Protein AF-A0A2U8QVJ0-F1 (afdb_monomer)

Solvent-accessible surface area (backbone atoms only — not comparable to full-atom values): 24359 Å² total; per-residue (Å²): 88,73,48,68,65,91,80,56,52,32,21,43,48,69,50,85,82,58,97,88,55,67,59,44,40,33,40,39,25,73,21,51,75,91,42,54,93,79,37,61,74,46,76,20,33,67,66,65,88,57,22,66,73,36,88,56,10,39,53,29,49,49,27,64,62,72,68,53,86,63,55,75,36,60,14,82,72,42,96,86,38,56,41,58,55,50,65,69,48,49,46,20,74,77,50,76,48,91,89,60,26,85,83,35,72,59,61,76,46,69,89,74,46,43,75,64,49,72,59,54,45,50,33,60,76,69,71,44,69,61,58,61,53,52,49,54,51,50,52,51,50,51,49,50,51,51,51,50,53,51,50,53,52,51,51,51,52,50,52,51,57,34,42,78,65,51,35,48,77,44,68,72,74,92,58,94,56,72,57,68,72,55,64,74,57,48,41,58,28,32,65,47,102,77,82,49,81,33,44,62,67,60,48,53,49,54,56,49,50,54,47,53,58,56,66,72,45,76,81,55,50,42,70,84,42,55,68,61,52,49,54,50,46,54,52,50,51,52,50,50,52,53,51,49,53,52,49,52,54,50,50,51,55,51,50,52,49,52,52,50,48,52,52,52,50,54,51,42,56,50,49,55,49,51,50,52,51,50,56,52,47,52,58,50,53,72,68,34,74,59,51,79,68,57,67,36,48,40,95,86,77,64,46,78,55,83,90,61,92,77,56,51,102,86,46,86,75,87,77,73,49,77,65,52,51,47,54,51,51,55,51,52,46,53,52,50,52,53,53,47,57,54,50,50,55,55,49,53,57,48,52,40,52,51,52,50,55,52,51,53,51,50,54,50,50,53,46,52,50,27,46,51,47,50,74,69,51,63,58,82,43,71,43,48,40,64,52,50,52,52,54,50,52,53,48,52,52,52,52,52,54,54,47,54,52,52,52,50,54,51,52,51,55,50,54,52,51,26,51,54,51,42,55,54,50,56,64,71,72,107

Structure (mmCIF, N/CA/C/O backbone):
data_AF-A0A2U8QVJ0-F1
#
_entry.id   AF-A0A2U8QVJ0-F1
#
loop_
_atom_site.group_PDB
_atom_site.id
_atom_site.type_symbol
_atom_site.label_atom_id
_atom_site.label_alt_id
_atom_site.label_comp_id
_atom_site.label_asym_id
_atom_site.label_entity_id
_atom_site.label_seq_id
_atom_site.pdbx_PDB_ins_code
_atom_site.Cartn_x
_atom_site.Cartn_y
_atom_site.Cartn_z
_atom_site.occupancy
_atom_site.B_iso_or_equiv
_atom_site.auth_seq_id
_atom_site.auth_comp_id
_atom_site.auth_asym_id
_atom_site.auth_atom_id
_atom_site.pdbx_PDB_model_num
ATOM 1 N N . MET A 1 1 ? 21.024 17.017 -47.656 1.00 86.56 1 MET A N 1
ATOM 2 C CA . MET A 1 1 ? 20.484 15.738 -48.167 1.00 86.56 1 MET A CA 1
ATOM 3 C C . MET A 1 1 ? 19.096 16.022 -48.693 1.00 86.56 1 MET A C 1
ATOM 5 O O . MET A 1 1 ? 18.336 16.645 -47.970 1.00 86.56 1 MET A O 1
ATOM 9 N N . GLU A 1 2 ? 18.782 15.629 -49.919 1.00 88.50 2 GLU A N 1
ATOM 10 C CA . GLU A 1 2 ? 17.429 15.769 -50.469 1.00 88.50 2 GLU A CA 1
ATOM 11 C C . GLU A 1 2 ? 16.647 14.470 -50.236 1.00 88.50 2 GLU A C 1
ATOM 13 O O . GLU A 1 2 ? 17.202 13.383 -50.402 1.00 88.50 2 GLU A O 1
ATOM 18 N N . VAL A 1 3 ? 15.392 14.583 -49.801 1.00 88.81 3 VAL A N 1
ATOM 19 C CA . VAL A 1 3 ? 14.478 13.457 -49.567 1.00 88.81 3 VAL A CA 1
ATOM 20 C C . VAL A 1 3 ? 13.140 13.731 -50.247 1.00 88.81 3 VAL A C 1
ATOM 22 O O . VAL A 1 3 ? 12.665 14.865 -50.250 1.00 88.81 3 VAL A O 1
ATOM 25 N N . SER A 1 4 ? 12.522 12.698 -50.818 1.00 88.50 4 SER A N 1
ATOM 26 C CA . SER A 1 4 ? 11.222 12.799 -51.488 1.00 88.50 4 SER A CA 1
ATOM 27 C C . SER A 1 4 ? 10.320 11.643 -51.071 1.00 88.50 4 SER A C 1
ATOM 29 O O . SER A 1 4 ? 10.767 10.498 -51.032 1.00 88.50 4 SER A O 1
ATOM 31 N N . ASN A 1 5 ? 9.055 11.938 -50.769 1.00 84.56 5 ASN A N 1
ATOM 32 C CA . ASN A 1 5 ? 8.023 10.953 -50.413 1.00 84.56 5 ASN A CA 1
ATOM 33 C C . ASN A 1 5 ? 7.027 10.714 -51.569 1.00 84.56 5 ASN A C 1
ATOM 35 O O . ASN A 1 5 ? 5.871 10.360 -51.350 1.00 84.56 5 ASN A O 1
ATOM 39 N N . SER A 1 6 ? 7.456 10.940 -52.816 1.00 82.38 6 SER A N 1
ATOM 40 C CA . SER A 1 6 ? 6.628 10.924 -54.039 1.00 82.38 6 SER A CA 1
ATOM 41 C C . SER A 1 6 ? 5.574 12.039 -54.156 1.00 82.38 6 SER A C 1
ATOM 43 O O . SER A 1 6 ? 5.038 12.227 -55.246 1.00 82.38 6 SER A O 1
ATOM 45 N N . ARG A 1 7 ? 5.271 12.790 -53.085 1.00 84.31 7 ARG A N 1
ATOM 46 C CA . ARG A 1 7 ? 4.346 13.943 -53.102 1.00 84.31 7 ARG A CA 1
ATOM 47 C C . ARG A 1 7 ? 5.088 15.271 -53.023 1.00 84.31 7 ARG A C 1
ATOM 49 O O . ARG A 1 7 ? 4.777 16.203 -53.755 1.00 84.31 7 ARG A O 1
ATOM 56 N N . GLU A 1 8 ? 6.074 15.345 -52.144 1.00 86.94 8 GLU A N 1
ATOM 57 C CA . GLU A 1 8 ? 6.874 16.532 -51.891 1.00 86.94 8 GLU A CA 1
ATOM 58 C C . GLU A 1 8 ? 8.350 16.169 -51.711 1.00 86.94 8 GLU A C 1
ATOM 60 O O . GLU A 1 8 ? 8.709 15.070 -51.279 1.00 86.94 8 GLU A O 1
ATOM 65 N N . THR A 1 9 ? 9.210 17.122 -52.059 1.00 87.25 9 THR A N 1
ATOM 66 C CA . THR A 1 9 ? 10.659 17.019 -51.908 1.00 87.25 9 THR A CA 1
ATOM 67 C C . THR A 1 9 ? 11.122 18.061 -50.901 1.00 87.25 9 THR A C 1
ATOM 69 O O . THR A 1 9 ? 10.728 19.228 -50.965 1.00 87.25 9 THR A O 1
ATOM 72 N N . LYS A 1 10 ? 11.940 17.624 -49.945 1.00 88.94 10 LYS A N 1
ATOM 73 C CA . LYS A 1 10 ? 12.479 18.451 -48.864 1.00 88.94 10 LYS A CA 1
ATOM 74 C C . LYS A 1 10 ? 13.987 18.292 -48.807 1.00 88.94 10 LYS A C 1
ATOM 76 O O . LYS A 1 10 ? 14.523 17.214 -49.069 1.00 88.94 10 LYS A O 1
ATOM 81 N N . THR A 1 11 ? 14.672 19.344 -48.382 1.00 89.25 11 THR A N 1
ATOM 82 C CA . THR A 1 11 ? 16.116 19.292 -48.142 1.00 89.25 11 THR A CA 1
ATOM 83 C C . THR A 1 11 ? 16.398 19.332 -46.649 1.00 89.25 11 THR A C 1
ATOM 85 O O . THR A 1 11 ? 15.902 20.192 -45.933 1.00 89.25 11 THR A O 1
ATOM 88 N N . ILE A 1 12 ? 17.206 18.392 -46.171 1.00 90.31 12 ILE A N 1
ATOM 89 C CA . ILE A 1 12 ? 17.603 18.236 -44.774 1.00 90.31 12 ILE A CA 1
ATOM 90 C C . ILE A 1 12 ? 19.078 18.616 -44.628 1.00 90.31 12 ILE A C 1
ATOM 92 O O . ILE A 1 12 ? 19.953 18.059 -45.306 1.00 90.31 12 ILE A O 1
ATOM 96 N N . GLU A 1 13 ? 19.366 19.528 -43.706 1.00 87.19 13 GLU A N 1
ATOM 97 C CA . GLU A 1 13 ? 20.714 19.937 -43.320 1.00 87.19 13 GLU A CA 1
ATOM 98 C C . GLU A 1 13 ? 20.939 19.688 -41.823 1.00 87.19 13 GLU A C 1
ATOM 100 O O . GLU A 1 13 ? 20.110 20.021 -40.970 1.00 87.19 13 GLU A O 1
ATOM 105 N N . ARG A 1 14 ? 22.086 19.090 -41.486 1.00 83.81 14 ARG A N 1
ATOM 106 C CA . ARG A 1 14 ? 22.501 18.870 -40.100 1.00 83.81 14 ARG A CA 1
ATOM 107 C C . ARG A 1 14 ? 24.011 19.005 -39.959 1.00 83.81 14 ARG A C 1
ATOM 109 O O . ARG A 1 14 ? 24.767 18.335 -40.660 1.00 83.81 14 ARG A O 1
ATOM 116 N N . TYR A 1 15 ? 24.441 19.795 -38.981 1.00 80.94 15 TYR A N 1
ATOM 117 C CA . TYR A 1 15 ? 25.850 19.953 -38.637 1.00 80.94 15 TYR A CA 1
ATOM 118 C C . TYR A 1 15 ? 26.296 18.843 -37.673 1.00 80.94 15 TYR A C 1
ATOM 120 O O . TYR A 1 15 ? 25.660 18.591 -36.649 1.00 80.94 15 TYR A O 1
ATOM 128 N N . ILE A 1 16 ? 27.373 18.130 -38.027 1.00 73.62 16 ILE A N 1
ATOM 129 C CA . ILE A 1 16 ? 27.946 17.046 -37.202 1.00 73.62 16 ILE A CA 1
ATOM 130 C C . ILE A 1 16 ? 29.035 17.595 -36.267 1.00 73.62 16 ILE A C 1
ATOM 132 O O . ILE A 1 16 ? 29.117 17.200 -35.104 1.00 73.62 16 ILE A O 1
ATOM 136 N N . LYS A 1 17 ? 29.868 18.509 -36.778 1.00 72.50 17 LYS A N 1
ATOM 137 C CA . LYS A 1 17 ? 30.865 19.280 -36.028 1.00 72.50 17 LYS A CA 1
ATOM 138 C C . LYS A 1 17 ? 30.847 20.712 -36.560 1.00 72.50 17 LYS A C 1
ATOM 140 O O . LYS A 1 17 ? 31.244 20.937 -37.698 1.00 72.50 17 LYS A O 1
ATOM 145 N N . SER A 1 18 ? 30.388 21.657 -35.748 1.00 67.88 18 SER A N 1
ATOM 146 C CA . SER A 1 18 ? 30.393 23.090 -36.052 1.00 67.88 18 SER A CA 1
ATOM 147 C C . SER A 1 18 ? 30.779 23.890 -34.807 1.00 67.88 18 SER A C 1
ATOM 149 O O . SER A 1 18 ? 30.481 23.473 -33.687 1.00 67.88 18 SER A O 1
ATOM 151 N N . SER A 1 19 ? 31.476 25.010 -35.006 1.00 58.38 19 SER A N 1
ATOM 152 C CA . SER A 1 19 ? 31.835 25.982 -33.966 1.00 58.38 19 SER A CA 1
ATOM 153 C C . SER A 1 19 ? 30.766 27.062 -33.756 1.00 58.38 19 SER A C 1
ATOM 155 O O . SER A 1 19 ? 30.791 27.733 -32.729 1.00 58.38 19 SER A O 1
ATOM 157 N N . SER A 1 20 ? 29.835 27.230 -34.701 1.00 60.69 20 SER A N 1
ATOM 158 C CA . SER A 1 20 ? 28.813 28.288 -34.703 1.00 60.69 20 SER A CA 1
ATOM 159 C C . SER A 1 20 ? 27.370 27.772 -34.658 1.00 60.69 20 SER A C 1
ATOM 161 O O . SER A 1 20 ? 26.477 28.520 -34.271 1.00 60.69 20 SER A O 1
ATOM 163 N N . GLU A 1 21 ? 27.128 26.510 -35.028 1.00 68.69 21 GLU A N 1
ATOM 164 C CA . GLU A 1 21 ? 25.788 25.911 -35.124 1.00 68.69 21 GLU A CA 1
ATOM 165 C C . GLU A 1 21 ? 25.611 24.733 -34.152 1.00 68.69 21 GLU A C 1
ATOM 167 O O . GLU A 1 21 ? 26.540 23.957 -33.918 1.00 68.69 21 GLU A O 1
ATOM 172 N N . ASP A 1 22 ? 24.405 24.579 -33.592 1.00 69.62 22 ASP A N 1
ATOM 173 C CA . ASP A 1 22 ? 24.104 23.518 -32.625 1.00 69.62 22 ASP A CA 1
ATOM 174 C C . ASP A 1 22 ? 23.886 22.161 -33.320 1.00 69.62 22 ASP A C 1
ATOM 176 O O . ASP A 1 22 ? 22.913 21.950 -34.045 1.00 69.62 22 ASP A O 1
ATOM 180 N N . ASN A 1 23 ? 24.760 21.195 -33.027 1.00 70.94 23 ASN A N 1
ATOM 181 C CA . ASN A 1 23 ? 24.725 19.835 -33.585 1.00 70.94 23 ASN A CA 1
ATOM 182 C C . ASN A 1 23 ? 23.508 18.996 -33.112 1.00 70.94 23 ASN A C 1
ATOM 184 O O . ASN A 1 23 ? 23.325 17.841 -33.533 1.00 70.94 23 ASN A O 1
ATOM 188 N N . LYS A 1 24 ? 22.697 19.530 -32.186 1.00 73.12 24 LYS A N 1
ATOM 189 C CA . LYS A 1 24 ? 21.439 18.923 -31.719 1.00 73.12 24 LYS A CA 1
ATOM 190 C C . LYS A 1 24 ? 20.249 19.238 -32.625 1.00 73.12 24 LYS A C 1
ATOM 192 O O . LYS A 1 24 ? 19.252 18.516 -32.552 1.00 73.12 24 LYS A O 1
ATOM 197 N N . LEU A 1 25 ? 20.359 20.268 -33.461 1.00 80.88 25 LEU A N 1
ATOM 198 C CA . LEU A 1 25 ? 19.303 20.728 -34.352 1.00 80.88 25 LEU A CA 1
ATOM 199 C C . LEU A 1 25 ? 19.513 20.222 -35.782 1.00 80.88 25 LEU A C 1
ATOM 201 O O . LEU A 1 25 ? 20.622 19.903 -36.212 1.00 80.88 25 LEU A O 1
ATOM 205 N N . CYS A 1 26 ? 18.414 20.147 -36.513 1.00 84.25 26 CYS A N 1
ATOM 206 C CA . CYS A 1 26 ? 18.348 19.822 -37.921 1.00 84.25 26 CYS A CA 1
ATOM 207 C C . CYS A 1 26 ? 17.447 20.848 -38.607 1.00 84.25 26 CYS A C 1
ATOM 209 O O . CYS A 1 26 ? 16.401 21.215 -38.073 1.00 84.25 26 CYS A O 1
ATOM 211 N N . LYS A 1 27 ? 17.881 21.344 -39.764 1.00 85.38 27 LYS A N 1
ATOM 212 C CA . LYS A 1 27 ? 17.119 22.285 -40.579 1.00 85.38 27 LYS A CA 1
ATOM 213 C C . LYS A 1 27 ? 16.466 21.519 -41.719 1.00 85.38 27 LYS A C 1
ATOM 215 O O . LYS A 1 27 ? 17.144 20.787 -42.439 1.00 85.38 27 LYS A O 1
ATOM 220 N N . VAL A 1 28 ? 15.165 21.704 -41.872 1.00 85.69 28 VAL A N 1
ATOM 221 C CA . VAL A 1 28 ? 14.375 21.166 -42.975 1.00 85.69 28 VAL A CA 1
ATOM 222 C C . VAL A 1 28 ? 13.909 22.334 -43.832 1.00 85.69 28 VAL A C 1
ATOM 224 O O . VAL A 1 28 ? 13.279 23.263 -43.330 1.00 85.69 28 VAL A O 1
ATOM 227 N N . PHE A 1 29 ? 14.236 22.285 -45.117 1.00 87.62 29 PHE A N 1
ATOM 228 C CA . PHE A 1 29 ? 13.872 23.282 -46.114 1.00 87.62 29 PHE A CA 1
ATOM 229 C C . PHE A 1 29 ? 12.746 22.743 -46.992 1.00 87.62 29 PHE A C 1
ATOM 231 O O . PHE A 1 29 ? 12.841 21.631 -47.524 1.00 87.62 29 PHE A O 1
ATOM 238 N N . ASN A 1 30 ? 11.706 23.555 -47.187 1.00 83.44 30 ASN A N 1
ATOM 239 C CA . ASN A 1 30 ? 10.581 23.259 -48.078 1.00 83.44 30 ASN A CA 1
ATOM 240 C C . ASN A 1 30 ? 10.940 23.465 -49.565 1.00 83.44 30 ASN A C 1
ATOM 242 O O . ASN A 1 30 ? 10.224 24.140 -50.299 1.00 83.44 30 ASN A O 1
ATOM 246 N N . SER A 1 31 ? 12.069 22.916 -50.012 1.00 85.00 31 SER A N 1
ATOM 247 C CA . SER A 1 31 ? 12.521 22.983 -51.402 1.00 85.00 31 SER A CA 1
ATOM 248 C C . SER A 1 31 ? 13.487 21.852 -51.745 1.00 85.00 31 SER A C 1
ATOM 250 O O . SER A 1 31 ? 14.058 21.197 -50.866 1.00 85.00 31 SER A O 1
ATOM 252 N N . ASN A 1 32 ? 13.753 21.715 -53.042 1.00 83.88 32 ASN A N 1
ATOM 253 C CA . ASN A 1 32 ? 14.890 20.959 -53.562 1.00 83.88 32 ASN A CA 1
ATOM 254 C C . ASN A 1 32 ? 16.218 21.628 -53.170 1.00 83.88 32 ASN A C 1
ATOM 256 O O . ASN A 1 32 ? 16.240 22.792 -52.744 1.00 83.88 32 ASN A O 1
ATOM 260 N N . ILE A 1 33 ? 17.322 20.905 -53.354 1.00 83.19 33 ILE A N 1
ATOM 261 C CA . ILE A 1 33 ? 18.663 21.309 -52.918 1.00 83.19 33 ILE A CA 1
ATOM 262 C C . ILE A 1 33 ? 19.142 22.622 -53.556 1.00 83.19 33 ILE A C 1
ATOM 264 O O . ILE A 1 33 ? 19.812 23.418 -52.901 1.00 83.19 33 ILE A O 1
ATOM 268 N N . ASP A 1 34 ? 18.722 22.900 -54.791 1.00 79.62 34 ASP A N 1
ATOM 269 C CA . ASP A 1 34 ? 19.077 24.126 -55.517 1.00 79.62 34 ASP A CA 1
ATOM 270 C C . ASP A 1 34 ? 18.296 25.361 -55.023 1.00 79.62 34 ASP A C 1
ATOM 272 O O . ASP A 1 34 ? 18.721 26.499 -55.217 1.00 79.62 34 ASP A O 1
ATOM 276 N N . GLY A 1 35 ? 17.153 25.151 -54.356 1.00 75.88 35 GLY A N 1
ATOM 277 C CA . GLY A 1 35 ? 16.245 26.205 -53.882 1.00 75.88 35 GLY A CA 1
ATOM 278 C C . GLY A 1 35 ? 16.441 26.623 -52.421 1.00 75.88 35 GLY A C 1
ATOM 279 O O . GLY A 1 35 ? 15.724 27.496 -51.933 1.00 75.88 35 GLY A O 1
ATOM 280 N N . VAL A 1 36 ? 17.411 26.026 -51.722 1.00 78.31 36 VAL A N 1
ATOM 281 C CA . VAL A 1 36 ? 17.594 26.143 -50.261 1.00 78.31 36 VAL A CA 1
ATOM 282 C C . VAL A 1 36 ? 17.760 27.593 -49.786 1.00 78.31 36 VAL A C 1
ATOM 284 O O . VAL A 1 36 ? 17.299 27.938 -48.703 1.00 78.31 36 VAL A O 1
ATOM 287 N N . ASN A 1 37 ? 18.350 28.469 -50.606 1.00 71.19 37 ASN A N 1
ATOM 288 C CA . ASN A 1 37 ? 18.612 29.870 -50.246 1.00 71.19 37 ASN A CA 1
ATOM 289 C C . ASN A 1 37 ? 17.353 30.751 -50.131 1.00 71.19 37 ASN A C 1
ATOM 291 O O . ASN A 1 37 ? 17.438 31.847 -49.581 1.00 71.19 37 ASN A O 1
ATOM 295 N N . ILE A 1 38 ? 16.212 30.312 -50.674 1.00 72.12 38 ILE A N 1
ATOM 296 C CA . ILE A 1 38 ? 14.965 31.101 -50.755 1.00 72.12 38 ILE A CA 1
ATOM 297 C C . ILE A 1 38 ? 13.820 30.399 -49.995 1.00 72.12 38 ILE A C 1
ATOM 299 O O . ILE A 1 38 ? 12.743 30.961 -49.813 1.00 72.12 38 ILE A O 1
ATOM 303 N N . ALA A 1 39 ? 14.044 29.168 -49.533 1.00 75.00 39 ALA A N 1
ATOM 304 C CA . ALA A 1 39 ? 13.018 28.326 -48.938 1.00 75.00 39 ALA A CA 1
ATOM 305 C C . ALA A 1 39 ? 12.755 28.642 -47.459 1.00 75.00 39 ALA A C 1
ATOM 307 O O . ALA A 1 39 ? 13.655 29.017 -46.704 1.00 75.00 39 ALA A O 1
ATOM 308 N N . GLU A 1 40 ? 11.516 28.409 -47.025 1.00 77.50 40 GLU A N 1
ATOM 309 C CA . GLU A 1 40 ? 11.165 28.428 -45.606 1.00 77.50 40 GLU A CA 1
ATOM 310 C C . GLU A 1 40 ? 11.899 27.316 -44.845 1.00 77.50 40 GLU A C 1
ATOM 312 O O . GLU A 1 40 ? 11.987 26.171 -45.306 1.00 77.50 40 GLU A O 1
ATOM 317 N N . ILE A 1 41 ? 12.420 27.672 -43.665 1.00 82.88 41 ILE A N 1
ATOM 318 C CA . ILE A 1 41 ? 13.270 26.812 -42.837 1.00 82.88 41 ILE A CA 1
ATOM 319 C C . ILE A 1 41 ? 12.519 26.414 -41.573 1.00 82.88 41 ILE A C 1
ATOM 321 O O . ILE A 1 41 ? 12.186 27.266 -40.748 1.00 82.88 41 ILE A O 1
ATOM 325 N N . THR A 1 42 ? 12.370 25.111 -41.358 1.00 82.12 42 THR A N 1
ATOM 326 C CA . THR A 1 42 ? 11.890 24.552 -40.090 1.00 82.12 42 THR A CA 1
ATOM 327 C C . THR A 1 42 ? 13.071 23.990 -39.307 1.00 82.12 42 THR A C 1
ATOM 329 O O . THR A 1 42 ? 13.863 23.205 -39.832 1.00 82.12 42 THR A O 1
ATOM 332 N N . LYS A 1 43 ? 13.228 24.406 -38.048 1.00 84.31 43 LYS A N 1
ATOM 333 C CA . LYS A 1 43 ? 14.299 23.924 -37.164 1.00 84.31 43 LYS A CA 1
ATOM 334 C C . LYS A 1 43 ? 13.735 22.877 -36.214 1.00 84.31 43 LYS A C 1
ATOM 336 O O . LYS A 1 43 ? 12.893 23.200 -35.386 1.00 84.31 43 LYS A O 1
ATOM 341 N N . LEU A 1 44 ? 14.242 21.655 -36.306 1.00 84.69 44 LEU A N 1
ATOM 342 C CA . LEU A 1 44 ? 13.788 20.508 -35.525 1.00 84.69 44 LEU A CA 1
ATOM 343 C C . LEU A 1 44 ? 14.921 19.967 -34.658 1.00 84.69 44 LEU A C 1
ATOM 345 O O . LEU A 1 44 ? 16.080 19.953 -35.075 1.00 84.69 44 LEU A O 1
ATOM 349 N N . PHE A 1 45 ? 14.615 19.484 -33.457 1.00 83.31 45 PHE A N 1
ATOM 350 C CA . PHE A 1 45 ? 15.628 18.869 -32.602 1.00 83.31 45 PHE A CA 1
ATOM 351 C C . PHE A 1 45 ? 15.725 17.361 -32.850 1.00 83.31 45 PHE A C 1
ATOM 353 O O . PHE A 1 45 ? 14.735 16.631 -32.862 1.00 83.31 45 PHE A O 1
ATOM 360 N N . VAL A 1 46 ? 16.954 16.875 -33.029 1.00 81.19 46 VAL A N 1
ATOM 361 C CA . VAL A 1 46 ? 17.239 15.450 -33.267 1.00 81.19 46 VAL A CA 1
ATOM 362 C C . VAL A 1 46 ? 17.517 14.722 -31.956 1.00 81.19 46 VAL A C 1
ATOM 364 O O . VAL A 1 46 ? 17.138 13.564 -31.782 1.00 81.19 46 VAL A O 1
ATOM 367 N N . ARG A 1 47 ? 18.202 15.391 -31.022 1.00 75.12 47 ARG A N 1
ATOM 368 C CA . ARG A 1 47 ? 18.552 14.852 -29.702 1.00 75.12 47 ARG A CA 1
ATOM 369 C C . ARG A 1 47 ? 17.817 15.639 -28.624 1.00 75.12 47 ARG A C 1
ATOM 371 O O . ARG A 1 47 ? 18.008 16.845 -28.518 1.00 75.12 47 ARG A O 1
ATOM 378 N N . GLY A 1 48 ? 17.021 14.945 -27.823 1.00 70.31 48 GLY A N 1
ATOM 379 C CA . GLY A 1 48 ? 16.208 15.521 -26.755 1.00 70.31 48 GLY A CA 1
ATOM 380 C C . GLY A 1 48 ? 15.093 14.557 -26.364 1.00 70.31 48 GLY A C 1
ATOM 381 O O . GLY A 1 48 ? 14.773 13.645 -27.129 1.00 70.31 48 GLY A O 1
ATOM 382 N N . ASN A 1 49 ? 14.522 14.743 -25.176 1.00 73.12 49 ASN A N 1
ATOM 383 C CA . ASN A 1 49 ? 13.364 13.959 -24.751 1.00 73.12 49 ASN A CA 1
ATOM 384 C C . ASN A 1 49 ? 12.181 14.236 -25.693 1.00 73.12 49 ASN A C 1
ATOM 386 O O . ASN A 1 49 ? 12.016 15.361 -26.160 1.00 73.12 49 ASN A O 1
ATOM 390 N N . ASN A 1 50 ? 11.366 13.213 -25.957 1.00 78.75 50 ASN A N 1
ATOM 391 C CA . ASN A 1 50 ? 10.137 13.306 -26.758 1.00 78.75 50 ASN A CA 1
ATOM 392 C C . ASN A 1 50 ? 10.345 13.770 -28.216 1.00 78.75 50 ASN A C 1
ATOM 394 O O . ASN A 1 50 ? 9.447 14.336 -28.826 1.00 78.75 50 ASN A O 1
ATOM 398 N N . ASN A 1 51 ? 11.503 13.502 -28.823 1.00 80.31 51 ASN A N 1
ATOM 399 C CA . ASN A 1 51 ? 11.782 13.844 -30.231 1.00 80.31 51 ASN A CA 1
ATOM 400 C C . ASN A 1 51 ? 10.948 13.068 -31.278 1.00 80.31 51 ASN A C 1
ATOM 402 O O . ASN A 1 51 ? 11.013 13.410 -32.458 1.00 80.31 51 ASN A O 1
ATOM 406 N N . ASN A 1 52 ? 10.220 12.029 -30.856 1.00 83.50 52 ASN A N 1
ATOM 407 C CA . ASN A 1 52 ? 9.262 11.258 -31.660 1.00 83.50 52 ASN A CA 1
ATOM 408 C C . ASN A 1 52 ? 7.795 11.633 -31.352 1.00 83.50 52 ASN A C 1
ATOM 410 O O . ASN A 1 52 ? 6.906 11.052 -31.946 1.00 83.50 52 ASN A O 1
ATOM 414 N N . GLU A 1 53 ? 7.542 12.544 -30.403 1.00 81.88 53 GLU A N 1
ATOM 415 C CA . GLU A 1 53 ? 6.181 12.936 -29.976 1.00 81.88 53 GLU A CA 1
ATOM 416 C C . GLU A 1 53 ? 5.944 14.447 -30.114 1.00 81.88 53 GLU A C 1
ATOM 418 O O . GLU A 1 53 ? 4.825 14.899 -30.309 1.00 81.88 53 GLU A O 1
ATOM 423 N N . ASN A 1 54 ? 6.990 15.258 -29.935 1.00 82.69 54 ASN A N 1
ATOM 424 C CA . ASN A 1 54 ? 6.887 16.710 -29.971 1.00 82.69 54 ASN A CA 1
ATOM 425 C C . ASN A 1 54 ? 6.824 17.207 -31.420 1.00 82.69 54 ASN A C 1
ATOM 427 O O . ASN A 1 54 ? 7.616 16.758 -32.247 1.00 82.69 54 ASN A O 1
ATOM 431 N N . GLU A 1 55 ? 5.988 18.212 -31.684 1.00 79.69 55 GLU A N 1
ATOM 432 C CA . GLU A 1 55 ? 5.860 18.871 -32.994 1.00 79.69 55 GLU A CA 1
ATOM 433 C C . GLU A 1 55 ? 7.204 19.396 -33.533 1.00 79.69 55 GLU A C 1
ATOM 435 O O . GLU A 1 55 ? 7.484 19.312 -34.724 1.00 79.69 55 GLU A O 1
ATOM 440 N N . ASN A 1 56 ? 8.093 19.872 -32.652 1.00 82.62 56 ASN A N 1
ATOM 441 C CA . ASN A 1 56 ? 9.429 20.352 -33.031 1.00 82.62 56 ASN A CA 1
ATOM 442 C C . ASN A 1 56 ? 10.491 19.233 -33.078 1.00 82.62 56 ASN A C 1
ATOM 444 O O . ASN A 1 56 ? 11.690 19.499 -33.224 1.00 82.62 56 ASN A O 1
ATOM 448 N N . GLY A 1 57 ? 10.082 17.978 -32.898 1.00 86.56 57 GLY A N 1
ATOM 449 C CA . GLY A 1 57 ? 10.940 16.802 -32.925 1.00 86.56 57 GLY A CA 1
ATOM 450 C C . GLY A 1 57 ? 11.199 16.326 -34.351 1.00 86.56 57 GLY A C 1
ATOM 451 O O . GLY A 1 57 ? 10.278 16.144 -35.143 1.00 86.56 57 GLY A O 1
ATOM 452 N N . PHE A 1 58 ? 12.465 16.064 -34.679 1.00 88.38 58 PHE A N 1
ATOM 453 C CA . PHE A 1 58 ? 12.834 15.606 -36.022 1.00 88.38 58 PHE A CA 1
ATOM 454 C C . PHE A 1 58 ? 12.182 14.269 -36.401 1.00 88.38 58 PHE A C 1
ATOM 456 O O . PHE A 1 58 ? 11.797 14.088 -37.550 1.00 88.38 58 PHE A O 1
ATOM 463 N N . TYR A 1 59 ? 12.066 13.332 -35.455 1.00 89.12 59 TYR A N 1
ATOM 464 C CA . TYR A 1 59 ? 11.512 12.012 -35.755 1.00 89.12 59 TYR A CA 1
ATOM 465 C C . TYR A 1 59 ? 9.989 12.040 -35.861 1.00 89.12 59 TYR A C 1
ATOM 467 O O . TYR A 1 59 ? 9.470 11.296 -36.677 1.00 89.12 59 TYR A O 1
ATOM 475 N N . ASN A 1 60 ? 9.302 12.931 -35.132 1.00 87.06 60 ASN A N 1
ATOM 476 C CA . ASN A 1 60 ? 7.866 13.159 -35.326 1.00 87.06 60 ASN A CA 1
ATOM 477 C C . ASN A 1 60 ? 7.572 13.708 -36.734 1.00 87.06 60 ASN A C 1
ATOM 479 O O . ASN A 1 60 ? 6.767 13.156 -37.479 1.00 87.06 60 ASN A O 1
ATOM 483 N N . TRP A 1 61 ? 8.311 14.745 -37.142 1.00 90.56 61 TRP A N 1
ATOM 484 C CA . TRP A 1 61 ? 8.219 15.280 -38.502 1.00 90.56 61 TRP A CA 1
ATOM 485 C C . TRP A 1 61 ? 8.534 14.216 -39.563 1.00 90.56 61 TRP A C 1
ATOM 487 O O . TRP A 1 61 ? 7.853 14.124 -40.580 1.00 90.56 61 TRP A O 1
ATOM 497 N N . LEU A 1 62 ? 9.562 13.392 -39.336 1.00 90.25 62 LEU A N 1
ATOM 498 C CA . LEU A 1 62 ? 9.948 12.360 -40.292 1.00 90.25 62 LEU A CA 1
ATOM 499 C C . LEU A 1 62 ? 8.875 11.265 -40.419 1.00 90.25 62 LEU A C 1
ATOM 501 O O . LEU A 1 62 ? 8.684 10.753 -41.519 1.00 90.25 62 LEU A O 1
ATOM 505 N N . SER A 1 63 ? 8.157 10.917 -39.342 1.00 90.00 63 SER A N 1
ATOM 506 C CA . SER A 1 63 ? 7.067 9.931 -39.403 1.00 90.00 63 SER A CA 1
ATOM 507 C C . SER A 1 63 ? 5.903 10.472 -40.214 1.00 90.00 63 SER A C 1
ATOM 509 O O . SER A 1 63 ? 5.400 9.769 -41.086 1.00 90.00 63 SER A O 1
ATOM 511 N N . GLU A 1 64 ? 5.549 11.742 -40.009 1.00 89.56 64 GLU A N 1
ATOM 512 C CA . GLU A 1 64 ? 4.522 12.430 -40.795 1.00 89.56 64 GLU A CA 1
ATOM 513 C C . GLU A 1 64 ? 4.929 12.544 -42.272 1.00 89.56 64 GLU A C 1
ATOM 515 O O . GLU A 1 64 ? 4.125 12.273 -43.162 1.00 89.56 64 GLU A O 1
ATOM 520 N N . PHE A 1 65 ? 6.197 12.871 -42.545 1.00 89.69 65 PHE A N 1
ATOM 521 C CA . PHE A 1 65 ? 6.724 12.982 -43.904 1.00 89.69 65 PHE A CA 1
ATOM 522 C C . PHE A 1 65 ? 6.712 11.642 -44.654 1.00 89.69 65 PHE A C 1
ATOM 524 O O . PHE A 1 65 ? 6.406 11.611 -45.845 1.00 89.69 65 PHE A O 1
ATOM 531 N N . ILE A 1 66 ? 7.046 10.531 -43.991 1.00 88.62 66 ILE A N 1
ATOM 532 C CA . ILE A 1 66 ? 7.021 9.193 -44.610 1.00 88.62 66 ILE A CA 1
ATOM 533 C C . ILE A 1 66 ? 5.588 8.623 -44.637 1.00 88.62 66 ILE A C 1
ATOM 535 O O . ILE A 1 66 ? 5.280 7.792 -45.488 1.00 88.62 66 ILE A O 1
ATOM 539 N N . GLY A 1 67 ? 4.699 9.098 -43.759 1.00 86.12 67 GLY A N 1
ATOM 540 C CA . GLY A 1 67 ? 3.335 8.587 -43.601 1.00 86.12 67 GLY A CA 1
ATOM 541 C C . GLY A 1 67 ? 3.267 7.311 -42.760 1.00 86.12 67 GLY A C 1
ATOM 542 O O . GLY A 1 67 ? 2.472 6.427 -43.061 1.00 86.12 67 GLY A O 1
ATOM 543 N N . VAL A 1 68 ? 4.132 7.189 -41.748 1.00 86.75 68 VAL A N 1
ATOM 544 C CA . VAL A 1 68 ? 4.185 6.036 -40.836 1.00 86.75 68 VAL A CA 1
ATOM 545 C C . VAL A 1 68 ? 3.623 6.440 -39.481 1.00 86.75 68 VAL A C 1
ATOM 547 O O . VAL A 1 68 ? 4.165 7.333 -38.833 1.00 86.75 68 VAL A O 1
ATOM 550 N N . GLU A 1 69 ? 2.585 5.747 -39.025 1.00 84.88 69 GLU A N 1
ATOM 551 C CA . GLU A 1 69 ? 2.053 5.908 -37.672 1.00 84.88 69 GLU A CA 1
ATOM 552 C C . GLU A 1 69 ? 2.865 5.053 -36.694 1.00 84.88 69 GLU A C 1
ATOM 554 O O . GLU A 1 69 ? 3.052 3.852 -36.893 1.00 84.88 69 GLU A O 1
ATOM 559 N N . LEU A 1 70 ? 3.410 5.683 -35.650 1.00 87.44 70 LEU A N 1
ATOM 560 C CA . LEU A 1 70 ? 4.211 4.988 -34.643 1.00 87.44 70 LEU A CA 1
ATOM 561 C C . LEU A 1 70 ? 3.282 4.427 -33.555 1.00 87.44 70 LEU A C 1
ATOM 563 O O . LEU A 1 70 ? 2.651 5.223 -32.853 1.00 87.44 70 LEU A O 1
ATOM 567 N N . PRO A 1 71 ? 3.218 3.098 -33.353 1.00 86.38 71 PRO A N 1
ATOM 568 C CA . PRO A 1 71 ? 2.352 2.516 -32.338 1.00 86.38 71 PRO A CA 1
ATOM 569 C C . PRO A 1 71 ? 2.850 2.887 -30.943 1.00 86.38 71 PRO A C 1
ATOM 571 O O . PRO A 1 71 ? 4.056 3.022 -30.703 1.00 86.38 71 PRO A O 1
ATOM 574 N N . LEU A 1 72 ? 1.928 3.019 -29.994 1.00 87.00 72 LEU A N 1
ATOM 575 C CA . LEU A 1 72 ? 2.283 3.174 -28.588 1.00 87.00 72 LEU A CA 1
ATOM 576 C C . LEU A 1 72 ? 2.790 1.839 -28.040 1.00 87.00 72 LEU A C 1
ATOM 578 O O . LEU A 1 72 ? 2.276 0.776 -28.345 1.00 87.00 72 LEU A O 1
ATOM 582 N N . VAL A 1 73 ? 3.832 1.872 -27.220 1.00 86.38 73 VAL A N 1
ATOM 583 C CA . VAL A 1 73 ? 4.396 0.690 -26.571 1.00 86.38 73 VAL A CA 1
ATOM 584 C C . VAL A 1 73 ? 4.733 0.997 -25.124 1.00 86.38 73 VAL A C 1
ATOM 586 O O . VAL A 1 73 ? 5.025 2.127 -24.736 1.00 86.38 73 VAL A O 1
ATOM 589 N N . ILE A 1 74 ? 4.727 -0.042 -24.301 1.00 82.56 74 ILE A N 1
ATOM 590 C CA . ILE A 1 74 ? 5.127 0.077 -22.899 1.00 82.56 74 ILE A CA 1
ATOM 591 C C . ILE A 1 74 ? 6.591 0.476 -22.790 1.00 82.56 74 ILE A C 1
ATOM 593 O O . ILE A 1 74 ? 7.446 -0.021 -23.524 1.00 82.56 74 ILE A O 1
ATOM 597 N N . ASN A 1 75 ? 6.871 1.345 -21.829 1.00 85.19 75 ASN A N 1
ATOM 598 C CA . ASN A 1 75 ? 8.197 1.841 -21.543 1.00 85.19 75 ASN A CA 1
ATOM 599 C C . ASN A 1 75 ? 8.423 1.950 -20.033 1.00 85.19 75 ASN A C 1
ATOM 601 O O . ASN A 1 75 ? 7.848 2.803 -19.361 1.00 85.19 75 ASN A O 1
ATOM 605 N N . ASN A 1 76 ? 9.336 1.128 -19.514 1.00 82.00 76 ASN A N 1
ATOM 606 C CA . ASN A 1 76 ? 9.654 1.080 -18.083 1.00 82.00 76 ASN A CA 1
ATOM 607 C C . ASN A 1 76 ? 10.483 2.284 -17.607 1.00 82.00 76 ASN A C 1
ATOM 609 O O . ASN A 1 76 ? 10.677 2.465 -16.409 1.00 82.00 76 ASN A O 1
ATOM 613 N N . SER A 1 77 ? 11.021 3.082 -18.533 1.00 79.81 77 SER A N 1
ATOM 614 C CA . SER A 1 77 ? 11.841 4.261 -18.228 1.00 79.81 77 SER A CA 1
ATOM 615 C C . SER A 1 77 ? 11.039 5.567 -18.208 1.00 79.81 77 SER A C 1
ATOM 617 O O . SER A 1 77 ? 11.559 6.581 -17.741 1.00 79.81 77 SER A O 1
ATOM 619 N N . LYS A 1 78 ? 9.786 5.570 -18.691 1.00 79.19 78 LYS A N 1
ATOM 620 C CA . LYS A 1 78 ? 8.902 6.748 -18.681 1.00 79.19 78 LYS A CA 1
ATOM 621 C C . LYS A 1 78 ? 7.960 6.714 -17.475 1.00 79.19 78 LYS A C 1
ATOM 623 O O . LYS A 1 78 ? 7.470 5.659 -17.090 1.00 79.19 78 LYS A O 1
ATOM 628 N N . LYS A 1 79 ? 7.658 7.891 -16.914 1.00 74.31 79 LYS A N 1
ATOM 629 C CA . LYS A 1 79 ? 6.756 8.039 -15.757 1.00 74.31 79 LYS A CA 1
ATOM 630 C C . LYS A 1 79 ? 5.333 7.554 -16.055 1.00 74.31 79 LYS A C 1
ATOM 632 O O . LYS A 1 79 ? 4.724 6.918 -15.205 1.00 74.31 79 LYS A O 1
ATOM 637 N N . ASP A 1 80 ? 4.854 7.812 -17.269 1.00 72.31 80 ASP A N 1
ATOM 638 C CA . ASP A 1 80 ? 3.512 7.418 -17.713 1.00 72.31 80 ASP A CA 1
ATOM 639 C C . ASP A 1 80 ? 3.461 5.950 -18.176 1.00 72.31 80 ASP A C 1
ATOM 641 O O . ASP A 1 80 ? 2.392 5.404 -18.429 1.00 72.31 80 ASP A O 1
ATOM 645 N N . GLY A 1 81 ? 4.617 5.279 -18.262 1.00 80.06 81 GLY A N 1
ATOM 646 C CA . GLY A 1 81 ? 4.723 3.864 -18.614 1.00 80.06 81 GLY A CA 1
ATOM 647 C C . GLY A 1 81 ? 4.544 3.539 -20.099 1.00 80.06 81 GLY A C 1
ATOM 648 O O . GLY A 1 81 ? 4.632 2.365 -20.451 1.00 80.06 81 GLY A O 1
ATOM 649 N N . TYR A 1 82 ? 4.323 4.538 -20.961 1.00 83.94 82 TYR A N 1
ATOM 650 C CA . TYR A 1 82 ? 4.139 4.376 -22.408 1.00 83.94 82 TYR A CA 1
ATOM 651 C C . TYR A 1 82 ? 5.014 5.350 -23.207 1.00 83.94 82 TYR A C 1
ATOM 653 O O . TYR A 1 82 ? 5.304 6.461 -22.759 1.00 83.94 82 TYR A O 1
ATOM 661 N N . SER A 1 83 ? 5.438 4.933 -24.395 1.00 86.75 83 SER A N 1
ATOM 662 C CA . SER A 1 83 ? 6.116 5.755 -25.405 1.00 86.75 83 SER A CA 1
ATOM 663 C C . SER A 1 83 ? 5.766 5.241 -26.802 1.00 86.75 83 SER A C 1
ATOM 665 O O . SER A 1 83 ? 5.500 4.050 -26.920 1.00 86.75 83 SER A O 1
ATOM 667 N N . PRO A 1 84 ? 5.838 6.044 -27.874 1.00 87.88 84 PRO A N 1
ATOM 668 C CA . PRO A 1 84 ? 5.784 5.505 -29.224 1.00 87.88 84 PRO A CA 1
ATOM 669 C C . PRO A 1 84 ? 6.943 4.529 -29.439 1.00 87.88 84 PRO A C 1
ATOM 671 O O . PRO A 1 84 ? 8.006 4.643 -28.809 1.00 87.88 84 PRO A O 1
ATOM 674 N N . LEU A 1 85 ? 6.751 3.576 -30.345 1.00 88.75 85 LEU A N 1
ATOM 675 C CA . LEU A 1 85 ? 7.830 2.745 -30.843 1.00 88.75 85 LEU A CA 1
ATOM 676 C C . LEU A 1 85 ? 8.801 3.649 -31.600 1.00 88.75 85 LEU A C 1
ATOM 678 O O . LEU A 1 85 ? 8.535 4.102 -32.708 1.00 88.75 85 LEU A O 1
ATOM 682 N N . TYR A 1 86 ? 9.919 3.960 -30.951 1.00 90.38 86 TYR A N 1
ATOM 683 C CA . TYR A 1 86 ? 10.864 4.947 -31.444 1.00 90.38 86 TYR A CA 1
ATOM 684 C C . TYR A 1 86 ? 11.336 4.611 -32.862 1.00 90.38 86 TYR A C 1
ATOM 686 O O . TYR A 1 86 ? 11.808 3.507 -33.145 1.00 90.38 86 TYR A O 1
ATOM 694 N N . MET A 1 87 ? 11.293 5.591 -33.761 1.00 88.62 87 MET A N 1
ATOM 695 C CA . MET A 1 87 ? 11.703 5.379 -35.148 1.00 88.62 87 MET A CA 1
ATOM 696 C C . MET A 1 87 ? 13.173 4.944 -35.247 1.00 88.62 87 MET A C 1
ATOM 698 O O . MET A 1 87 ? 13.549 4.136 -36.091 1.00 88.62 87 MET A O 1
ATOM 702 N N . GLN A 1 88 ? 14.004 5.389 -34.302 1.00 88.19 88 GLN A N 1
ATOM 703 C CA . GLN A 1 88 ? 15.393 4.951 -34.182 1.00 88.1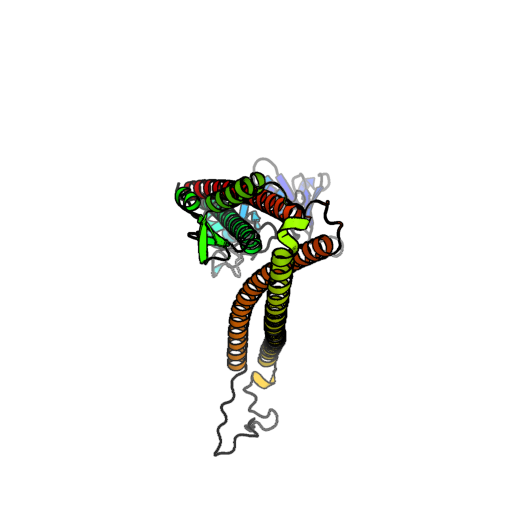9 88 GLN A CA 1
ATOM 704 C C . GLN A 1 88 ? 15.526 3.445 -33.901 1.00 88.19 88 GLN A C 1
ATOM 706 O O . GLN A 1 88 ? 16.514 2.844 -34.319 1.00 88.19 88 GLN A O 1
ATOM 711 N N . THR A 1 89 ? 14.563 2.825 -33.205 1.00 88.75 89 THR A N 1
ATOM 712 C CA . THR A 1 89 ? 14.544 1.365 -33.028 1.00 88.75 89 THR A CA 1
ATOM 713 C C . THR A 1 89 ? 14.079 0.658 -34.292 1.00 88.75 89 THR A C 1
ATOM 715 O O . THR A 1 89 ? 14.696 -0.329 -34.681 1.00 88.75 89 THR A O 1
ATOM 718 N N . ILE A 1 90 ? 13.094 1.207 -35.006 1.00 88.06 90 ILE A N 1
ATOM 719 C CA . ILE A 1 90 ? 12.633 0.655 -36.290 1.00 88.06 90 ILE A CA 1
ATOM 720 C C . ILE A 1 90 ? 13.781 0.655 -37.308 1.00 88.06 90 ILE A C 1
ATOM 722 O O . ILE A 1 90 ? 14.062 -0.368 -37.929 1.00 88.06 90 ILE A O 1
ATOM 726 N N . PHE A 1 91 ? 14.537 1.751 -37.408 1.00 87.38 91 PHE A N 1
ATOM 727 C CA . PHE A 1 91 ? 15.685 1.857 -38.314 1.00 87.38 91 PHE A CA 1
ATOM 728 C C . PHE A 1 91 ? 16.774 0.814 -38.074 1.00 87.38 91 PHE A C 1
ATOM 730 O O . PHE A 1 91 ? 17.437 0.418 -39.030 1.00 87.38 91 PHE A O 1
ATOM 737 N N . SER A 1 92 ? 16.931 0.323 -36.842 1.00 84.25 92 SER A N 1
ATOM 738 C CA . SER A 1 92 ? 17.883 -0.758 -36.567 1.00 84.25 92 SER A CA 1
ATOM 739 C C . SER A 1 92 ? 17.516 -2.078 -37.255 1.00 84.25 92 SER A C 1
ATOM 741 O O . SER A 1 92 ? 18.404 -2.881 -37.496 1.00 84.25 92 SER A O 1
ATOM 743 N N . SER A 1 93 ? 16.244 -2.280 -37.622 1.00 82.50 93 SER A N 1
ATOM 744 C CA . SER A 1 93 ? 15.802 -3.444 -38.406 1.00 82.50 93 SER A CA 1
ATOM 745 C C . SER A 1 93 ? 15.939 -3.257 -39.919 1.00 82.50 93 SER A C 1
ATOM 747 O O . SER A 1 93 ? 16.054 -4.236 -40.651 1.00 82.50 93 SER A O 1
ATOM 749 N N . LEU A 1 94 ? 15.940 -2.005 -40.392 1.00 83.38 94 LEU A N 1
ATOM 750 C CA . LEU A 1 94 ? 15.947 -1.674 -41.819 1.00 83.38 94 LEU A CA 1
ATOM 751 C C . LEU A 1 94 ? 17.363 -1.491 -42.378 1.00 83.38 94 LEU A C 1
ATOM 753 O O . LEU A 1 94 ? 17.596 -1.731 -43.562 1.00 83.38 94 LEU A O 1
ATOM 757 N N . PHE A 1 95 ? 18.314 -1.063 -41.542 1.00 81.81 95 PHE A N 1
ATOM 758 C CA . PHE A 1 95 ? 19.683 -0.768 -41.958 1.00 81.81 95 PHE A CA 1
ATOM 759 C C . PHE A 1 95 ? 20.696 -1.656 -41.237 1.00 81.81 95 PHE A C 1
ATOM 761 O O . PHE A 1 95 ? 20.790 -1.647 -40.012 1.00 81.81 95 PHE A O 1
ATOM 768 N N . ILE A 1 96 ? 21.534 -2.352 -42.009 1.00 78.38 96 ILE A N 1
ATOM 769 C CA . ILE A 1 96 ? 22.656 -3.132 -41.477 1.00 78.38 96 ILE A CA 1
ATOM 770 C C . ILE A 1 96 ? 23.924 -2.271 -41.516 1.00 78.38 96 ILE A C 1
ATOM 772 O O . ILE A 1 96 ? 24.391 -1.872 -42.583 1.00 78.38 96 ILE A O 1
ATOM 776 N N . GLU A 1 97 ? 24.506 -1.984 -40.349 1.00 79.38 97 GLU A N 1
ATOM 777 C CA . GLU A 1 97 ? 25.775 -1.251 -40.264 1.00 79.38 97 GLU A CA 1
ATOM 778 C C . GLU A 1 97 ? 26.947 -2.136 -40.720 1.00 79.38 97 GLU A C 1
ATOM 780 O O . GLU A 1 97 ? 27.157 -3.225 -40.191 1.00 79.38 97 GLU A O 1
ATOM 785 N N . GLN A 1 98 ? 27.784 -1.644 -41.638 1.00 78.31 98 GLN A N 1
ATOM 786 C CA . GLN A 1 98 ? 28.863 -2.439 -42.240 1.00 78.31 98 GLN A CA 1
ATOM 787 C C . GLN A 1 98 ? 29.902 -2.976 -41.236 1.00 78.31 98 GLN A C 1
ATOM 789 O O . GLN A 1 98 ? 30.507 -4.012 -41.494 1.00 78.31 98 GLN A O 1
ATOM 794 N N . THR A 1 99 ? 30.141 -2.295 -40.109 1.00 76.50 99 THR A N 1
ATOM 795 C CA . THR A 1 99 ? 31.211 -2.675 -39.164 1.00 76.50 99 THR A CA 1
ATOM 796 C C . THR A 1 99 ? 30.738 -3.544 -37.999 1.00 76.50 99 THR A C 1
ATOM 798 O O . THR A 1 99 ? 31.515 -4.340 -37.480 1.00 76.50 99 THR A O 1
ATOM 801 N N . LYS A 1 100 ? 29.473 -3.404 -37.586 1.00 72.12 100 LYS A N 1
ATOM 802 C CA . LYS A 1 100 ? 28.910 -4.052 -36.388 1.00 72.12 100 LYS A CA 1
ATOM 803 C C . LYS A 1 100 ? 27.624 -4.838 -36.650 1.00 72.12 100 LYS A C 1
ATOM 805 O O . LYS A 1 100 ? 27.227 -5.629 -35.806 1.00 72.12 100 LYS A O 1
ATOM 810 N N . GLY A 1 101 ? 26.983 -4.648 -37.802 1.00 69.56 101 GLY A N 1
ATOM 811 C CA . GLY A 1 101 ? 25.697 -5.258 -38.148 1.00 69.56 101 GLY A CA 1
ATOM 812 C C . GLY A 1 101 ? 25.776 -6.709 -38.632 1.00 69.56 101 GLY A C 1
ATOM 813 O O . GLY A 1 101 ? 24.747 -7.360 -38.735 1.00 69.56 101 GLY A O 1
ATOM 814 N N . TRP A 1 102 ? 26.971 -7.250 -38.902 1.00 74.88 102 TRP A N 1
ATOM 815 C CA . TRP A 1 102 ? 27.122 -8.637 -39.379 1.00 74.88 102 TRP A CA 1
ATOM 816 C C . TRP A 1 102 ? 26.926 -9.702 -38.293 1.00 74.88 102 TRP A C 1
ATOM 818 O O . TRP A 1 102 ? 26.756 -10.873 -38.620 1.00 74.88 102 TRP A O 1
ATOM 828 N N . SER A 1 103 ? 26.979 -9.327 -37.012 1.00 77.12 103 SER A N 1
ATOM 829 C CA . SER A 1 103 ? 26.845 -10.272 -35.898 1.00 77.12 103 SER A CA 1
ATOM 830 C C . SER A 1 103 ? 25.398 -10.524 -35.462 1.00 77.12 103 SER A C 1
ATOM 832 O O . SER A 1 103 ? 25.115 -11.588 -34.926 1.00 77.12 103 SER A O 1
ATOM 834 N N . ASP A 1 104 ? 24.500 -9.549 -35.638 1.00 75.69 104 ASP A N 1
ATOM 835 C CA . ASP A 1 104 ? 23.082 -9.634 -35.252 1.00 75.69 104 ASP A CA 1
ATOM 836 C C . ASP A 1 104 ? 22.275 -8.578 -36.036 1.00 75.69 104 ASP A C 1
ATOM 838 O O . ASP A 1 104 ? 22.753 -7.457 -36.220 1.00 75.69 104 ASP A O 1
ATOM 842 N N . PHE A 1 105 ? 21.043 -8.906 -36.445 1.00 74.62 105 PHE A N 1
ATOM 843 C CA . PHE A 1 105 ? 20.127 -7.988 -37.144 1.00 74.62 105 PHE A CA 1
ATOM 844 C C . PHE A 1 105 ? 19.846 -6.723 -36.326 1.00 74.62 105 PHE A C 1
ATOM 846 O O . PHE A 1 105 ? 19.722 -5.642 -36.883 1.00 74.62 105 PHE A O 1
ATOM 853 N N . PHE A 1 106 ? 19.803 -6.845 -34.998 1.00 82.44 106 PHE A N 1
ATOM 854 C CA . PHE A 1 106 ? 19.537 -5.733 -34.079 1.00 82.44 106 PHE A CA 1
ATOM 855 C C . PHE A 1 106 ? 20.794 -5.268 -33.325 1.00 82.44 106 PHE A C 1
ATOM 857 O O . PHE A 1 106 ? 20.683 -4.693 -32.240 1.00 82.44 106 PHE A O 1
ATOM 864 N N . ALA A 1 107 ? 21.998 -5.529 -33.854 1.00 76.12 107 ALA A N 1
ATOM 865 C CA . ALA A 1 107 ? 23.266 -5.254 -33.164 1.00 76.12 107 ALA A CA 1
ATOM 866 C C . ALA A 1 107 ? 23.445 -3.780 -32.752 1.00 76.12 107 ALA A C 1
ATOM 868 O O . ALA A 1 107 ? 24.126 -3.480 -31.771 1.00 76.12 107 ALA A O 1
ATOM 869 N N . THR A 1 108 ? 22.835 -2.856 -33.496 1.00 81.06 108 THR A N 1
ATOM 870 C CA . THR A 1 108 ? 22.945 -1.403 -33.301 1.00 81.06 108 THR A CA 1
ATOM 871 C C . THR A 1 108 ? 21.703 -0.791 -32.650 1.00 81.06 108 THR A C 1
ATOM 873 O O . THR A 1 108 ? 21.595 0.434 -32.564 1.00 81.06 108 THR A O 1
ATOM 876 N N . MET A 1 109 ? 20.764 -1.622 -32.177 1.00 85.25 109 MET A N 1
ATOM 877 C CA . MET A 1 109 ? 19.498 -1.157 -31.616 1.00 85.25 109 MET A CA 1
ATOM 878 C C . MET A 1 109 ? 19.730 -0.320 -30.343 1.00 85.25 109 MET A C 1
ATOM 880 O O . MET A 1 109 ? 20.297 -0.821 -29.366 1.00 85.25 109 MET A O 1
ATOM 884 N N . PRO A 1 110 ? 19.276 0.946 -30.309 1.00 84.44 110 PRO A N 1
ATOM 885 C CA . PRO A 1 110 ? 19.382 1.778 -29.118 1.00 84.44 110 PRO A CA 1
ATOM 886 C C . PRO A 1 110 ? 18.443 1.286 -28.008 1.00 84.44 110 PRO A C 1
ATOM 888 O O . PRO A 1 110 ? 17.310 0.877 -28.258 1.00 84.44 110 PRO A O 1
ATOM 891 N N . TYR A 1 111 ? 18.901 1.367 -26.757 1.00 85.81 111 TYR A N 1
ATOM 892 C CA . TYR A 1 111 ? 18.085 1.023 -25.595 1.00 85.81 111 TYR A CA 1
ATOM 893 C C . TYR A 1 111 ? 17.285 2.236 -25.108 1.00 85.81 111 TYR A C 1
ATOM 895 O O . TYR A 1 111 ? 17.859 3.199 -24.601 1.00 85.81 111 TYR A O 1
ATOM 903 N N . PHE A 1 112 ? 15.956 2.162 -25.217 1.00 84.62 112 PHE A N 1
ATOM 904 C CA . PHE A 1 112 ? 15.033 3.199 -24.730 1.00 84.62 112 PHE A CA 1
ATOM 905 C C . PHE A 1 112 ? 14.082 2.721 -23.625 1.00 84.62 112 PHE A C 1
ATOM 907 O O . PHE A 1 112 ? 13.056 3.351 -23.387 1.00 84.62 112 PHE A O 1
ATOM 914 N N . GLY A 1 113 ? 14.387 1.604 -22.957 1.00 83.19 113 GLY A N 1
ATOM 915 C CA . GLY A 1 113 ? 13.549 1.101 -21.860 1.00 83.19 113 GLY A CA 1
ATOM 916 C C . GLY A 1 113 ? 12.254 0.405 -22.285 1.00 83.19 113 GLY A C 1
ATOM 917 O O . GLY A 1 113 ? 11.409 0.131 -21.432 1.00 83.19 113 GLY A O 1
ATOM 918 N N . ILE A 1 114 ? 12.105 0.103 -23.578 1.00 86.50 114 ILE A N 1
ATOM 919 C CA . ILE A 1 114 ? 11.000 -0.695 -24.116 1.00 86.50 114 ILE A CA 1
ATOM 920 C C . ILE A 1 114 ? 11.312 -2.181 -23.851 1.00 86.50 114 ILE A C 1
ATOM 922 O O . ILE A 1 114 ? 12.319 -2.690 -24.360 1.00 86.50 114 ILE A O 1
ATOM 926 N N . PRO A 1 115 ? 10.498 -2.899 -23.054 1.00 83.25 115 PRO A N 1
ATOM 927 C CA . PRO A 1 115 ? 10.694 -4.322 -22.824 1.00 83.25 115 PRO A CA 1
ATOM 928 C C . PRO A 1 115 ? 10.475 -5.089 -24.130 1.00 83.25 115 PRO A C 1
ATOM 930 O O . PRO A 1 115 ? 9.559 -4.776 -24.890 1.00 83.25 115 PRO A O 1
ATOM 933 N N . LYS A 1 116 ? 11.327 -6.092 -24.386 1.00 84.81 116 LYS A N 1
ATOM 934 C CA . LYS A 1 116 ? 11.256 -6.953 -25.582 1.00 84.81 116 LYS A CA 1
ATOM 935 C C . LYS A 1 116 ? 11.205 -6.169 -26.906 1.00 84.81 116 LYS A C 1
ATOM 937 O O . LYS A 1 116 ? 10.545 -6.573 -27.852 1.00 84.81 116 LYS A O 1
ATOM 942 N N . ALA A 1 117 ? 11.952 -5.064 -26.999 1.00 86.31 117 ALA A N 1
ATOM 943 C CA . ALA A 1 117 ? 11.942 -4.174 -28.166 1.00 86.31 117 ALA A CA 1
ATOM 944 C C . ALA A 1 117 ? 12.167 -4.890 -29.515 1.00 86.31 117 ALA A C 1
ATOM 946 O O . ALA A 1 117 ? 11.533 -4.525 -30.495 1.00 86.31 117 ALA A O 1
ATOM 947 N N . LYS A 1 118 ? 13.012 -5.933 -29.561 1.00 88.38 118 LYS A N 1
ATOM 948 C CA . LYS A 1 118 ? 13.239 -6.729 -30.782 1.00 88.38 118 LYS A CA 1
ATOM 949 C C . LYS A 1 118 ? 11.956 -7.405 -31.290 1.00 88.38 118 LYS A C 1
ATOM 951 O O . LYS A 1 118 ? 11.691 -7.349 -32.483 1.00 88.38 118 LYS A O 1
ATOM 956 N N . GLU A 1 119 ? 11.169 -8.007 -30.394 1.00 87.81 119 GLU A N 1
ATOM 957 C CA . GLU A 1 119 ? 9.890 -8.660 -30.729 1.00 87.81 119 GLU A CA 1
ATOM 958 C C . GLU A 1 119 ? 8.903 -7.620 -31.278 1.00 87.81 119 GLU A C 1
ATOM 960 O O . GLU A 1 119 ? 8.404 -7.770 -32.388 1.00 87.81 119 GLU A O 1
ATOM 965 N N . LYS A 1 120 ? 8.762 -6.486 -30.581 1.00 86.62 120 LYS A N 1
ATOM 966 C CA . LYS A 1 120 ? 7.855 -5.394 -30.968 1.00 86.62 120 LYS A CA 1
ATOM 967 C C . LYS A 1 120 ? 8.174 -4.765 -32.325 1.00 86.62 120 LYS A C 1
ATOM 969 O O . LYS A 1 120 ? 7.272 -4.365 -33.049 1.00 86.62 120 LYS A O 1
ATOM 974 N N . ILE A 1 121 ? 9.457 -4.656 -32.680 1.00 88.56 121 ILE A N 1
ATOM 975 C CA . ILE A 1 121 ? 9.863 -4.148 -34.000 1.00 88.56 121 ILE A CA 1
ATOM 976 C C . ILE A 1 121 ? 9.468 -5.138 -35.097 1.00 88.56 121 ILE A C 1
ATOM 978 O O . ILE A 1 121 ? 9.020 -4.712 -36.158 1.00 88.56 121 ILE A O 1
ATOM 982 N N . ILE A 1 122 ? 9.632 -6.442 -34.855 1.00 87.50 122 ILE A N 1
ATOM 983 C CA . ILE A 1 122 ? 9.227 -7.481 -35.810 1.00 87.50 122 ILE A CA 1
ATOM 984 C C . ILE A 1 122 ? 7.707 -7.467 -35.976 1.00 87.50 122 ILE A C 1
ATOM 986 O O . ILE A 1 122 ? 7.237 -7.457 -37.108 1.00 87.50 122 ILE A O 1
ATOM 990 N N . GLU A 1 123 ? 6.959 -7.400 -34.874 1.00 87.75 123 GLU A N 1
ATOM 991 C CA . GLU A 1 123 ? 5.495 -7.285 -34.884 1.00 87.75 123 GLU A CA 1
ATOM 992 C C . GLU A 1 123 ? 5.030 -6.062 -35.675 1.00 87.75 123 GLU A C 1
ATOM 994 O O . GLU A 1 123 ? 4.186 -6.197 -36.553 1.00 87.75 123 GLU A O 1
ATOM 999 N N . PHE A 1 124 ? 5.647 -4.899 -35.447 1.00 88.25 124 PHE A N 1
ATOM 1000 C CA . PHE A 1 124 ? 5.351 -3.682 -36.201 1.00 88.25 124 PHE A CA 1
ATOM 1001 C C . PHE A 1 124 ? 5.686 -3.815 -37.693 1.00 88.25 124 PHE A C 1
ATOM 1003 O O . PHE A 1 124 ? 4.905 -3.425 -38.551 1.00 88.25 124 PHE A O 1
ATOM 1010 N N . THR A 1 125 ? 6.850 -4.381 -38.022 1.00 85.94 125 THR A N 1
ATOM 1011 C CA . THR A 1 125 ? 7.303 -4.510 -39.418 1.00 85.94 125 THR A CA 1
ATOM 1012 C C . THR A 1 125 ? 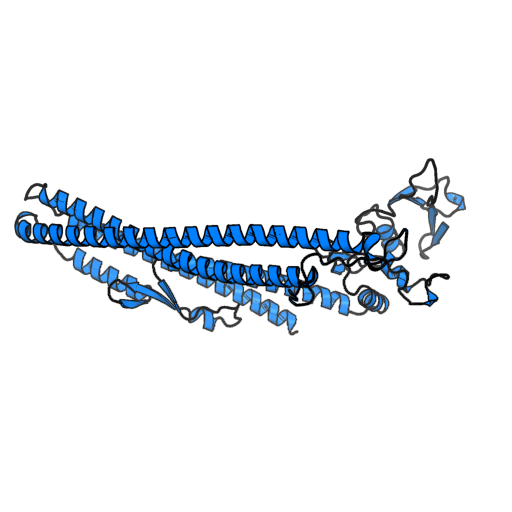6.443 -5.498 -40.210 1.00 85.94 125 THR A C 1
ATOM 1014 O O . THR A 1 125 ? 6.296 -5.354 -41.422 1.00 85.94 125 THR A O 1
ATOM 1017 N N . LEU A 1 126 ? 5.896 -6.510 -39.534 1.00 86.94 126 LEU A N 1
ATOM 1018 C CA . LEU A 1 126 ? 5.013 -7.522 -40.112 1.00 86.94 126 LEU A CA 1
ATOM 1019 C C . LEU A 1 126 ? 3.522 -7.166 -40.002 1.00 86.94 126 LEU A C 1
ATOM 1021 O O . LEU A 1 126 ? 2.704 -7.980 -40.424 1.00 86.94 126 LEU A O 1
ATOM 1025 N N . ASP A 1 127 ? 3.188 -5.988 -39.464 1.00 85.00 127 ASP A N 1
ATOM 1026 C CA . ASP A 1 127 ? 1.814 -5.514 -39.254 1.00 85.00 127 ASP A CA 1
ATOM 1027 C C . ASP A 1 127 ? 0.959 -6.509 -38.440 1.00 85.00 127 ASP A C 1
ATOM 1029 O O . ASP A 1 127 ? -0.126 -6.934 -38.839 1.00 85.00 127 ASP A O 1
ATOM 1033 N N . LEU A 1 128 ? 1.505 -6.971 -37.307 1.00 85.44 128 LEU A N 1
ATOM 1034 C CA . LEU A 1 128 ? 0.830 -7.904 -36.404 1.00 85.44 128 LEU A CA 1
ATOM 1035 C C . LEU A 1 128 ? 0.008 -7.161 -35.342 1.00 85.44 128 LEU A C 1
ATOM 1037 O O . LEU A 1 128 ? 0.531 -6.314 -34.620 1.00 85.44 128 LEU A O 1
ATOM 1041 N N . ASN A 1 129 ? -1.231 -7.610 -35.129 1.00 79.88 129 ASN A N 1
ATOM 1042 C CA . ASN A 1 129 ? -2.147 -7.094 -34.095 1.00 79.88 129 ASN A CA 1
ATOM 1043 C C . ASN A 1 129 ? -1.702 -7.380 -32.640 1.00 79.88 129 ASN A C 1
ATOM 1045 O O . ASN A 1 129 ? -2.397 -7.022 -31.686 1.00 79.88 129 ASN A O 1
ATOM 1049 N N . GLU A 1 130 ? -0.571 -8.062 -32.437 1.00 80.06 130 GLU A N 1
ATOM 1050 C CA . GLU A 1 130 ? -0.067 -8.433 -31.107 1.00 80.06 130 GLU A CA 1
ATOM 1051 C C . GLU A 1 130 ? 0.316 -7.193 -30.280 1.00 80.06 130 GLU A C 1
ATOM 1053 O O . GLU A 1 130 ? 0.159 -7.198 -29.059 1.00 80.06 130 GLU A O 1
ATOM 1058 N N . LEU A 1 131 ? 0.753 -6.105 -30.930 1.00 78.44 131 LEU A N 1
ATOM 1059 C CA . LEU A 1 131 ? 1.114 -4.858 -30.246 1.00 78.44 131 LEU A CA 1
ATOM 1060 C C . LEU A 1 131 ? -0.086 -4.233 -29.532 1.00 78.44 131 LEU A C 1
ATOM 1062 O O . LEU A 1 131 ? 0.006 -3.944 -28.338 1.00 78.44 131 LEU A O 1
ATOM 1066 N N . ASP A 1 132 ? -1.208 -4.086 -30.235 1.00 78.75 132 ASP A N 1
ATOM 1067 C CA . ASP A 1 132 ? -2.444 -3.530 -29.676 1.00 78.75 132 ASP A CA 1
ATOM 1068 C C . ASP A 1 132 ? -3.022 -4.458 -28.603 1.00 78.75 132 ASP A C 1
ATOM 1070 O O . ASP A 1 132 ? -3.330 -4.023 -27.493 1.00 78.75 132 ASP A O 1
ATOM 1074 N N . THR A 1 133 ? -3.038 -5.766 -28.875 1.00 79.62 133 THR A N 1
ATOM 1075 C CA . THR A 1 133 ? -3.491 -6.787 -27.915 1.00 79.62 133 THR A CA 1
ATOM 1076 C C . THR A 1 133 ? -2.655 -6.766 -26.628 1.00 79.62 133 THR A C 1
ATOM 1078 O O . THR A 1 133 ? -3.184 -6.878 -25.518 1.00 79.62 133 THR A O 1
ATOM 1081 N N . SER A 1 134 ? -1.334 -6.592 -26.743 1.00 76.69 134 SER A N 1
ATOM 1082 C CA . SER A 1 134 ? -0.437 -6.473 -25.591 1.00 76.69 134 SER A CA 1
ATOM 1083 C C . SER A 1 134 ? -0.703 -5.199 -24.791 1.00 76.69 134 SER A C 1
ATOM 1085 O O . SER A 1 134 ? -0.623 -5.248 -23.564 1.00 76.69 134 SER A O 1
ATOM 1087 N N . LEU A 1 135 ? -1.002 -4.072 -25.444 1.00 79.94 135 LEU A N 1
ATOM 1088 C CA . LEU A 1 135 ? -1.343 -2.824 -24.755 1.00 79.94 135 LEU A CA 1
ATOM 1089 C C . LEU A 1 135 ? -2.647 -2.957 -23.973 1.00 79.94 135 LEU A C 1
ATOM 1091 O O . LEU A 1 135 ? -2.663 -2.638 -22.784 1.00 79.94 135 LEU A O 1
ATOM 1095 N N . GLU A 1 136 ? -3.701 -3.470 -24.612 1.00 80.06 136 GLU A N 1
ATOM 1096 C CA . GLU A 1 136 ? -5.007 -3.684 -23.979 1.00 80.06 136 GLU A CA 1
ATOM 1097 C C . GLU A 1 136 ? -4.878 -4.605 -22.764 1.00 80.06 136 GLU A C 1
ATOM 1099 O O . GLU A 1 136 ? -5.361 -4.300 -21.672 1.00 80.06 136 GLU A O 1
ATOM 1104 N N . LYS A 1 137 ? -4.139 -5.709 -22.913 1.00 80.50 137 LYS A N 1
ATOM 1105 C CA . LYS A 1 137 ? -3.869 -6.637 -21.814 1.00 80.50 137 LYS A CA 1
ATOM 1106 C C . LYS A 1 137 ? -3.188 -5.949 -20.633 1.00 80.50 137 LYS A C 1
ATOM 1108 O O . LYS A 1 137 ? -3.558 -6.196 -19.484 1.00 80.50 137 LYS A O 1
ATOM 1113 N N . ASP A 1 138 ? -2.204 -5.097 -20.892 1.00 75.12 138 ASP A N 1
ATOM 1114 C CA . ASP A 1 138 ? -1.470 -4.403 -19.838 1.00 75.12 138 ASP A CA 1
ATOM 1115 C C . ASP A 1 138 ? -2.285 -3.286 -19.173 1.00 75.12 138 ASP A C 1
ATOM 1117 O O . ASP A 1 138 ? -2.170 -3.086 -17.960 1.00 75.12 138 ASP A O 1
ATOM 1121 N N . GLU A 1 139 ? -3.154 -2.596 -19.913 1.00 80.38 139 GLU A N 1
ATOM 1122 C CA . GLU A 1 139 ? -4.138 -1.674 -19.333 1.00 80.38 139 GLU A CA 1
ATOM 1123 C C . GLU A 1 139 ? -5.091 -2.403 -18.386 1.00 80.38 139 GLU A C 1
ATOM 1125 O O . GLU A 1 139 ? -5.257 -1.986 -17.235 1.00 80.38 139 GLU A O 1
ATOM 1130 N N . ILE A 1 140 ? -5.625 -3.551 -18.812 1.00 79.75 140 ILE A N 1
ATOM 1131 C CA . ILE A 1 140 ? -6.515 -4.349 -17.969 1.00 79.75 140 ILE A CA 1
ATOM 1132 C C . ILE A 1 140 ? -5.766 -4.895 -16.742 1.00 79.75 140 ILE A C 1
ATOM 1134 O O . ILE A 1 140 ? -6.316 -4.917 -15.640 1.00 79.75 140 ILE A O 1
ATOM 1138 N N . LEU A 1 141 ? -4.494 -5.293 -16.874 1.00 78.12 141 LEU A N 1
ATOM 1139 C CA . LEU A 1 141 ? -3.672 -5.723 -15.735 1.00 78.12 141 LEU A CA 1
ATOM 1140 C C . LEU A 1 141 ? -3.406 -4.588 -14.736 1.00 78.12 141 LEU A C 1
ATOM 1142 O O . LEU A 1 141 ? -3.441 -4.817 -13.523 1.00 78.12 141 LEU A O 1
ATOM 1146 N N . LYS A 1 142 ? -3.162 -3.361 -15.209 1.00 79.38 142 LYS A N 1
ATOM 1147 C CA . LYS A 1 142 ? -3.034 -2.182 -14.335 1.00 79.38 142 LYS A CA 1
ATOM 1148 C C . LYS A 1 142 ? -4.338 -1.901 -13.600 1.00 79.38 142 LYS A C 1
ATOM 1150 O O . LYS A 1 142 ? -4.314 -1.692 -12.387 1.00 79.38 142 LYS A O 1
ATOM 1155 N N . GLU A 1 143 ? -5.461 -1.946 -14.309 1.00 80.31 143 GLU A N 1
ATOM 1156 C CA . GLU A 1 143 ? -6.781 -1.747 -13.716 1.00 80.31 143 GLU A CA 1
ATOM 1157 C C . GLU A 1 143 ? -7.098 -2.837 -12.682 1.00 80.31 143 GLU A C 1
ATOM 1159 O O . GLU A 1 143 ? -7.561 -2.542 -11.583 1.00 80.31 143 GLU A O 1
ATOM 1164 N N . LYS A 1 144 ? -6.743 -4.093 -12.972 1.00 79.88 144 LYS A N 1
ATOM 1165 C CA . LYS A 1 144 ? -6.852 -5.220 -12.040 1.00 79.88 144 LYS A CA 1
ATOM 1166 C C . LYS A 1 144 ? -6.090 -4.967 -10.736 1.00 79.88 144 LYS A C 1
ATOM 1168 O O . LYS A 1 144 ? -6.635 -5.183 -9.654 1.00 79.88 144 LYS A O 1
ATOM 1173 N N . ASN A 1 145 ? -4.839 -4.514 -10.832 1.00 78.25 145 ASN A N 1
ATOM 1174 C CA . ASN A 1 145 ? -4.019 -4.211 -9.657 1.00 78.25 145 ASN A CA 1
ATOM 1175 C C . ASN A 1 145 ? -4.601 -3.042 -8.856 1.00 78.25 145 ASN A C 1
ATOM 1177 O O . ASN A 1 145 ? -4.691 -3.125 -7.634 1.00 78.25 145 ASN A O 1
ATOM 1181 N N . TYR A 1 146 ? -5.068 -1.995 -9.539 1.00 81.00 146 TYR A N 1
ATOM 1182 C CA . TYR A 1 146 ? -5.737 -0.865 -8.901 1.00 81.00 146 TYR A CA 1
ATOM 1183 C C . TYR A 1 146 ? -7.005 -1.290 -8.143 1.00 81.00 146 TYR A C 1
ATOM 1185 O O . TYR A 1 146 ? -7.193 -0.904 -6.989 1.00 81.00 146 TYR A O 1
ATOM 1193 N N . LEU A 1 147 ? -7.847 -2.133 -8.751 1.00 79.88 147 LEU A N 1
ATOM 1194 C CA . LEU A 1 147 ? -9.047 -2.674 -8.106 1.00 79.88 147 LEU A CA 1
ATOM 1195 C C . LEU A 1 147 ? -8.701 -3.539 -6.886 1.00 79.88 147 LEU A C 1
ATOM 1197 O O . LEU A 1 147 ? -9.364 -3.427 -5.857 1.00 79.88 147 LEU A O 1
ATOM 1201 N N . SER A 1 148 ? -7.642 -4.351 -6.972 1.00 78.56 148 SER A N 1
ATOM 1202 C CA . SER A 1 148 ? -7.119 -5.136 -5.842 1.00 78.56 148 SER A CA 1
ATOM 1203 C C . SER A 1 148 ? -6.666 -4.248 -4.679 1.00 78.56 148 SER A C 1
ATOM 1205 O O . SER A 1 148 ? -7.002 -4.500 -3.519 1.00 78.56 148 SER A O 1
ATOM 1207 N N . ASP A 1 149 ? -5.951 -3.163 -4.973 1.00 77.69 149 ASP A N 1
ATOM 1208 C CA . ASP A 1 149 ? -5.502 -2.211 -3.958 1.00 77.69 149 ASP A CA 1
ATOM 1209 C C . ASP A 1 149 ? -6.673 -1.468 -3.303 1.00 77.69 149 ASP A C 1
ATOM 1211 O O . ASP A 1 149 ? -6.698 -1.314 -2.079 1.00 77.69 149 ASP A O 1
ATOM 1215 N N . GLU A 1 150 ? -7.662 -1.029 -4.086 1.00 77.56 150 GLU A N 1
ATOM 1216 C CA . GLU A 1 150 ? -8.874 -0.395 -3.556 1.00 77.56 150 GLU A CA 1
ATOM 1217 C C . GLU A 1 150 ? -9.687 -1.357 -2.683 1.00 77.56 150 GLU A C 1
ATOM 1219 O O . GLU A 1 150 ? -10.062 -0.994 -1.567 1.00 77.56 150 GLU A O 1
ATOM 1224 N N . TRP A 1 151 ? -9.876 -2.605 -3.116 1.00 77.88 151 TRP A N 1
ATOM 1225 C CA . TRP A 1 151 ? -10.526 -3.647 -2.316 1.00 77.88 151 TRP A CA 1
ATOM 1226 C C . TRP A 1 151 ? -9.846 -3.829 -0.955 1.00 77.88 151 TRP A C 1
ATOM 1228 O O . TRP A 1 151 ? -10.494 -3.759 0.090 1.00 77.88 151 TRP A O 1
ATOM 1238 N N . ASN A 1 152 ? -8.516 -3.946 -0.945 1.00 76.00 152 ASN A N 1
ATOM 1239 C CA . ASN A 1 152 ? -7.738 -4.077 0.287 1.00 76.00 152 ASN A CA 1
ATOM 1240 C C . ASN A 1 152 ? -7.873 -2.858 1.217 1.00 76.00 152 ASN A C 1
ATOM 1242 O O . ASN A 1 152 ? -7.909 -3.012 2.440 1.00 76.00 152 ASN A O 1
ATOM 1246 N N . LYS A 1 153 ? -7.959 -1.634 0.678 1.00 77.00 153 LYS A N 1
ATOM 1247 C CA . LYS A 1 153 ? -8.198 -0.423 1.490 1.00 77.00 153 LYS A CA 1
ATOM 1248 C C . LYS A 1 153 ? -9.594 -0.415 2.111 1.00 77.00 153 LYS A C 1
ATOM 1250 O O . LYS A 1 153 ? -9.744 0.006 3.261 1.00 77.00 153 LYS A O 1
ATOM 1255 N N . ARG A 1 154 ? -10.607 -0.867 1.369 1.00 75.75 154 ARG A N 1
ATOM 1256 C CA . ARG A 1 154 ? -11.994 -0.951 1.851 1.00 75.75 154 ARG A CA 1
ATOM 1257 C C . ARG A 1 154 ? -12.151 -2.019 2.923 1.00 75.75 154 ARG A C 1
ATOM 1259 O O . ARG A 1 154 ? -12.725 -1.718 3.964 1.00 75.75 154 ARG A O 1
ATOM 1266 N N . ILE A 1 155 ? -11.528 -3.183 2.744 1.00 75.25 155 ILE A N 1
ATOM 1267 C CA . ILE A 1 155 ? -11.440 -4.213 3.786 1.00 75.25 155 ILE A CA 1
ATOM 1268 C C . ILE A 1 155 ? -10.792 -3.662 5.058 1.00 75.25 155 ILE A C 1
ATOM 1270 O O . ILE A 1 155 ? -11.368 -3.790 6.131 1.00 75.25 155 ILE A O 1
ATOM 1274 N N . LYS A 1 156 ? -9.648 -2.975 4.958 1.00 73.31 156 LYS A N 1
ATOM 1275 C CA . LYS A 1 156 ? -8.996 -2.383 6.141 1.00 73.31 156 LYS A CA 1
ATOM 1276 C C . LYS A 1 156 ? -9.865 -1.344 6.842 1.00 73.31 156 LYS A C 1
ATOM 1278 O O . LYS A 1 156 ? -9.829 -1.220 8.060 1.00 73.31 156 LYS A O 1
ATOM 1283 N N . SER A 1 157 ? -10.635 -0.581 6.072 1.00 72.25 157 SER A N 1
ATOM 1284 C CA . SER A 1 157 ? -11.566 0.410 6.614 1.00 72.25 157 SER A CA 1
ATOM 1285 C C . SER A 1 157 ? -12.729 -0.269 7.347 1.00 72.25 157 SER A C 1
ATOM 1287 O O . SER A 1 157 ? -13.119 0.185 8.420 1.00 72.25 157 SER A O 1
ATOM 1289 N N . LEU A 1 158 ? -13.233 -1.384 6.810 1.00 71.88 158 LEU A N 1
ATOM 1290 C CA . LEU A 1 158 ? -14.233 -2.235 7.452 1.00 71.88 158 LEU A CA 1
ATOM 1291 C C . LEU A 1 158 ? -13.687 -2.855 8.752 1.00 71.88 158 LEU A C 1
ATOM 1293 O O . LEU A 1 158 ? -14.326 -2.736 9.793 1.00 71.88 158 LEU A O 1
ATOM 1297 N N . GLU A 1 159 ? -12.490 -3.448 8.715 1.00 70.00 159 GLU A N 1
ATOM 1298 C CA . GLU A 1 159 ? -11.801 -3.997 9.893 1.00 70.00 159 GLU A CA 1
ATOM 1299 C C . GLU A 1 159 ? -11.606 -2.931 10.976 1.00 70.00 159 GLU A C 1
ATOM 1301 O O . GLU A 1 159 ? -11.866 -3.194 12.147 1.00 70.00 159 GLU A O 1
ATOM 1306 N N . LEU A 1 160 ? -11.216 -1.708 10.600 1.00 68.75 160 LEU A N 1
ATOM 1307 C CA . LEU A 1 160 ? -11.019 -0.613 11.546 1.00 68.75 160 LEU A CA 1
ATOM 1308 C C . LEU A 1 160 ? -12.333 -0.214 12.223 1.00 68.75 160 LEU A C 1
ATOM 1310 O O . LEU A 1 160 ? -12.378 -0.159 13.450 1.00 68.75 160 LEU A O 1
ATOM 1314 N N . ILE A 1 161 ? -13.406 -0.014 11.451 1.00 67.12 161 ILE A N 1
ATOM 1315 C CA . ILE A 1 161 ? -14.733 0.305 11.999 1.00 67.12 161 ILE A CA 1
ATOM 1316 C C . ILE A 1 161 ? -15.209 -0.818 12.920 1.00 67.12 161 ILE A C 1
ATOM 1318 O O . ILE A 1 161 ? -15.685 -0.554 14.013 1.00 67.12 161 ILE A O 1
ATOM 1322 N N . ILE A 1 162 ? -15.054 -2.077 12.521 1.00 66.62 162 ILE A N 1
ATOM 1323 C CA . ILE A 1 162 ? -15.535 -3.216 13.307 1.00 66.62 162 ILE A CA 1
ATOM 1324 C C . ILE A 1 162 ? -14.704 -3.409 14.581 1.00 66.62 162 ILE A C 1
ATOM 1326 O O . ILE A 1 162 ? -15.261 -3.693 15.644 1.00 66.62 162 ILE A O 1
ATOM 1330 N N . SER A 1 163 ? -13.394 -3.167 14.508 1.00 62.91 163 SER A N 1
ATOM 1331 C CA . SER A 1 163 ? -12.509 -3.204 15.669 1.00 62.91 163 SER A CA 1
ATOM 1332 C C . SER A 1 163 ? -12.892 -2.153 16.715 1.00 62.91 163 SER A C 1
ATOM 1334 O O . SER A 1 163 ? -12.925 -2.466 17.900 1.00 62.91 163 SER A O 1
ATOM 1336 N N . GLU A 1 164 ? -13.292 -0.939 16.311 1.00 64.69 164 GLU A N 1
ATOM 1337 C CA . GLU A 1 164 ? -13.734 0.108 17.248 1.00 64.69 164 GLU A CA 1
ATOM 1338 C C . GLU A 1 164 ? -14.928 -0.318 18.116 1.00 64.69 164 GLU A C 1
ATOM 1340 O O . GLU A 1 164 ? -15.106 0.212 19.215 1.00 64.69 164 GLU A O 1
ATOM 1345 N N . PHE A 1 165 ? -15.701 -1.301 17.655 1.00 60.84 165 PHE A N 1
ATOM 1346 C CA . PHE A 1 165 ? -16.899 -1.803 18.320 1.00 60.84 165 PHE A CA 1
ATOM 1347 C C . PHE A 1 165 ? -16.795 -3.274 18.735 1.00 60.84 165 PHE A C 1
ATOM 1349 O O . PHE A 1 165 ? -17.809 -3.884 19.063 1.00 60.84 165 PHE A O 1
ATOM 1356 N N . ASN A 1 166 ? -15.579 -3.833 18.795 1.00 58.75 166 ASN A N 1
ATOM 1357 C CA . ASN A 1 166 ? -15.334 -5.186 19.306 1.00 58.75 166 ASN A CA 1
ATOM 1358 C C . ASN A 1 166 ? -16.045 -6.293 18.497 1.00 58.75 166 ASN A C 1
ATOM 1360 O O . ASN A 1 166 ? -16.442 -7.331 19.041 1.00 58.75 166 ASN A O 1
ATOM 1364 N N . GLY A 1 167 ? -16.234 -6.057 17.198 1.00 58.91 167 GLY A N 1
ATOM 1365 C CA . GLY A 1 167 ? -16.772 -7.060 16.296 1.00 58.91 167 GLY A CA 1
ATOM 1366 C C . GLY A 1 167 ? -15.690 -7.942 15.670 1.00 58.91 167 GLY A C 1
ATOM 1367 O O . GLY A 1 167 ? -14.536 -7.546 15.525 1.00 58.91 167 GLY A O 1
ATOM 1368 N N . GLU A 1 168 ? -16.075 -9.150 15.280 1.00 56.19 168 GLU A N 1
ATOM 1369 C CA . GLU A 1 168 ? -15.307 -10.049 14.426 1.00 56.19 168 GLU A CA 1
ATOM 1370 C C . GLU A 1 168 ? -16.065 -10.226 13.108 1.00 56.19 168 GLU A C 1
ATOM 1372 O O . GLU A 1 168 ? -17.272 -10.480 13.091 1.00 56.19 168 GLU A O 1
ATOM 1377 N N . ILE A 1 169 ? -15.354 -10.084 11.989 1.00 58.38 169 ILE A N 1
ATOM 1378 C CA . ILE A 1 169 ? -15.891 -10.426 10.671 1.00 58.38 169 ILE A CA 1
ATOM 1379 C C . ILE A 1 169 ? -15.666 -11.922 10.464 1.00 58.38 169 ILE A C 1
ATOM 1381 O O . ILE A 1 169 ? -14.521 -12.377 10.443 1.00 58.38 169 ILE A O 1
ATOM 1385 N N . GLN A 1 170 ? -16.738 -12.688 10.285 1.00 55.31 170 GLN A N 1
ATOM 1386 C CA . GLN A 1 170 ? -16.648 -14.044 9.751 1.00 55.31 170 GLN A CA 1
ATOM 1387 C C . GLN A 1 170 ? -16.844 -14.026 8.233 1.00 55.31 170 GLN A C 1
ATOM 1389 O O . GLN A 1 170 ? -17.606 -13.217 7.707 1.00 55.31 170 GLN A O 1
ATOM 1394 N N . GLU A 1 171 ? -16.138 -14.936 7.552 1.00 54.09 171 GLU A N 1
ATOM 1395 C CA . GLU A 1 171 ? -16.249 -15.175 6.102 1.00 54.09 171 GLU A CA 1
ATOM 1396 C C . GLU A 1 171 ? -15.775 -14.003 5.220 1.00 54.09 171 GLU A C 1
ATOM 1398 O O . GLU A 1 171 ? -16.297 -13.780 4.136 1.00 54.09 171 GLU A O 1
ATOM 1403 N N . LEU A 1 172 ? -14.742 -13.261 5.646 1.00 57.06 172 LEU A N 1
ATOM 1404 C CA . LEU A 1 172 ? -14.119 -12.229 4.809 1.00 57.06 172 LEU A CA 1
ATOM 1405 C C . LEU A 1 172 ? -13.263 -12.862 3.685 1.00 57.06 172 LEU A C 1
ATOM 1407 O O . LEU A 1 172 ? -12.273 -13.543 3.992 1.00 57.06 172 LEU A O 1
ATOM 1411 N N . PRO A 1 173 ? -13.557 -12.598 2.397 1.00 56.12 173 PRO A N 1
ATOM 1412 C CA . PRO A 1 173 ? -12.689 -13.005 1.299 1.00 56.12 173 PRO A CA 1
ATOM 1413 C C . PRO A 1 173 ? -11.353 -12.260 1.392 1.00 56.12 173 PRO A C 1
ATOM 1415 O O . PRO A 1 173 ? -11.299 -11.030 1.367 1.00 56.12 173 PRO A O 1
ATOM 1418 N N . LYS A 1 174 ? -10.248 -13.007 1.509 1.00 54.91 174 LYS A N 1
ATOM 1419 C CA . LYS A 1 174 ? -8.885 -12.439 1.554 1.00 54.91 174 LYS A CA 1
ATOM 1420 C C . LYS A 1 174 ? -8.404 -11.930 0.194 1.00 54.91 174 LYS A C 1
ATOM 1422 O O . LYS A 1 174 ? -7.422 -11.196 0.136 1.00 54.91 174 LYS A O 1
ATOM 1427 N N . GLU A 1 175 ? -9.080 -12.327 -0.877 1.00 55.44 175 GLU A N 1
ATOM 1428 C CA . GLU A 1 175 ? -8.800 -11.929 -2.252 1.00 55.44 175 GLU A CA 1
ATOM 1429 C C . GLU A 1 175 ? -10.082 -11.417 -2.909 1.00 55.44 175 GLU A C 1
ATOM 1431 O O . GLU A 1 175 ? -11.187 -11.721 -2.464 1.00 55.44 175 GLU A O 1
ATOM 1436 N N . LEU A 1 176 ? -9.924 -10.595 -3.944 1.00 57.12 176 LEU A N 1
ATOM 1437 C CA . LEU A 1 176 ? -11.025 -9.950 -4.647 1.00 57.12 176 LEU A CA 1
ATOM 1438 C C . LEU A 1 176 ? -11.825 -11.014 -5.412 1.00 57.12 176 LEU A C 1
ATOM 1440 O O . LEU A 1 176 ? -11.347 -11.555 -6.413 1.00 57.12 176 LEU A O 1
ATOM 1444 N N . THR A 1 177 ? -13.016 -11.345 -4.915 1.00 54.72 177 THR A N 1
ATOM 1445 C CA . THR A 1 177 ? -13.843 -12.412 -5.478 1.00 54.72 177 THR A CA 1
ATOM 1446 C C . THR A 1 177 ? -14.889 -11.897 -6.457 1.00 54.72 177 THR A C 1
ATOM 1448 O O . THR A 1 177 ? -15.404 -10.783 -6.370 1.00 54.72 177 THR A O 1
ATOM 1451 N N . VAL A 1 178 ? -15.136 -12.718 -7.478 1.00 54.75 178 VAL A N 1
ATOM 1452 C CA . VAL A 1 178 ? -15.989 -12.401 -8.634 1.00 54.75 178 VAL A CA 1
ATOM 1453 C C . VAL A 1 178 ? -17.472 -12.603 -8.296 1.00 54.75 178 VAL A C 1
ATOM 1455 O O . VAL A 1 178 ? -18.348 -12.012 -8.929 1.00 54.75 178 VAL A O 1
ATOM 1458 N N . GLU A 1 179 ? -17.767 -13.426 -7.287 1.00 56.28 179 GLU A N 1
ATOM 1459 C CA . GLU A 1 179 ? -19.123 -13.836 -6.937 1.00 56.28 179 GLU A CA 1
ATOM 1460 C C . GLU A 1 179 ? -19.728 -12.958 -5.835 1.00 56.28 179 GLU A C 1
ATOM 1462 O O . GLU A 1 179 ? -19.294 -12.950 -4.685 1.00 56.28 179 GLU A O 1
ATOM 1467 N N . LYS A 1 180 ? -20.816 -12.257 -6.179 1.00 55.62 180 LYS A N 1
ATOM 1468 C CA . LYS A 1 180 ? -21.602 -11.424 -5.246 1.00 55.62 180 LYS A CA 1
ATOM 1469 C C . LYS A 1 180 ? -22.131 -12.216 -4.042 1.00 55.62 180 LYS A C 1
ATOM 1471 O O . LYS A 1 180 ? -22.319 -11.644 -2.973 1.00 55.62 180 LYS A O 1
ATOM 1476 N N . SER A 1 181 ? -22.331 -13.524 -4.214 1.00 52.88 181 SER A N 1
ATOM 1477 C CA . SER A 1 181 ? -22.841 -14.442 -3.194 1.00 52.88 181 SER A CA 1
ATOM 1478 C C . SER A 1 181 ? -21.890 -14.656 -2.016 1.00 52.88 181 SER A C 1
ATOM 1480 O O . SER A 1 181 ? -22.363 -15.015 -0.943 1.00 52.88 181 SER A O 1
ATOM 1482 N N . GLU A 1 182 ? -20.586 -14.421 -2.181 1.00 53.56 182 GLU A N 1
ATOM 1483 C CA . GLU A 1 182 ? -19.621 -14.471 -1.074 1.00 53.56 182 GLU A CA 1
ATOM 1484 C C . GLU A 1 182 ? -19.628 -13.177 -0.250 1.00 53.56 182 GLU A C 1
ATOM 1486 O O . GLU A 1 182 ? -19.422 -13.205 0.958 1.00 53.56 182 GLU A O 1
ATOM 1491 N N . ILE A 1 183 ? -19.942 -12.037 -0.876 1.00 54.34 183 ILE A N 1
ATOM 1492 C CA . ILE A 1 183 ? -20.065 -10.742 -0.188 1.00 54.34 183 ILE A CA 1
ATOM 1493 C C . ILE A 1 183 ? -21.317 -10.727 0.701 1.00 54.34 183 ILE A C 1
ATOM 1495 O O . ILE A 1 183 ? -21.289 -10.186 1.803 1.00 54.34 183 ILE A O 1
ATOM 1499 N N . ASP A 1 184 ? -22.401 -11.366 0.250 1.00 53.44 184 ASP A N 1
ATOM 1500 C CA . ASP A 1 184 ? -23.646 -11.506 1.018 1.00 53.44 184 ASP A CA 1
ATOM 1501 C C . ASP A 1 184 ? -23.535 -12.498 2.195 1.00 53.44 184 ASP A C 1
ATOM 1503 O O . ASP A 1 184 ? -24.396 -12.504 3.077 1.00 53.44 184 ASP A O 1
ATOM 1507 N N . GLN A 1 185 ? -22.485 -13.326 2.233 1.00 53.72 185 GLN A N 1
ATOM 1508 C CA . GLN A 1 185 ? -22.210 -14.252 3.338 1.00 53.72 185 GLN A CA 1
ATOM 1509 C C . GLN A 1 185 ? -21.470 -13.586 4.505 1.00 53.72 185 GLN A C 1
ATOM 1511 O O . GLN A 1 185 ? -21.515 -14.100 5.620 1.00 53.72 185 GLN A O 1
ATOM 1516 N N . ILE A 1 186 ? -20.860 -12.414 4.291 1.00 55.53 186 ILE A N 1
ATOM 1517 C CA . ILE A 1 186 ? -20.069 -11.724 5.313 1.00 55.53 186 ILE A CA 1
ATOM 1518 C C . ILE A 1 186 ? -20.952 -11.397 6.525 1.00 55.53 186 ILE A C 1
ATOM 1520 O O . ILE A 1 186 ? -21.851 -10.553 6.475 1.00 55.53 186 ILE A O 1
ATOM 1524 N N . LYS A 1 187 ? -20.656 -12.044 7.655 1.00 55.09 187 LYS A N 1
ATOM 1525 C CA . LYS A 1 187 ? -21.339 -11.812 8.932 1.00 55.09 187 LYS A CA 1
ATOM 1526 C C . LYS A 1 187 ? -20.443 -11.000 9.848 1.00 55.09 187 LYS A C 1
ATOM 1528 O O . LYS A 1 187 ? -19.361 -11.439 10.231 1.00 55.09 187 LYS A O 1
ATOM 1533 N N . VAL A 1 188 ? -20.928 -9.826 10.241 1.00 52.66 188 VAL A N 1
ATOM 1534 C CA . VAL A 1 188 ? -20.317 -9.027 11.306 1.00 52.66 188 VAL A CA 1
ATOM 1535 C C . VAL A 1 188 ? -20.934 -9.451 12.631 1.00 52.66 188 VAL A C 1
ATOM 1537 O O . VAL A 1 188 ? -22.143 -9.317 12.847 1.00 52.66 188 VAL A O 1
ATOM 1540 N N . LEU A 1 189 ? -20.098 -9.995 13.504 1.00 54.03 189 LEU A N 1
ATOM 1541 C CA . LEU A 1 189 ? -20.494 -10.514 14.802 1.00 54.03 189 LEU A CA 1
ATOM 1542 C C . LEU A 1 189 ? -19.941 -9.600 15.881 1.00 54.03 189 LEU A C 1
ATOM 1544 O O . LEU A 1 189 ? -18.767 -9.267 15.840 1.00 54.03 189 LEU A O 1
ATOM 1548 N N . PHE A 1 190 ? -20.753 -9.212 16.856 1.00 53.84 190 PHE A N 1
ATOM 1549 C CA . PHE A 1 190 ? -20.308 -8.384 17.977 1.00 53.84 190 PHE A CA 1
ATOM 1550 C C . PHE A 1 190 ? -20.205 -9.243 19.235 1.00 53.84 190 PHE A C 1
ATOM 1552 O O . PHE A 1 190 ? -21.137 -9.989 19.552 1.00 53.84 190 PHE A O 1
ATOM 1559 N N . LYS A 1 191 ? -19.075 -9.155 19.950 1.00 49.31 191 LYS A N 1
ATOM 1560 C CA . LYS A 1 191 ? -18.922 -9.801 21.261 1.00 49.31 191 LYS A CA 1
ATOM 1561 C C . LYS A 1 191 ? -19.532 -8.907 22.334 1.00 49.31 191 LYS A C 1
ATOM 1563 O O . LYS A 1 191 ? -19.073 -7.788 22.546 1.00 49.31 191 LYS A O 1
ATOM 1568 N N . THR A 1 192 ? -20.559 -9.417 23.005 1.00 44.88 192 THR A N 1
ATOM 1569 C CA . THR A 1 192 ? -21.181 -8.765 24.171 1.00 44.88 192 THR A CA 1
ATOM 1570 C C . THR A 1 192 ? -20.562 -9.325 25.462 1.00 44.88 192 THR A C 1
ATOM 1572 O O . THR A 1 192 ? -19.986 -10.410 25.433 1.00 44.88 192 THR A O 1
ATOM 1575 N N . ASP A 1 193 ? -20.708 -8.637 26.603 1.00 45.91 193 ASP A N 1
ATOM 1576 C CA . ASP A 1 193 ? -20.135 -9.003 27.921 1.00 45.91 193 ASP A CA 1
ATOM 1577 C C . ASP A 1 193 ? -20.523 -10.408 28.465 1.00 45.91 193 ASP A C 1
ATOM 1579 O O . ASP A 1 193 ? -20.035 -10.813 29.518 1.00 45.91 193 ASP A O 1
ATOM 1583 N N . VAL A 1 194 ? -21.373 -11.166 27.760 1.00 44.50 194 VAL A N 1
ATOM 1584 C CA . VAL A 1 194 ? -21.891 -12.494 28.156 1.00 44.50 194 VAL A CA 1
ATOM 1585 C C . VAL A 1 194 ? -21.382 -13.630 27.245 1.00 44.50 194 VAL A C 1
ATOM 1587 O O . VAL A 1 194 ? -21.930 -14.722 27.255 1.00 44.50 194 VAL A O 1
ATOM 1590 N N . ASP A 1 195 ? -20.328 -13.418 26.448 1.00 39.41 195 ASP A N 1
ATOM 1591 C CA . ASP A 1 195 ? -19.781 -14.454 25.539 1.00 39.41 195 ASP A CA 1
ATOM 1592 C C . ASP A 1 195 ? -20.777 -14.927 24.446 1.00 39.41 195 ASP A C 1
ATOM 1594 O O . ASP A 1 195 ? -20.556 -15.924 23.758 1.00 39.41 195 ASP A O 1
ATOM 1598 N N . GLU A 1 196 ? -21.869 -14.183 24.222 1.00 39.28 196 GLU A N 1
ATOM 1599 C CA . GLU A 1 196 ? -22.801 -14.420 23.118 1.00 39.28 196 GLU A CA 1
ATOM 1600 C C . GLU A 1 196 ? -22.380 -13.638 21.870 1.00 39.28 196 GLU A C 1
ATOM 1602 O O . GLU A 1 196 ? -22.302 -12.404 21.860 1.00 39.28 196 GLU A O 1
ATOM 1607 N N . ILE A 1 197 ? -22.148 -14.385 20.793 1.00 42.81 197 ILE A N 1
ATOM 1608 C CA . ILE A 1 197 ? -21.906 -13.872 19.450 1.00 42.81 197 ILE A CA 1
ATOM 1609 C C . ILE A 1 197 ? -23.265 -13.474 18.849 1.00 42.81 197 ILE A C 1
ATOM 1611 O O . ILE A 1 197 ? -24.041 -14.339 18.442 1.00 42.81 197 ILE A O 1
ATOM 1615 N N . LYS A 1 198 ? -23.568 -12.171 18.785 1.00 49.22 198 LYS A N 1
ATOM 1616 C CA . LYS A 1 198 ? -24.813 -11.655 18.183 1.00 49.22 198 LYS A CA 1
ATOM 1617 C C . LYS A 1 198 ? -24.536 -10.950 16.857 1.00 49.22 198 LYS A C 1
ATOM 1619 O O . LYS A 1 198 ? -23.550 -10.229 16.708 1.00 49.22 198 LYS A O 1
ATOM 1624 N N . THR A 1 199 ? -25.426 -11.153 15.885 1.00 54.44 199 THR A N 1
ATOM 1625 C CA . THR A 1 199 ? -25.450 -10.346 14.651 1.00 54.44 199 THR A CA 1
ATOM 1626 C C . THR A 1 199 ? -25.840 -8.906 14.985 1.00 54.44 199 THR A C 1
ATOM 1628 O O . THR A 1 199 ? -26.617 -8.691 15.921 1.00 54.44 199 THR A O 1
ATOM 1631 N N . LEU A 1 200 ? -25.344 -7.927 14.219 1.00 55.22 200 LEU A N 1
ATOM 1632 C CA . LEU A 1 200 ? -25.625 -6.496 14.434 1.00 55.22 200 LEU A CA 1
ATOM 1633 C C . LEU A 1 200 ? -27.121 -6.207 14.651 1.00 55.22 200 LEU A C 1
ATOM 1635 O O . LEU A 1 200 ? -27.487 -5.511 15.593 1.00 55.22 200 LEU A O 1
ATOM 1639 N N . ASN A 1 201 ? -27.988 -6.824 13.844 1.00 55.19 201 ASN A N 1
ATOM 1640 C CA . ASN A 1 201 ? -29.440 -6.661 13.948 1.00 55.19 201 ASN A CA 1
ATOM 1641 C C . ASN A 1 201 ? -30.002 -7.227 15.262 1.00 55.19 201 ASN A C 1
ATOM 1643 O O . ASN A 1 201 ? -30.749 -6.536 15.946 1.00 55.19 201 ASN A O 1
ATOM 1647 N N . SER A 1 202 ? -29.584 -8.431 15.667 1.00 56.06 202 SER A N 1
ATOM 1648 C CA . SER A 1 202 ? -30.013 -9.026 16.945 1.00 56.06 202 SER A CA 1
ATOM 1649 C C . SER A 1 202 ? -29.494 -8.262 18.170 1.00 56.06 202 SER A C 1
ATOM 1651 O O . SER A 1 202 ? -30.153 -8.225 19.207 1.00 56.06 202 SER A O 1
ATOM 1653 N N . LEU A 1 203 ? -28.328 -7.613 18.056 1.00 57.75 203 LEU A N 1
ATOM 1654 C CA . LEU A 1 203 ? -27.786 -6.755 19.109 1.00 57.75 203 LEU A CA 1
ATOM 1655 C C . LEU A 1 203 ? -28.622 -5.474 19.243 1.00 57.75 203 LEU A C 1
ATOM 1657 O O . LEU A 1 203 ? -29.006 -5.108 20.354 1.00 57.75 203 LEU A O 1
ATOM 1661 N N . ILE A 1 204 ? -28.958 -4.838 18.115 1.00 59.72 204 ILE A N 1
ATOM 1662 C CA . ILE A 1 204 ? -29.824 -3.652 18.071 1.00 59.72 204 ILE A CA 1
ATOM 1663 C C . ILE A 1 204 ? -31.214 -3.969 18.637 1.00 59.72 204 ILE A C 1
ATOM 1665 O O . ILE A 1 204 ? -31.745 -3.164 19.397 1.00 59.72 204 ILE A O 1
ATOM 1669 N N . GLU A 1 205 ? -31.796 -5.123 18.302 1.00 61.97 205 GLU A N 1
ATOM 1670 C CA . GLU A 1 205 ? -33.093 -5.554 18.842 1.00 61.97 205 GLU A CA 1
ATOM 1671 C C . GLU A 1 205 ? -33.027 -5.797 20.350 1.00 61.97 205 GLU A C 1
ATOM 1673 O O . GLU A 1 205 ? -33.800 -5.189 21.081 1.00 61.97 205 GLU A O 1
ATOM 1678 N N . SER A 1 206 ? -32.034 -6.546 20.846 1.00 60.19 206 SER A N 1
ATOM 1679 C CA . SER A 1 206 ? -31.895 -6.775 22.294 1.00 60.19 206 SER A CA 1
ATOM 1680 C C . SER A 1 206 ? -31.729 -5.477 23.097 1.00 60.19 206 SER A C 1
ATOM 1682 O O . SER A 1 206 ? -32.341 -5.305 24.146 1.00 60.19 206 SER A O 1
ATOM 1684 N N . LYS A 1 207 ? -30.970 -4.508 22.568 1.00 60.72 207 LYS A N 1
ATOM 1685 C CA . LYS A 1 207 ? -30.774 -3.198 23.204 1.00 60.72 207 LYS A CA 1
ATOM 1686 C C . LYS A 1 207 ? -32.023 -2.315 23.133 1.00 60.72 207 LYS A C 1
ATOM 1688 O O . LYS A 1 207 ? -32.254 -1.520 24.044 1.00 60.72 207 LYS A O 1
ATOM 1693 N N . LYS A 1 208 ? -32.834 -2.439 22.076 1.00 62.03 208 LYS A N 1
ATOM 1694 C CA . LYS A 1 208 ? -34.145 -1.776 21.977 1.00 62.03 208 LYS A CA 1
ATOM 1695 C C . LYS A 1 208 ? -35.158 -2.383 22.944 1.00 62.03 208 LYS A C 1
ATOM 1697 O O . LYS A 1 208 ? -35.901 -1.626 23.562 1.00 62.03 208 LYS A O 1
ATOM 1702 N N . ASP A 1 209 ? -35.145 -3.700 23.117 1.00 63.03 209 ASP A N 1
ATOM 1703 C CA . ASP A 1 209 ? -35.998 -4.392 24.083 1.00 63.03 209 ASP A CA 1
ATOM 1704 C C . ASP A 1 209 ? -35.627 -3.992 25.519 1.00 63.03 209 ASP A C 1
ATOM 1706 O O . ASP A 1 209 ? -36.503 -3.632 26.307 1.00 63.03 209 ASP A O 1
ATOM 1710 N N . ASP A 1 210 ? -34.331 -3.922 25.839 1.00 60.41 210 ASP A N 1
ATOM 1711 C CA . ASP A 1 210 ? -33.843 -3.405 27.125 1.00 60.41 210 ASP A CA 1
ATOM 1712 C C . ASP A 1 210 ? -34.276 -1.946 27.361 1.00 60.41 210 ASP A C 1
ATOM 1714 O O . ASP A 1 210 ? -34.680 -1.573 28.469 1.00 60.41 210 ASP A O 1
ATOM 1718 N N . TYR A 1 211 ? -34.240 -1.112 26.313 1.00 58.91 211 TYR A N 1
ATOM 1719 C CA . TYR A 1 211 ? -34.723 0.268 26.365 1.00 58.91 211 TYR A CA 1
ATOM 1720 C C . TYR A 1 211 ? -36.238 0.344 26.611 1.00 58.91 211 TYR A C 1
ATOM 1722 O O . TYR A 1 211 ? -36.676 1.119 27.461 1.00 58.91 211 TYR A O 1
ATOM 1730 N N . GLU A 1 212 ? -37.046 -0.467 25.926 1.00 60.16 212 GLU A N 1
ATOM 1731 C CA . GLU A 1 212 ? -38.501 -0.548 26.122 1.00 60.16 212 GLU A CA 1
ATOM 1732 C C . GLU A 1 212 ? -38.855 -1.026 27.544 1.00 60.16 212 GLU A C 1
ATOM 1734 O O . GLU A 1 212 ? -39.723 -0.444 28.205 1.00 60.16 212 GLU A O 1
ATOM 1739 N N . ILE A 1 213 ? -38.126 -2.010 28.081 1.00 61.66 213 ILE A N 1
ATOM 1740 C CA . ILE A 1 213 ? -38.285 -2.494 29.462 1.00 61.66 213 ILE A CA 1
ATOM 1741 C C . ILE A 1 213 ? -37.960 -1.384 30.477 1.00 61.66 213 ILE A C 1
ATOM 1743 O O . ILE A 1 213 ? -38.684 -1.203 31.461 1.00 61.66 213 ILE A O 1
ATOM 1747 N N . LEU A 1 214 ? -36.899 -0.605 30.247 1.00 56.81 214 LEU A N 1
ATOM 1748 C CA . LEU A 1 214 ? -36.503 0.508 31.119 1.00 56.81 214 LEU A CA 1
ATOM 1749 C C . LEU A 1 214 ? -37.406 1.739 30.975 1.00 56.81 214 LEU A C 1
ATOM 1751 O O . LEU A 1 214 ? -37.612 2.471 31.946 1.00 56.81 214 LEU A O 1
ATOM 1755 N N . LYS A 1 215 ? -37.971 1.977 29.791 1.00 55.44 215 LYS A N 1
ATOM 1756 C CA . LYS A 1 215 ? -38.950 3.041 29.536 1.00 55.44 215 LYS A CA 1
ATOM 1757 C C . LYS A 1 215 ? -40.263 2.781 30.273 1.00 55.44 215 LYS A C 1
ATOM 1759 O O . LYS A 1 215 ? -40.836 3.724 30.814 1.00 55.44 215 LYS A O 1
ATOM 1764 N N . ASN A 1 216 ? -40.680 1.517 30.355 1.00 54.28 216 ASN A N 1
ATOM 1765 C CA . ASN A 1 216 ? -41.896 1.092 31.052 1.00 54.28 216 ASN A CA 1
ATOM 1766 C C . ASN A 1 216 ? -41.744 1.004 32.583 1.00 54.28 216 ASN A C 1
ATOM 1768 O O . ASN A 1 216 ? -42.750 0.905 33.286 1.00 54.28 216 ASN A O 1
ATOM 1772 N N . LYS A 1 217 ? -40.520 1.090 33.128 1.00 51.78 217 LYS A N 1
ATOM 1773 C CA . LYS A 1 217 ? -40.313 1.277 34.571 1.00 51.78 217 LYS A CA 1
ATOM 1774 C C . LYS A 1 217 ? -40.515 2.754 34.951 1.00 51.78 217 LYS A C 1
ATOM 1776 O O . LYS A 1 217 ? -39.808 3.614 34.408 1.00 51.78 217 LYS A O 1
ATOM 1781 N N . PRO A 1 218 ? -41.446 3.076 35.874 1.00 50.66 218 PRO A N 1
ATOM 1782 C CA . PRO A 1 218 ? -41.565 4.427 36.405 1.00 50.66 218 PRO A CA 1
ATOM 1783 C C . PRO A 1 218 ? -40.256 4.803 37.103 1.00 50.66 218 PRO A C 1
ATOM 1785 O O . PRO A 1 218 ? -39.644 3.970 37.766 1.00 50.66 218 PRO A O 1
ATOM 1788 N N . ILE A 1 219 ? -39.814 6.046 36.917 1.00 53.19 219 ILE A N 1
ATOM 1789 C CA . ILE A 1 219 ? -38.613 6.563 37.578 1.00 53.19 219 ILE A CA 1
ATOM 1790 C C . ILE A 1 219 ? -38.904 6.572 39.081 1.00 53.19 219 ILE A C 1
ATOM 1792 O O . ILE A 1 219 ? -39.813 7.278 39.527 1.00 53.19 219 ILE A O 1
ATOM 1796 N N . SER A 1 220 ? -38.193 5.743 39.843 1.00 53.97 220 SER A N 1
ATOM 1797 C CA . SER A 1 220 ? -38.405 5.628 41.285 1.00 53.97 220 SER A CA 1
ATOM 1798 C C . SER A 1 220 ? -38.002 6.923 41.992 1.00 53.97 220 SER A C 1
ATOM 1800 O O . SER A 1 220 ? -37.023 7.571 41.617 1.00 53.97 220 SER A O 1
ATOM 1802 N N . LYS A 1 221 ? -38.751 7.294 43.037 1.00 51.06 221 LYS A N 1
ATOM 1803 C CA . LYS A 1 221 ? -38.325 8.337 43.981 1.00 51.06 221 LYS A CA 1
ATOM 1804 C C . LYS A 1 221 ? -37.226 7.773 44.881 1.00 51.06 221 LYS A C 1
ATOM 1806 O O . LYS A 1 221 ? -37.298 6.616 45.292 1.00 51.06 221 LYS A O 1
ATOM 1811 N N . ILE A 1 222 ? -36.234 8.599 45.203 1.00 52.56 222 ILE A N 1
ATOM 1812 C CA . ILE A 1 222 ? -35.024 8.218 45.956 1.00 52.56 222 ILE A CA 1
ATOM 1813 C C . ILE A 1 222 ? -35.362 7.615 47.339 1.00 52.56 222 ILE A C 1
ATOM 1815 O O . ILE A 1 222 ? -34.647 6.743 47.838 1.00 52.56 222 ILE A O 1
ATOM 1819 N N . GLN A 1 223 ? -36.495 8.022 47.923 1.00 47.16 223 GLN A N 1
ATOM 1820 C CA . GLN A 1 223 ? -36.944 7.629 49.261 1.00 47.16 223 GLN A CA 1
ATOM 1821 C C . GLN A 1 223 ? -37.155 6.115 49.468 1.00 47.16 223 GLN A C 1
ATOM 1823 O O . GLN A 1 223 ? -36.889 5.626 50.564 1.00 47.16 223 GLN A O 1
ATOM 1828 N N . ASP A 1 224 ? -37.562 5.364 48.437 1.00 52.94 224 ASP A N 1
ATOM 1829 C CA . ASP A 1 224 ? -37.880 3.931 48.573 1.00 52.94 224 ASP A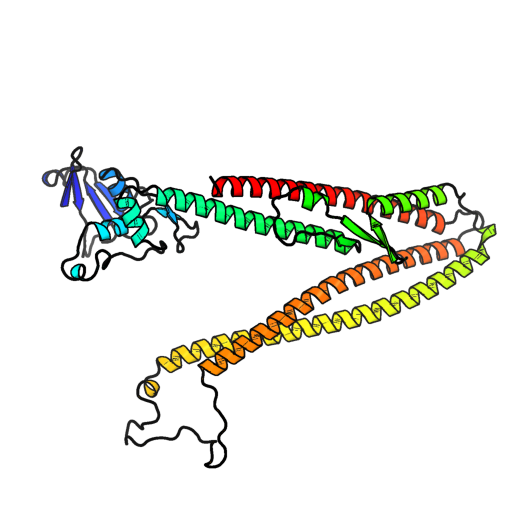 CA 1
ATOM 1830 C C . ASP A 1 224 ? -36.656 3.009 48.400 1.00 52.94 224 ASP A C 1
ATOM 1832 O O . ASP A 1 224 ? -36.727 1.835 48.753 1.00 52.94 224 ASP A O 1
ATOM 1836 N N . ASN A 1 225 ? -35.521 3.516 47.887 1.00 57.34 225 ASN A N 1
ATOM 1837 C CA . ASN A 1 225 ? -34.421 2.662 47.411 1.00 57.34 225 ASN A CA 1
ATOM 1838 C C . ASN A 1 225 ? -33.004 3.061 47.873 1.00 57.34 225 ASN A C 1
ATOM 1840 O O . ASN A 1 225 ? -32.018 2.550 47.342 1.00 57.34 225 ASN A O 1
ATOM 1844 N N . LYS A 1 226 ? -32.863 3.931 48.885 1.00 60.22 226 LYS A N 1
ATOM 1845 C CA . LYS A 1 226 ? -31.554 4.414 49.390 1.00 60.22 226 LYS A CA 1
ATOM 1846 C C . LYS A 1 226 ? -30.562 3.305 49.770 1.00 60.22 226 LYS A C 1
ATOM 1848 O O . LYS A 1 226 ? -29.373 3.442 49.496 1.00 60.22 226 LYS A O 1
ATOM 1853 N N . LEU A 1 227 ? -31.035 2.214 50.379 1.00 63.44 227 LEU A N 1
ATOM 1854 C CA . LEU A 1 227 ? -30.185 1.072 50.747 1.00 63.44 227 LEU A CA 1
ATOM 1855 C C . LEU A 1 227 ? -29.689 0.306 49.511 1.00 63.44 227 LEU A C 1
ATOM 1857 O O . LEU A 1 227 ? -28.496 0.037 49.409 1.00 63.44 227 LEU A O 1
ATOM 1861 N N . GLU A 1 228 ? -30.561 0.047 48.530 1.00 65.94 228 GLU A N 1
ATOM 1862 C CA . GLU A 1 228 ? -30.149 -0.576 47.265 1.00 65.94 228 GLU A CA 1
ATOM 1863 C C . GLU A 1 228 ? -29.198 0.315 46.457 1.00 65.94 228 GLU A C 1
ATOM 1865 O O . GLU A 1 228 ? -28.294 -0.187 45.792 1.00 65.94 228 GLU A O 1
ATOM 1870 N N . VAL A 1 229 ? -29.401 1.635 46.474 1.00 65.19 229 VAL A N 1
ATOM 1871 C CA . VAL A 1 229 ? -28.538 2.597 45.770 1.00 65.19 229 VAL A CA 1
ATOM 1872 C C . VAL A 1 229 ? -27.151 2.654 46.417 1.00 65.19 229 VAL A C 1
ATOM 1874 O O . VAL A 1 229 ? -26.156 2.705 45.696 1.00 65.19 229 VAL A O 1
ATOM 1877 N N . LEU A 1 230 ? -27.062 2.565 47.750 1.00 70.44 230 LEU A N 1
ATOM 1878 C CA . LEU A 1 230 ? -25.791 2.449 48.476 1.00 70.44 230 LEU A CA 1
ATOM 1879 C C . LEU A 1 230 ? -25.050 1.147 48.141 1.00 70.44 230 LEU A C 1
ATOM 1881 O O . LEU A 1 230 ? -23.869 1.199 47.801 1.00 70.44 230 LEU A O 1
ATOM 1885 N N . GLU A 1 231 ? -25.730 -0.003 48.161 1.00 73.88 231 GLU A N 1
ATOM 1886 C CA . GLU A 1 231 ? -25.118 -1.289 47.786 1.00 73.88 231 GLU A CA 1
ATOM 1887 C C . GLU A 1 231 ? -24.666 -1.308 46.314 1.00 73.88 231 GLU A C 1
ATOM 1889 O O . GLU A 1 231 ? -23.564 -1.769 45.991 1.00 73.88 231 GLU A O 1
ATOM 1894 N N . LYS A 1 232 ? -25.475 -0.749 45.404 1.00 72.62 232 LYS A N 1
ATOM 1895 C CA . LYS A 1 232 ? -25.117 -0.587 43.984 1.00 72.62 232 LYS A CA 1
ATOM 1896 C C . LYS A 1 232 ? -23.927 0.357 43.801 1.00 72.62 232 LYS A C 1
ATOM 1898 O O . LYS A 1 232 ? -23.060 0.091 42.978 1.00 72.62 232 LYS A O 1
ATOM 1903 N N . PHE A 1 233 ? -23.840 1.430 44.583 1.00 75.56 233 PHE A N 1
ATOM 1904 C CA . PHE A 1 233 ? -22.706 2.351 44.537 1.00 75.56 233 PHE A CA 1
ATOM 1905 C C . PHE A 1 233 ? -21.409 1.704 45.041 1.00 75.56 233 PHE A C 1
ATOM 1907 O O . PHE A 1 233 ? -20.363 1.852 44.408 1.00 75.56 233 PHE A O 1
ATOM 1914 N N . GLU A 1 234 ? -21.451 0.976 46.160 1.00 76.94 234 GLU A N 1
ATOM 1915 C CA . GLU A 1 234 ? -20.265 0.306 46.703 1.00 76.94 234 GLU A CA 1
ATOM 1916 C C . GLU A 1 234 ? -19.764 -0.822 45.794 1.00 76.94 234 GLU A C 1
ATOM 1918 O O . GLU A 1 234 ? -18.554 -0.918 45.556 1.00 76.94 234 GLU A O 1
ATOM 1923 N N . SER A 1 235 ? -20.676 -1.623 45.235 1.00 79.12 235 SER A N 1
ATOM 1924 C CA . SER A 1 235 ? -20.334 -2.679 44.272 1.00 79.12 235 SER A CA 1
ATOM 1925 C C . SER A 1 235 ? -19.732 -2.107 42.984 1.00 79.12 235 SER A C 1
ATOM 1927 O O . SER A 1 235 ? -18.634 -2.510 42.597 1.00 79.12 235 SER A O 1
ATOM 1929 N N . GLU A 1 236 ? -20.351 -1.090 42.380 1.00 77.69 236 GLU A N 1
ATOM 1930 C CA . GLU A 1 236 ? -19.822 -0.427 41.179 1.00 77.69 236 GLU A CA 1
ATOM 1931 C C . GLU A 1 236 ? -18.474 0.260 41.431 1.00 77.69 236 GLU A C 1
ATOM 1933 O O . GLU A 1 236 ? -17.571 0.216 40.592 1.00 77.69 236 GLU A O 1
ATOM 1938 N N . LYS A 1 237 ? -18.271 0.847 42.615 1.00 79.00 237 LYS A N 1
ATOM 1939 C CA . LYS A 1 237 ? -16.982 1.438 43.003 1.00 79.00 237 LYS A CA 1
ATOM 1940 C C . LYS A 1 237 ? -15.889 0.379 43.169 1.00 79.00 237 LYS A C 1
ATOM 1942 O O . LYS A 1 237 ? -14.732 0.630 42.808 1.00 79.00 237 LYS A O 1
ATOM 1947 N N . ALA A 1 238 ? -16.229 -0.794 43.705 1.00 81.44 238 ALA A N 1
ATOM 1948 C CA . ALA A 1 238 ? -15.309 -1.923 43.803 1.00 81.44 238 ALA A CA 1
ATOM 1949 C C . ALA A 1 238 ? -14.938 -2.461 42.411 1.00 81.44 238 ALA A C 1
ATOM 1951 O O . ALA A 1 238 ? -13.751 -2.633 42.115 1.00 81.44 238 ALA A O 1
ATOM 1952 N N . GLU A 1 239 ? -15.924 -2.637 41.528 1.00 81.75 239 GLU A N 1
ATOM 1953 C CA . GLU A 1 239 ? -15.706 -3.047 40.138 1.00 81.75 239 GLU A CA 1
ATOM 1954 C C . GLU A 1 239 ? -14.877 -2.032 39.351 1.00 81.75 239 GLU A C 1
ATOM 1956 O O . GLU A 1 239 ? -13.937 -2.417 38.656 1.00 81.75 239 GLU A O 1
ATOM 1961 N N . TYR A 1 240 ? -15.155 -0.735 39.504 1.00 84.06 240 TYR A N 1
ATOM 1962 C CA . TYR A 1 240 ? -14.367 0.337 38.899 1.00 84.06 240 TYR A CA 1
ATOM 1963 C C . TYR A 1 240 ? -12.896 0.256 39.318 1.00 84.06 240 TYR A C 1
ATOM 1965 O O . TYR A 1 240 ? -11.999 0.347 38.477 1.00 84.06 240 TYR A O 1
ATOM 1973 N N . LYS A 1 241 ? -12.621 0.027 40.609 1.00 84.50 241 LYS A N 1
ATOM 1974 C CA . LYS A 1 241 ? -11.247 -0.111 41.111 1.00 84.50 241 LYS A CA 1
ATOM 1975 C C . LYS A 1 241 ? -10.543 -1.327 40.503 1.00 84.50 241 LYS A C 1
ATOM 1977 O O . LYS A 1 241 ? -9.388 -1.208 40.093 1.00 84.50 241 LYS A O 1
ATOM 1982 N N . LEU A 1 242 ? -11.228 -2.468 40.416 1.00 85.81 242 LEU A N 1
ATOM 1983 C CA . LEU A 1 242 ? -10.691 -3.683 39.795 1.00 85.81 242 LEU A CA 1
ATOM 1984 C C . LEU A 1 242 ? -10.436 -3.487 38.296 1.00 85.81 242 LEU A C 1
ATOM 1986 O O . LEU A 1 242 ? -9.375 -3.861 37.796 1.00 85.81 242 LEU A O 1
ATOM 1990 N N . LEU A 1 243 ? -11.378 -2.871 37.581 1.00 83.50 243 LEU A N 1
ATOM 1991 C CA . LEU A 1 243 ? -11.251 -2.584 36.155 1.00 83.50 243 LEU A CA 1
ATOM 1992 C C . LEU A 1 243 ? -10.096 -1.615 35.886 1.00 83.50 243 LEU A C 1
ATOM 1994 O O . LEU A 1 243 ? -9.301 -1.849 34.980 1.00 83.50 243 LEU A O 1
ATOM 1998 N N . ARG A 1 244 ? -9.941 -0.578 36.714 1.00 86.25 244 ARG A N 1
ATOM 1999 C CA . ARG A 1 244 ? -8.824 0.366 36.615 1.00 86.25 244 ARG A CA 1
ATOM 2000 C C . ARG A 1 244 ? -7.473 -0.327 36.796 1.00 86.25 244 ARG A C 1
ATOM 2002 O O . ARG A 1 244 ? -6.585 -0.137 35.975 1.00 86.25 244 ARG A O 1
ATOM 2009 N N . GLN A 1 245 ? -7.341 -1.198 37.798 1.00 87.00 245 GLN A N 1
ATOM 2010 C CA . GLN A 1 245 ? -6.119 -1.991 37.997 1.00 87.00 245 GLN A CA 1
ATOM 2011 C C . GLN A 1 245 ? -5.819 -2.914 36.804 1.00 87.00 245 GLN A C 1
ATOM 2013 O O . GLN A 1 245 ? -4.666 -3.038 36.379 1.00 87.00 245 GLN A O 1
ATOM 2018 N N . LYS A 1 246 ? -6.849 -3.542 36.223 1.00 85.25 246 LYS A N 1
ATOM 2019 C CA . LYS A 1 246 ? -6.709 -4.343 34.996 1.00 85.25 246 LYS A CA 1
ATOM 2020 C C . LYS A 1 246 ? -6.256 -3.490 33.808 1.00 85.25 246 LYS A C 1
ATOM 2022 O O . LYS A 1 246 ? -5.380 -3.912 33.062 1.00 85.25 246 LYS A O 1
ATOM 2027 N N . ILE A 1 247 ? -6.792 -2.282 33.650 1.00 86.81 247 ILE A N 1
ATOM 2028 C CA . ILE A 1 247 ? -6.387 -1.355 32.584 1.00 86.81 247 ILE A CA 1
ATOM 2029 C C . ILE A 1 247 ? -4.943 -0.900 32.769 1.00 86.81 247 ILE A C 1
ATOM 2031 O O . ILE A 1 247 ? -4.194 -0.894 31.798 1.00 86.81 247 ILE A O 1
ATOM 2035 N N . ASP A 1 248 ? -4.531 -0.565 33.991 1.00 87.38 248 ASP A N 1
ATOM 2036 C CA . ASP A 1 248 ? -3.164 -0.120 34.270 1.00 87.38 248 ASP A CA 1
ATOM 2037 C C . ASP A 1 248 ? -2.153 -1.238 33.968 1.00 87.38 248 ASP A C 1
ATOM 2039 O O . ASP A 1 248 ? -1.163 -1.023 33.266 1.00 87.38 248 ASP A O 1
ATOM 2043 N N . THR A 1 249 ? -2.431 -2.466 34.418 1.00 87.44 249 THR A N 1
ATOM 2044 C CA . THR A 1 249 ? -1.587 -3.637 34.112 1.00 87.44 249 THR A CA 1
ATOM 2045 C C . THR A 1 249 ? -1.553 -3.951 32.615 1.00 87.44 249 THR A C 1
ATOM 2047 O O . THR A 1 249 ? -0.478 -4.182 32.058 1.00 87.44 249 THR A O 1
ATOM 2050 N N . PHE A 1 250 ? -2.698 -3.897 31.933 1.00 85.81 250 PHE A N 1
ATOM 2051 C CA . PHE A 1 250 ? -2.783 -4.102 30.488 1.00 85.81 250 PHE A CA 1
ATOM 2052 C C . PHE A 1 250 ? -2.036 -3.015 29.702 1.00 85.81 250 PHE A C 1
ATOM 2054 O O . PHE A 1 250 ? -1.277 -3.326 28.784 1.00 85.81 250 PHE A O 1
ATOM 2061 N N . SER A 1 251 ? -2.189 -1.748 30.093 1.00 87.06 251 SER A N 1
ATOM 2062 C CA . SER A 1 251 ? -1.512 -0.599 29.485 1.00 87.06 251 SER A CA 1
ATOM 2063 C C . SER A 1 251 ? 0.003 -0.685 29.661 1.00 87.06 251 SER A C 1
ATOM 2065 O O . SER A 1 251 ? 0.744 -0.434 28.712 1.00 87.06 251 SER A O 1
ATOM 2067 N N . ASN A 1 252 ? 0.476 -1.097 30.840 1.00 89.25 252 ASN A N 1
ATOM 2068 C CA . ASN A 1 252 ? 1.901 -1.323 31.082 1.00 89.25 252 ASN A CA 1
ATOM 2069 C C . ASN A 1 252 ? 2.447 -2.437 30.179 1.00 89.25 252 ASN A C 1
ATOM 2071 O O . ASN A 1 252 ? 3.470 -2.251 29.520 1.00 89.25 252 ASN A O 1
ATOM 2075 N N . ASN A 1 253 ? 1.733 -3.561 30.069 1.00 87.44 253 ASN A N 1
ATOM 2076 C CA . ASN A 1 253 ? 2.113 -4.655 29.172 1.00 87.44 253 ASN A CA 1
ATOM 2077 C C . ASN A 1 253 ? 2.149 -4.216 27.700 1.00 87.44 253 ASN A C 1
ATOM 2079 O O . ASN A 1 253 ? 3.057 -4.600 26.963 1.00 87.44 253 ASN A O 1
ATOM 2083 N N . LEU A 1 254 ? 1.193 -3.392 27.266 1.00 89.00 254 LEU A N 1
ATOM 2084 C CA . LEU A 1 254 ? 1.176 -2.831 25.916 1.00 89.00 254 LEU A CA 1
ATOM 2085 C C . LEU A 1 254 ? 2.348 -1.869 25.681 1.00 89.00 254 LEU A C 1
ATOM 2087 O O . LEU A 1 254 ? 2.982 -1.920 24.630 1.00 89.00 254 LEU A O 1
ATOM 2091 N N . SER A 1 255 ? 2.681 -1.034 26.668 1.00 89.31 255 SER A N 1
ATOM 2092 C CA . SER A 1 255 ? 3.838 -0.137 26.600 1.00 89.31 255 SER A CA 1
ATOM 2093 C C . SER A 1 255 ? 5.153 -0.910 26.467 1.00 89.31 255 SER A C 1
ATOM 2095 O O . SER A 1 255 ? 6.014 -0.510 25.686 1.00 89.31 255 SER A O 1
ATOM 2097 N N . LEU A 1 256 ? 5.304 -2.036 27.175 1.00 90.69 256 LEU A N 1
ATOM 2098 C CA . LEU A 1 256 ? 6.474 -2.912 27.039 1.00 90.69 256 LEU A CA 1
ATOM 2099 C C . LEU A 1 256 ? 6.584 -3.502 25.627 1.00 90.69 256 LEU A C 1
ATOM 2101 O O . LEU A 1 256 ? 7.676 -3.549 25.064 1.00 90.69 256 LEU A O 1
ATOM 2105 N N . GLN A 1 257 ? 5.461 -3.905 25.027 1.00 88.25 257 GLN A N 1
ATOM 2106 C CA . GLN A 1 257 ? 5.442 -4.417 23.652 1.00 88.25 257 GLN A CA 1
ATOM 2107 C C . GLN A 1 257 ? 5.763 -3.335 22.617 1.00 88.25 257 GLN A C 1
ATOM 2109 O O . GLN A 1 257 ? 6.513 -3.599 21.678 1.00 88.25 257 GLN A O 1
ATOM 2114 N N . LYS A 1 258 ? 5.266 -2.107 22.808 1.00 90.94 258 LYS A N 1
ATOM 2115 C CA . LYS A 1 258 ? 5.625 -0.954 21.966 1.00 90.94 258 LYS A CA 1
ATOM 2116 C C . LYS A 1 258 ? 7.121 -0.640 22.056 1.00 90.94 258 LYS A C 1
ATOM 2118 O O . LYS A 1 258 ? 7.768 -0.471 21.029 1.00 90.94 258 LYS A O 1
ATOM 2123 N N . LEU A 1 259 ? 7.700 -0.684 23.256 1.00 92.62 259 LEU A N 1
ATOM 2124 C CA . LEU A 1 259 ? 9.142 -0.504 23.448 1.00 92.62 259 LEU A CA 1
ATOM 2125 C C . LEU A 1 259 ? 9.965 -1.631 22.797 1.00 92.62 259 LEU A C 1
ATOM 2127 O O . LEU A 1 259 ? 11.005 -1.382 22.189 1.00 92.62 259 LEU A O 1
ATOM 2131 N N . GLN A 1 260 ? 9.496 -2.881 22.867 1.00 91.75 260 GLN A N 1
ATOM 2132 C CA . GLN A 1 260 ? 10.119 -3.998 22.148 1.00 91.75 260 GLN A CA 1
ATOM 2133 C C . GLN A 1 260 ? 10.081 -3.787 20.626 1.00 91.75 260 GLN A C 1
ATOM 2135 O O . GLN A 1 260 ? 11.075 -4.053 19.947 1.00 91.75 260 GLN A O 1
ATOM 2140 N N . PHE A 1 261 ? 8.961 -3.292 20.096 1.00 92.81 261 PHE A N 1
ATOM 2141 C CA . PHE A 1 261 ? 8.820 -2.954 18.683 1.00 92.81 261 PHE A CA 1
ATOM 2142 C C . PHE A 1 261 ? 9.813 -1.862 18.259 1.00 92.81 261 PHE A C 1
ATOM 2144 O O . PHE A 1 261 ? 10.530 -2.045 17.276 1.00 92.81 261 PHE A O 1
ATOM 2151 N N . GLU A 1 262 ? 9.925 -0.772 19.023 1.00 92.88 262 GLU A N 1
ATOM 2152 C CA . GLU A 1 262 ? 10.890 0.304 18.755 1.00 92.88 262 GLU A CA 1
ATOM 2153 C C . GLU A 1 262 ? 12.339 -0.200 18.774 1.00 92.88 262 GLU A C 1
ATOM 2155 O O . GLU A 1 262 ? 13.119 0.111 17.871 1.00 92.88 262 GLU A O 1
ATOM 2160 N N . ASN A 1 263 ? 12.689 -1.046 19.747 1.00 93.38 263 ASN A N 1
ATOM 2161 C CA . ASN A 1 263 ? 14.018 -1.653 19.834 1.00 93.38 263 ASN A CA 1
ATOM 2162 C C . ASN A 1 263 ? 14.343 -2.517 18.609 1.00 93.38 263 ASN A C 1
ATOM 2164 O O . ASN A 1 263 ? 15.425 -2.389 18.034 1.00 93.38 263 ASN A O 1
ATOM 2168 N N . LEU A 1 264 ? 13.412 -3.376 18.182 1.00 91.75 264 LEU A N 1
ATOM 2169 C CA . LEU A 1 264 ? 13.583 -4.197 16.981 1.00 91.75 264 LEU A CA 1
ATOM 2170 C C . LEU A 1 264 ? 13.674 -3.341 15.715 1.00 91.75 264 LEU A C 1
ATOM 2172 O O . LEU A 1 264 ? 14.456 -3.651 14.817 1.00 91.75 264 LEU A O 1
ATOM 2176 N N . ASN A 1 265 ? 12.920 -2.246 15.647 1.00 92.62 265 ASN A N 1
ATOM 2177 C CA . ASN A 1 265 ? 12.979 -1.336 14.513 1.00 92.62 265 ASN A CA 1
ATOM 2178 C C . ASN A 1 265 ? 14.330 -0.601 14.454 1.00 92.62 265 ASN A C 1
ATOM 2180 O O . ASN A 1 265 ? 14.948 -0.534 13.394 1.00 92.62 265 ASN A O 1
ATOM 2184 N N . SER A 1 266 ? 14.861 -0.158 15.599 1.00 92.25 266 SER A N 1
ATOM 2185 C CA . SER A 1 266 ? 16.213 0.409 15.683 1.00 92.25 266 SER A CA 1
ATOM 2186 C C . SER A 1 266 ? 17.296 -0.604 15.288 1.00 92.25 266 SER A C 1
ATOM 2188 O O . SER A 1 266 ? 18.244 -0.258 14.582 1.00 92.25 266 SER A O 1
ATOM 2190 N N . GLN A 1 267 ? 17.159 -1.873 15.693 1.00 92.38 267 GLN A N 1
ATOM 2191 C CA . GLN A 1 267 ? 18.069 -2.941 15.260 1.00 92.38 267 GLN A CA 1
ATOM 2192 C C . GLN A 1 267 ? 18.008 -3.159 13.748 1.00 92.38 267 GLN A C 1
ATOM 2194 O O . GLN A 1 267 ? 19.053 -3.266 13.108 1.00 92.38 267 GLN A O 1
ATOM 2199 N N . LYS A 1 268 ? 16.804 -3.161 13.166 1.00 92.88 268 LYS A N 1
ATOM 2200 C CA . LYS A 1 268 ? 16.621 -3.248 11.717 1.00 92.88 268 LYS A CA 1
ATOM 2201 C C . LYS A 1 268 ? 17.348 -2.111 11.002 1.00 92.88 268 LYS A C 1
ATOM 2203 O O . LYS A 1 268 ? 18.110 -2.379 10.087 1.00 92.88 268 LYS A O 1
ATOM 2208 N N . GLU A 1 269 ? 17.177 -0.864 11.442 1.00 91.44 269 GLU A N 1
ATOM 2209 C CA . GLU A 1 269 ? 17.857 0.285 10.830 1.00 91.44 269 GLU A CA 1
ATOM 2210 C C . GLU A 1 269 ? 19.385 0.173 10.878 1.00 91.44 269 GLU A C 1
ATOM 2212 O O . GLU A 1 269 ? 20.059 0.541 9.913 1.00 91.44 269 GLU A O 1
ATOM 2217 N N . LYS A 1 270 ? 19.940 -0.337 11.985 1.00 92.69 270 LYS A N 1
ATOM 2218 C CA . LYS A 1 270 ? 21.381 -0.603 12.106 1.00 92.69 270 LYS A CA 1
ATOM 2219 C C . LYS A 1 270 ? 21.831 -1.659 11.098 1.00 92.69 270 LYS A C 1
ATOM 2221 O O . LYS A 1 270 ? 22.764 -1.399 10.347 1.00 92.69 270 LYS A O 1
ATOM 2226 N N . ILE A 1 271 ? 21.117 -2.780 11.002 1.00 90.62 271 ILE A N 1
ATOM 2227 C CA . ILE A 1 271 ? 21.428 -3.857 10.050 1.00 90.62 271 ILE A CA 1
ATOM 2228 C C . ILE A 1 271 ? 21.305 -3.367 8.603 1.00 90.62 271 ILE A C 1
ATOM 2230 O O . ILE A 1 271 ? 22.180 -3.633 7.787 1.00 90.62 271 ILE A O 1
ATOM 2234 N N . THR A 1 272 ? 20.273 -2.591 8.266 1.00 88.44 272 THR A N 1
ATOM 2235 C CA . THR A 1 272 ? 20.119 -2.038 6.913 1.00 88.44 272 THR A CA 1
ATOM 2236 C C . THR A 1 272 ? 21.274 -1.088 6.558 1.00 88.44 272 THR A C 1
ATOM 2238 O O . THR A 1 272 ? 21.751 -1.099 5.419 1.00 88.44 272 THR A O 1
ATOM 2241 N N . LYS A 1 273 ? 21.769 -0.290 7.519 1.00 88.81 273 LYS A N 1
ATOM 2242 C CA . LYS A 1 273 ? 22.988 0.521 7.334 1.00 88.81 273 LYS A CA 1
ATOM 2243 C C . LYS A 1 273 ? 24.215 -0.366 7.123 1.00 88.81 273 LYS A C 1
ATOM 2245 O O . LYS A 1 273 ? 24.916 -0.175 6.135 1.00 88.81 273 LYS A O 1
ATOM 2250 N N . GLU A 1 274 ? 24.408 -1.387 7.954 1.00 87.19 274 GLU A N 1
ATOM 2251 C CA . GLU A 1 274 ? 25.520 -2.338 7.819 1.00 87.19 274 GLU A CA 1
ATOM 2252 C C . GLU A 1 274 ? 25.509 -3.077 6.473 1.00 87.19 274 GLU A C 1
ATOM 2254 O O . GLU A 1 274 ? 26.563 -3.246 5.863 1.00 87.19 274 GLU A O 1
ATOM 2259 N N . ILE A 1 275 ? 24.335 -3.462 5.958 1.00 85.62 275 ILE A N 1
ATOM 2260 C CA . ILE A 1 275 ? 24.180 -4.061 4.622 1.00 85.62 275 ILE A CA 1
ATOM 2261 C C . ILE A 1 275 ? 24.618 -3.073 3.534 1.00 85.62 275 ILE A C 1
ATOM 2263 O O . ILE A 1 275 ? 25.271 -3.458 2.560 1.00 85.62 275 ILE A O 1
ATOM 2267 N N . LYS A 1 276 ? 24.257 -1.791 3.659 1.00 84.12 276 LYS A N 1
ATOM 2268 C CA . LYS A 1 276 ? 24.648 -0.748 2.699 1.00 84.12 276 LYS A CA 1
ATOM 2269 C C . LYS A 1 276 ? 26.159 -0.506 2.715 1.00 84.12 276 LYS A C 1
ATOM 2271 O O . LYS A 1 276 ? 26.764 -0.382 1.645 1.00 84.12 276 LYS A O 1
ATOM 2276 N N . ASP A 1 277 ? 26.755 -0.486 3.899 1.00 83.31 277 ASP A N 1
ATOM 2277 C CA . ASP A 1 277 ? 28.195 -0.325 4.074 1.00 83.31 277 ASP A CA 1
ATOM 2278 C C . ASP A 1 277 ? 28.941 -1.542 3.511 1.00 83.31 277 ASP A C 1
ATOM 2280 O O . ASP A 1 277 ? 29.844 -1.369 2.694 1.00 83.31 277 ASP A O 1
ATOM 2284 N N . HIS A 1 278 ? 28.484 -2.767 3.796 1.00 80.31 278 HIS A N 1
ATOM 2285 C CA . HIS A 1 278 ? 29.029 -3.994 3.196 1.00 80.31 278 HIS A CA 1
ATOM 2286 C C . HIS A 1 278 ? 28.923 -3.999 1.667 1.00 80.31 278 HIS A C 1
ATOM 2288 O O . HIS A 1 278 ? 29.881 -4.350 0.986 1.00 80.31 278 HIS A O 1
ATOM 2294 N N . ASN A 1 279 ? 27.798 -3.558 1.094 1.00 78.75 279 ASN A N 1
ATOM 2295 C CA . ASN A 1 279 ? 27.665 -3.437 -0.363 1.00 78.75 279 ASN A CA 1
ATOM 2296 C C . ASN A 1 279 ? 28.649 -2.423 -0.964 1.00 78.75 279 ASN A C 1
ATOM 2298 O O . ASN A 1 279 ? 29.094 -2.597 -2.097 1.00 78.75 279 ASN A O 1
ATOM 2302 N N . SER A 1 280 ? 28.962 -1.353 -0.236 1.00 77.62 280 SER A N 1
ATOM 2303 C CA . SER A 1 280 ? 29.948 -0.357 -0.666 1.00 77.62 280 SER A CA 1
ATOM 2304 C C . SER A 1 280 ? 31.367 -0.918 -0.560 1.00 77.62 280 SER A C 1
ATOM 2306 O O . SER A 1 280 ? 32.167 -0.726 -1.472 1.00 77.62 280 SER A O 1
ATOM 2308 N N . LEU A 1 281 ? 31.650 -1.677 0.504 1.00 77.56 281 LEU A N 1
ATOM 2309 C CA . LEU A 1 281 ? 32.915 -2.381 0.688 1.00 77.56 281 LEU A CA 1
ATOM 2310 C C . LEU A 1 281 ? 33.164 -3.410 -0.413 1.00 77.56 281 LEU A C 1
ATOM 2312 O O . LEU A 1 281 ? 34.257 -3.398 -0.956 1.00 77.56 281 LEU A O 1
ATOM 2316 N N . ILE A 1 282 ? 32.177 -4.228 -0.796 1.00 72.88 282 ILE A N 1
ATOM 2317 C CA . ILE A 1 282 ? 32.317 -5.199 -1.899 1.00 72.88 282 ILE A CA 1
ATOM 2318 C C . ILE A 1 282 ? 32.736 -4.487 -3.196 1.00 72.88 282 ILE A C 1
ATOM 2320 O O . ILE A 1 282 ? 33.732 -4.858 -3.808 1.00 72.88 28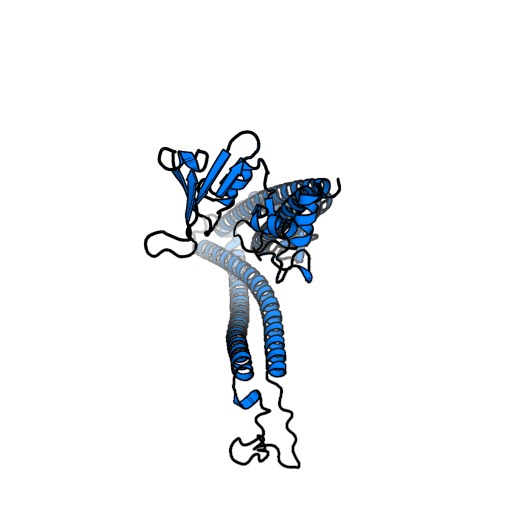2 ILE A O 1
ATOM 2324 N N . LYS A 1 283 ? 32.064 -3.383 -3.558 1.00 73.19 283 LYS A N 1
ATOM 2325 C CA . LYS A 1 283 ? 32.403 -2.601 -4.765 1.00 73.19 283 LYS A CA 1
ATOM 2326 C C . LYS A 1 283 ? 33.844 -2.080 -4.753 1.00 73.19 283 LYS A C 1
ATOM 2328 O O . LYS A 1 283 ? 34.530 -2.154 -5.763 1.00 73.19 283 LYS A O 1
ATOM 2333 N N . VAL A 1 284 ? 34.307 -1.562 -3.613 1.00 74.19 284 VAL A N 1
ATOM 2334 C CA . VAL A 1 284 ? 35.682 -1.050 -3.463 1.00 74.19 284 VAL A CA 1
ATOM 2335 C C . VAL A 1 284 ? 36.701 -2.191 -3.382 1.00 74.19 284 VAL A C 1
ATOM 2337 O O . VAL A 1 284 ? 37.821 -2.065 -3.877 1.00 74.19 284 VAL A O 1
ATOM 2340 N N . PHE A 1 285 ? 36.332 -3.311 -2.761 1.00 65.44 285 PHE A N 1
ATOM 2341 C CA . PHE A 1 285 ? 37.173 -4.495 -2.620 1.00 65.44 285 PHE A CA 1
ATOM 2342 C C . PHE A 1 285 ? 37.471 -5.136 -3.983 1.00 65.44 285 PHE A C 1
ATOM 2344 O O . PHE A 1 285 ? 38.620 -5.514 -4.218 1.00 65.44 285 PHE A O 1
ATOM 2351 N N . ASP A 1 286 ? 36.491 -5.163 -4.890 1.00 62.97 286 ASP A N 1
ATOM 2352 C CA . ASP A 1 286 ? 36.637 -5.650 -6.270 1.00 62.97 286 ASP A CA 1
ATOM 2353 C C . ASP A 1 286 ? 37.461 -4.699 -7.164 1.00 62.97 286 ASP A C 1
ATOM 2355 O O . ASP A 1 286 ? 38.175 -5.129 -8.077 1.00 62.97 286 ASP A O 1
ATOM 2359 N N . GLU A 1 287 ? 37.394 -3.389 -6.908 1.00 62.12 287 GLU A N 1
ATOM 2360 C CA . GLU A 1 287 ? 38.126 -2.370 -7.674 1.00 62.12 287 GLU A CA 1
ATOM 2361 C C . GLU A 1 287 ? 39.576 -2.164 -7.200 1.00 62.12 287 GLU A C 1
ATOM 2363 O O . GLU A 1 287 ? 40.412 -1.665 -7.961 1.00 62.12 287 GLU A O 1
ATOM 2368 N N . ASN A 1 288 ? 39.910 -2.577 -5.974 1.00 63.25 288 ASN A N 1
ATOM 2369 C CA . ASN A 1 288 ? 41.233 -2.365 -5.396 1.00 63.25 288 ASN A CA 1
ATOM 2370 C C . ASN A 1 288 ? 42.326 -3.203 -6.085 1.00 63.25 288 ASN A C 1
ATOM 2372 O O . ASN A 1 288 ? 42.285 -4.433 -6.150 1.00 63.25 288 ASN A O 1
ATOM 2376 N N . PHE A 1 289 ? 43.380 -2.515 -6.534 1.00 53.28 289 PHE A N 1
ATOM 2377 C CA . PHE A 1 289 ? 44.514 -3.075 -7.282 1.00 53.28 289 PHE A CA 1
ATOM 2378 C C . PHE A 1 289 ? 45.221 -4.248 -6.575 1.00 53.28 289 PHE A C 1
ATOM 2380 O O . PHE A 1 289 ? 45.676 -5.182 -7.233 1.00 53.28 289 PHE A O 1
ATOM 2387 N N . LEU A 1 290 ? 45.274 -4.232 -5.239 1.00 55.88 290 LEU A N 1
ATOM 2388 C CA . LEU A 1 290 ? 45.898 -5.282 -4.422 1.00 55.88 290 LEU A CA 1
ATOM 2389 C C . LEU A 1 290 ? 45.163 -6.632 -4.509 1.00 55.88 290 LEU A C 1
ATOM 2391 O O . LEU A 1 290 ? 45.793 -7.677 -4.362 1.00 55.88 290 LEU A O 1
ATOM 2395 N N . ASN A 1 291 ? 43.859 -6.626 -4.800 1.00 56.06 291 ASN A N 1
ATOM 2396 C CA . ASN A 1 291 ? 43.045 -7.841 -4.872 1.00 56.06 291 ASN A CA 1
ATOM 2397 C C . ASN A 1 291 ? 43.016 -8.470 -6.270 1.00 56.06 291 ASN A C 1
ATOM 2399 O O . ASN A 1 291 ? 42.899 -9.689 -6.374 1.00 56.06 291 ASN A O 1
ATOM 2403 N N . ARG A 1 292 ? 43.217 -7.686 -7.343 1.00 53.38 292 ARG A N 1
ATOM 2404 C CA . ARG A 1 292 ? 43.297 -8.211 -8.725 1.00 53.38 292 ARG A CA 1
ATOM 2405 C C . ARG A 1 292 ? 44.441 -9.209 -8.938 1.00 53.38 292 ARG A C 1
ATOM 2407 O O . ARG A 1 292 ? 44.363 -10.032 -9.843 1.00 53.38 292 ARG A O 1
ATOM 2414 N N . ASN A 1 293 ? 45.472 -9.158 -8.093 1.00 51.09 293 ASN A N 1
ATOM 2415 C CA . ASN A 1 293 ? 46.663 -10.003 -8.186 1.00 51.09 293 ASN A CA 1
ATOM 2416 C C . ASN A 1 293 ? 46.737 -11.091 -7.100 1.00 51.09 293 ASN A C 1
ATOM 2418 O O . ASN A 1 293 ? 47.839 -11.554 -6.816 1.00 51.09 293 ASN A O 1
ATOM 2422 N N . ASN A 1 294 ? 45.609 -11.495 -6.488 1.00 54.88 294 ASN A N 1
ATOM 2423 C CA . ASN A 1 294 ? 45.578 -12.353 -5.293 1.00 54.88 294 ASN A CA 1
ATOM 2424 C C . ASN A 1 294 ? 46.550 -11.815 -4.233 1.00 54.88 294 ASN A C 1
ATOM 2426 O O . ASN A 1 294 ? 47.671 -12.318 -4.149 1.00 54.88 294 ASN A O 1
ATOM 2430 N N . GLY A 1 295 ? 46.114 -10.821 -3.441 1.00 54.97 295 GLY A N 1
ATOM 2431 C CA . GLY A 1 295 ? 46.868 -9.987 -2.474 1.00 54.97 295 GLY A CA 1
ATOM 2432 C C . GLY A 1 295 ? 47.797 -10.669 -1.453 1.00 54.97 295 GLY A C 1
ATOM 2433 O O . GLY A 1 295 ? 48.312 -10.031 -0.544 1.00 54.97 295 GLY A O 1
ATOM 2434 N N . ASN A 1 296 ? 48.059 -11.953 -1.627 1.00 57.94 296 ASN A N 1
ATOM 2435 C CA . ASN A 1 296 ? 49.069 -12.752 -0.976 1.00 57.94 296 ASN A CA 1
ATOM 2436 C C . ASN A 1 296 ? 50.475 -12.547 -1.547 1.00 57.94 296 ASN A C 1
ATOM 2438 O O . ASN A 1 296 ? 51.364 -13.193 -1.028 1.00 57.94 296 ASN A O 1
ATOM 2442 N N . ILE A 1 297 ? 50.735 -11.750 -2.589 1.00 60.41 297 ILE A N 1
ATOM 2443 C CA . ILE A 1 297 ? 52.085 -11.653 -3.184 1.00 60.41 297 ILE A CA 1
ATOM 2444 C C . ILE A 1 297 ? 52.658 -10.250 -2.982 1.00 60.41 297 ILE A C 1
ATOM 2446 O O . ILE A 1 297 ? 52.137 -9.272 -3.515 1.00 60.41 297 ILE A O 1
ATOM 2450 N N . CYS A 1 298 ? 53.756 -10.150 -2.226 1.00 61.69 298 CYS A N 1
ATOM 2451 C CA . CYS A 1 298 ? 54.464 -8.887 -2.025 1.00 61.69 298 CYS A CA 1
ATOM 2452 C C . CYS A 1 298 ? 54.979 -8.342 -3.374 1.00 61.69 298 CYS A C 1
ATOM 2454 O O . CYS A 1 298 ? 55.763 -9.028 -4.034 1.00 61.69 298 CYS A O 1
ATOM 2456 N N . PRO A 1 299 ? 54.622 -7.112 -3.784 1.00 59.66 299 PRO A N 1
ATOM 2457 C CA . PRO A 1 299 ? 55.022 -6.560 -5.080 1.00 59.66 299 PRO A CA 1
ATOM 2458 C C . PRO A 1 299 ? 56.530 -6.277 -5.192 1.00 59.66 299 PRO A C 1
ATOM 2460 O O . PRO A 1 299 ? 57.030 -6.068 -6.292 1.00 59.66 299 PRO A O 1
ATOM 2463 N N . THR A 1 300 ? 57.264 -6.293 -4.075 1.00 66.75 300 THR A N 1
ATOM 2464 C CA . THR A 1 300 ? 58.701 -5.980 -4.028 1.00 66.75 300 THR A CA 1
ATOM 2465 C C . THR A 1 300 ? 59.585 -7.226 -4.027 1.00 66.75 300 THR A C 1
ATOM 2467 O O . THR A 1 300 ? 60.658 -7.218 -4.620 1.00 66.75 300 THR A O 1
ATOM 2470 N N . CYS A 1 301 ? 59.163 -8.300 -3.352 1.00 72.25 301 CYS A N 1
ATOM 2471 C CA . CYS A 1 301 ? 59.966 -9.521 -3.196 1.00 72.25 301 CYS A CA 1
ATOM 2472 C C . CYS A 1 301 ? 59.244 -10.804 -3.632 1.00 72.25 301 CYS A C 1
ATOM 2474 O O . CYS A 1 301 ? 59.802 -11.891 -3.502 1.00 72.25 301 CYS A O 1
ATOM 2476 N N . THR A 1 302 ? 58.011 -10.707 -4.143 1.00 63.69 302 THR A N 1
ATOM 2477 C CA . THR A 1 302 ? 57.154 -11.822 -4.605 1.00 63.69 302 THR A CA 1
ATOM 2478 C C . THR A 1 302 ? 56.862 -12.916 -3.569 1.00 63.69 302 THR A C 1
ATOM 2480 O O . THR A 1 302 ? 56.297 -13.957 -3.899 1.00 63.69 302 THR A O 1
ATOM 2483 N N . GLN A 1 303 ? 57.203 -12.693 -2.298 1.00 71.19 303 GLN A N 1
ATOM 2484 C CA . GLN A 1 303 ? 56.915 -13.641 -1.225 1.00 71.19 303 GLN A CA 1
ATOM 2485 C C . GLN A 1 303 ? 55.418 -13.708 -0.925 1.00 71.19 303 GLN A C 1
ATOM 2487 O O . GLN A 1 303 ? 54.720 -12.688 -0.970 1.00 71.19 303 GLN A O 1
ATOM 2492 N N . LYS A 1 304 ? 54.954 -14.919 -0.581 1.00 63.72 304 LYS A N 1
ATOM 2493 C CA . LYS A 1 304 ? 53.587 -15.138 -0.121 1.00 63.72 304 LYS A CA 1
ATOM 2494 C C . LYS A 1 304 ? 53.412 -14.597 1.297 1.00 63.72 304 LYS A C 1
ATOM 2496 O O . LYS A 1 304 ? 54.020 -15.128 2.221 1.00 63.72 304 LYS A O 1
ATOM 2501 N N . VAL A 1 305 ? 52.595 -13.566 1.470 1.00 62.94 305 VAL A N 1
ATOM 2502 C CA . VAL A 1 305 ? 52.279 -12.983 2.778 1.00 62.94 305 VAL A CA 1
ATOM 2503 C C . VAL A 1 305 ? 51.013 -13.653 3.307 1.00 62.94 305 VAL A C 1
ATOM 2505 O O . VAL A 1 305 ? 49.974 -13.621 2.651 1.00 62.94 305 VAL A O 1
ATOM 2508 N N . SER A 1 306 ? 51.091 -14.291 4.477 1.00 57.53 306 SER A N 1
ATOM 2509 C CA . SER A 1 306 ? 49.907 -14.817 5.161 1.00 57.53 306 SER A CA 1
ATOM 2510 C C . SER A 1 306 ? 49.140 -13.664 5.809 1.00 57.53 306 SER A C 1
ATOM 2512 O O . SER A 1 306 ? 49.678 -12.958 6.658 1.00 57.53 306 SER A O 1
ATOM 2514 N N . TYR A 1 307 ? 47.876 -13.491 5.435 1.00 58.03 307 TYR A N 1
ATOM 2515 C CA . TYR A 1 307 ? 46.976 -12.459 5.967 1.00 58.03 307 TYR A CA 1
ATOM 2516 C C . TYR A 1 307 ? 46.361 -12.823 7.331 1.00 58.03 307 TYR A C 1
ATOM 2518 O O . TYR A 1 307 ? 45.556 -12.065 7.873 1.00 58.03 307 TYR A O 1
ATOM 2526 N N . ASP A 1 308 ? 46.690 -13.995 7.878 1.00 59.06 308 ASP A N 1
ATOM 2527 C CA . ASP A 1 308 ? 46.056 -14.531 9.075 1.00 59.06 308 ASP A CA 1
ATOM 2528 C C . ASP A 1 308 ? 46.982 -14.457 10.292 1.00 59.06 308 ASP A C 1
ATOM 2530 O O . ASP A 1 308 ? 47.829 -15.316 10.513 1.00 59.06 308 ASP A O 1
ATOM 2534 N N . LEU A 1 309 ? 46.830 -13.387 11.075 1.00 61.75 309 LEU A N 1
ATOM 2535 C CA . LEU A 1 309 ? 47.571 -13.176 12.324 1.00 61.75 309 LEU A CA 1
ATOM 2536 C C . LEU A 1 309 ? 47.002 -13.989 13.503 1.00 61.75 309 LEU A C 1
ATOM 2538 O O . LEU A 1 309 ? 47.604 -13.993 14.573 1.00 61.75 309 LEU A O 1
ATOM 2542 N N . ILE A 1 310 ? 45.831 -14.620 13.338 1.00 59.03 310 ILE A N 1
ATOM 2543 C CA . ILE A 1 310 ? 45.038 -15.194 14.440 1.00 59.03 310 ILE A CA 1
ATOM 2544 C C . ILE A 1 310 ? 44.963 -16.724 14.352 1.00 59.03 310 ILE A C 1
ATOM 2546 O O . ILE A 1 310 ? 44.932 -17.389 15.385 1.00 59.03 310 ILE A O 1
ATOM 2550 N N . SER A 1 311 ? 44.966 -17.304 13.149 1.00 54.66 311 SER A N 1
ATOM 2551 C CA . SER A 1 311 ? 45.024 -18.759 12.992 1.00 54.66 311 SER A CA 1
ATOM 2552 C C . SER A 1 311 ? 46.430 -19.279 13.315 1.00 54.66 311 SER A C 1
ATOM 2554 O O . SER A 1 311 ? 47.339 -19.211 12.485 1.00 54.66 311 SER A O 1
ATOM 2556 N N . SER A 1 312 ? 46.630 -19.804 14.522 1.00 57.19 312 SER A N 1
ATOM 2557 C CA . SER A 1 312 ? 47.761 -20.692 14.802 1.00 57.19 312 SER A CA 1
ATOM 2558 C C . SER A 1 312 ? 47.527 -22.049 14.126 1.00 57.19 312 SER A C 1
ATOM 2560 O O . SER A 1 312 ? 46.399 -22.380 13.760 1.00 57.19 312 SER A O 1
ATOM 2562 N N . ALA A 1 313 ? 48.577 -22.861 13.975 1.00 57.03 313 ALA A N 1
ATOM 2563 C CA . ALA A 1 313 ? 48.513 -24.177 13.323 1.00 57.03 313 ALA A CA 1
ATOM 2564 C C . ALA A 1 313 ? 47.478 -25.159 13.929 1.00 57.03 313 ALA A C 1
ATOM 2566 O O . ALA A 1 313 ? 47.209 -26.196 13.330 1.00 57.03 313 ALA A O 1
ATOM 2567 N N . GLU A 1 314 ? 46.885 -24.834 15.083 1.00 56.19 314 GLU A N 1
ATOM 2568 C CA . GLU A 1 314 ? 45.935 -25.680 15.815 1.00 56.19 314 GLU A CA 1
ATOM 2569 C C . GLU A 1 314 ? 44.502 -25.113 15.881 1.00 56.19 314 GLU A C 1
ATOM 2571 O O . GLU A 1 314 ? 43.587 -25.846 16.251 1.00 56.19 314 GLU A O 1
ATOM 2576 N N . ILE A 1 315 ? 44.258 -23.846 15.507 1.00 56.75 315 ILE A N 1
ATOM 2577 C CA . ILE A 1 315 ? 42.925 -23.223 15.612 1.00 56.75 315 ILE A CA 1
ATOM 2578 C C . ILE A 1 315 ? 42.527 -22.588 14.280 1.00 56.75 315 ILE A C 1
ATOM 2580 O O . ILE A 1 315 ? 42.984 -21.505 13.914 1.00 56.75 315 ILE A O 1
ATOM 2584 N N . HIS A 1 316 ? 41.608 -23.246 13.573 1.00 53.81 316 HIS A N 1
ATOM 2585 C CA . HIS A 1 316 ? 41.012 -22.728 12.345 1.00 53.81 316 HIS A CA 1
ATOM 2586 C C . HIS A 1 316 ? 39.667 -22.057 12.658 1.00 53.81 316 HIS A C 1
ATOM 2588 O O . HIS A 1 316 ? 38.639 -22.725 12.766 1.00 53.81 316 HIS A O 1
ATOM 2594 N N . ILE A 1 317 ? 39.660 -20.730 12.812 1.00 61.19 317 ILE A N 1
ATOM 2595 C CA . ILE A 1 317 ? 38.414 -19.957 12.919 1.00 61.19 317 ILE A CA 1
ATOM 2596 C C . ILE A 1 317 ? 37.881 -19.750 11.494 1.00 61.19 317 ILE A C 1
ATOM 2598 O O . ILE A 1 317 ? 38.554 -19.086 10.702 1.00 61.19 317 ILE A O 1
ATOM 2602 N N . PRO A 1 318 ? 36.712 -20.304 11.124 1.00 58.75 318 PRO A N 1
ATOM 2603 C CA . PRO A 1 318 ? 36.149 -20.087 9.799 1.00 58.75 318 PRO A CA 1
ATOM 2604 C C . PRO A 1 318 ? 35.817 -18.602 9.626 1.00 58.75 318 PRO A C 1
ATOM 2606 O O . PRO A 1 318 ? 34.986 -18.045 10.343 1.00 58.75 318 PRO A O 1
ATOM 2609 N N . LYS A 1 319 ? 36.494 -17.951 8.680 1.00 60.41 319 LYS A N 1
ATOM 2610 C CA . LYS A 1 319 ? 36.202 -16.575 8.279 1.00 60.41 319 LYS A CA 1
ATOM 2611 C C . LYS A 1 319 ? 35.117 -16.606 7.213 1.00 60.41 319 LYS A C 1
ATOM 2613 O O . LYS A 1 319 ? 35.302 -17.228 6.170 1.00 60.41 319 LYS A O 1
ATOM 2618 N N . LEU A 1 320 ? 34.000 -15.943 7.486 1.00 64.69 320 LEU A N 1
ATOM 2619 C CA . LEU A 1 320 ? 32.955 -15.710 6.494 1.00 64.69 320 LEU A CA 1
ATOM 2620 C C . LEU A 1 320 ? 33.498 -14.774 5.410 1.00 64.69 320 LEU A C 1
ATOM 2622 O O . LEU A 1 320 ? 34.168 -13.783 5.721 1.00 64.69 320 LEU A O 1
ATOM 2626 N N . THR A 1 321 ? 33.215 -15.088 4.147 1.00 73.50 321 THR A N 1
ATOM 2627 C CA . THR A 1 321 ? 33.498 -14.168 3.038 1.00 73.50 321 THR A CA 1
ATOM 2628 C C . THR A 1 321 ? 32.635 -12.905 3.164 1.00 73.50 321 THR A C 1
ATOM 2630 O O . THR A 1 321 ? 31.660 -12.867 3.923 1.00 73.50 321 THR A O 1
ATOM 2633 N N . LEU A 1 322 ? 32.987 -11.832 2.446 1.00 71.00 322 LEU A N 1
ATOM 2634 C CA . LEU A 1 322 ? 32.172 -10.609 2.433 1.00 71.00 322 LEU A CA 1
ATOM 2635 C C . LEU A 1 322 ? 30.752 -10.900 1.911 1.00 71.00 322 LEU A C 1
ATOM 2637 O O . LEU A 1 322 ? 29.775 -10.333 2.406 1.00 71.00 322 LEU A O 1
ATOM 2641 N N . GLU A 1 323 ? 30.635 -11.843 0.978 1.00 75.25 323 GLU A N 1
ATOM 2642 C CA . GLU A 1 323 ? 29.383 -12.370 0.447 1.00 75.25 323 GLU A CA 1
ATOM 2643 C C . GLU A 1 323 ? 28.590 -13.141 1.511 1.00 75.25 323 GLU A C 1
ATOM 2645 O O . GLU A 1 323 ? 27.397 -12.879 1.683 1.00 75.25 323 GLU A O 1
ATOM 2650 N N . ASP A 1 324 ? 29.236 -14.031 2.269 1.00 79.88 324 ASP A N 1
ATOM 2651 C CA . ASP A 1 324 ? 28.566 -14.800 3.327 1.00 79.88 324 ASP A CA 1
ATOM 2652 C C . ASP A 1 324 ? 28.063 -13.892 4.459 1.00 79.88 324 ASP A C 1
ATOM 2654 O O . ASP A 1 324 ? 26.942 -14.060 4.946 1.00 79.88 324 ASP A O 1
ATOM 2658 N N . ASN A 1 325 ? 28.846 -12.874 4.837 1.00 83.44 325 ASN A N 1
ATOM 2659 C CA . ASN A 1 325 ? 28.432 -11.864 5.816 1.00 83.44 325 ASN A CA 1
ATOM 2660 C C . ASN A 1 325 ? 27.196 -11.094 5.339 1.00 83.44 325 ASN A C 1
ATOM 2662 O O . ASN A 1 325 ? 26.265 -10.860 6.110 1.00 83.44 325 ASN A O 1
ATOM 2666 N N . LYS A 1 326 ? 27.135 -10.747 4.048 1.00 82.06 326 LYS A N 1
ATOM 2667 C CA . LYS A 1 326 ? 25.951 -10.113 3.461 1.00 82.06 326 LYS A CA 1
ATOM 2668 C C . LYS A 1 326 ? 24.733 -11.035 3.512 1.00 82.06 326 LYS A C 1
ATOM 2670 O O . LYS A 1 326 ? 23.650 -10.576 3.873 1.00 82.06 326 LYS A O 1
ATOM 2675 N N . VAL A 1 327 ? 24.883 -12.315 3.165 1.00 85.44 327 VAL A N 1
ATOM 2676 C CA . VAL A 1 327 ? 23.782 -13.294 3.238 1.00 85.44 327 VAL A CA 1
ATOM 2677 C C . VAL A 1 327 ? 23.271 -13.425 4.675 1.00 85.44 327 VAL A C 1
ATOM 2679 O O . VAL A 1 327 ? 22.057 -13.422 4.890 1.00 85.44 327 VAL A O 1
ATOM 2682 N N . PHE A 1 328 ? 24.176 -13.457 5.655 1.00 87.25 328 PHE A N 1
ATOM 2683 C CA . PHE A 1 328 ? 23.829 -13.486 7.074 1.00 87.25 328 PHE A CA 1
ATOM 2684 C C . PHE A 1 328 ? 23.036 -12.242 7.508 1.00 87.25 328 PHE A C 1
ATOM 2686 O O . PHE A 1 328 ? 21.950 -12.382 8.073 1.00 87.25 328 PHE A O 1
ATOM 2693 N N . LEU A 1 329 ? 23.516 -11.034 7.183 1.00 87.31 329 LEU A N 1
ATOM 2694 C CA . LEU A 1 329 ? 22.836 -9.775 7.521 1.00 87.31 329 LEU A CA 1
ATOM 2695 C C . LEU A 1 329 ? 21.445 -9.675 6.877 1.00 87.31 329 LEU A C 1
ATOM 2697 O O . LEU A 1 329 ? 20.479 -9.284 7.531 1.00 87.31 329 LEU A O 1
ATOM 2701 N N . VAL A 1 330 ? 21.311 -10.090 5.613 1.00 88.00 330 VAL A N 1
ATOM 2702 C CA . VAL A 1 330 ? 20.015 -10.134 4.914 1.00 88.00 330 VAL A CA 1
ATOM 2703 C C . VAL A 1 330 ? 19.071 -11.157 5.560 1.00 88.00 330 VAL A C 1
ATOM 2705 O O . VAL A 1 330 ? 17.866 -10.916 5.665 1.00 88.00 330 VAL A O 1
ATOM 2708 N N . GLY A 1 331 ? 19.593 -12.298 6.016 1.00 89.31 331 GLY A N 1
ATOM 2709 C CA . GLY A 1 331 ? 18.826 -13.276 6.788 1.00 89.31 331 GLY A CA 1
ATOM 2710 C C . GLY A 1 331 ? 18.312 -12.693 8.107 1.00 89.31 331 GLY A C 1
ATOM 2711 O O . GLY A 1 331 ? 17.126 -12.816 8.420 1.00 89.31 331 GLY A O 1
ATOM 2712 N N . GLN A 1 332 ? 19.178 -11.995 8.843 1.00 91.12 332 GLN A N 1
ATOM 2713 C CA . GLN A 1 332 ? 18.834 -11.335 10.102 1.00 91.12 332 GLN A CA 1
ATOM 2714 C C . GLN A 1 332 ? 17.771 -10.240 9.908 1.00 91.12 332 GLN A C 1
ATOM 2716 O O . GLN A 1 332 ? 16.803 -10.180 10.670 1.00 91.12 332 GLN A O 1
ATOM 2721 N N . GLU A 1 333 ? 17.890 -9.426 8.854 1.00 91.12 333 GLU A N 1
ATOM 2722 C CA . GLU A 1 333 ? 16.897 -8.405 8.497 1.00 91.12 333 GLU A CA 1
ATOM 2723 C C . GLU A 1 333 ? 15.515 -9.024 8.239 1.00 91.12 333 GLU A C 1
ATOM 2725 O O . GLU A 1 333 ? 14.508 -8.541 8.767 1.00 91.12 333 GLU A O 1
ATOM 2730 N N . LYS A 1 334 ? 15.452 -10.130 7.484 1.00 90.94 334 LYS A N 1
ATOM 2731 C CA . LYS A 1 334 ? 14.193 -10.843 7.200 1.00 90.94 334 LYS A CA 1
ATOM 2732 C C . LYS A 1 334 ? 13.534 -11.400 8.462 1.00 90.94 334 LYS A C 1
ATOM 2734 O O . LYS A 1 334 ? 12.308 -11.320 8.597 1.00 90.94 334 LYS A O 1
ATOM 2739 N N . LEU A 1 335 ? 14.323 -11.947 9.388 1.00 91.62 335 LEU A N 1
ATOM 2740 C CA . LEU A 1 335 ? 13.816 -12.440 10.671 1.00 91.62 335 LEU A CA 1
ATOM 2741 C C . LEU A 1 335 ? 13.208 -11.298 11.490 1.00 91.62 335 LEU A C 1
ATOM 2743 O O . LEU A 1 335 ? 12.055 -11.393 11.910 1.00 91.62 335 LEU A O 1
ATOM 2747 N N . ILE A 1 336 ? 13.933 -10.185 11.636 1.00 91.56 336 ILE A N 1
ATOM 2748 C CA . ILE A 1 336 ? 13.440 -9.004 12.359 1.00 91.56 336 ILE A CA 1
ATOM 2749 C C . ILE A 1 336 ? 12.185 -8.441 11.691 1.00 91.56 336 ILE A C 1
ATOM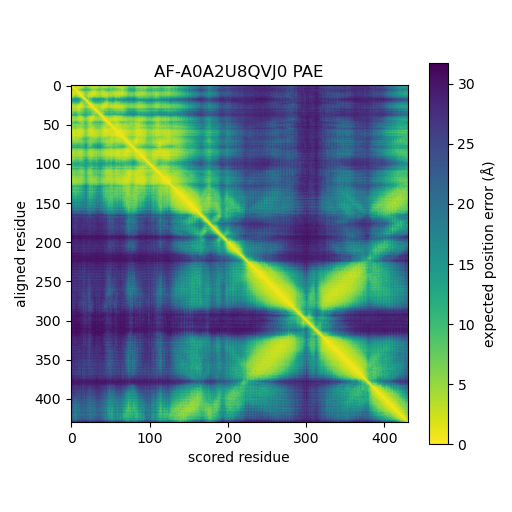 2751 O O . ILE A 1 336 ? 11.224 -8.103 12.376 1.00 91.56 336 ILE A O 1
ATOM 2755 N N . GLN A 1 337 ? 12.142 -8.388 10.360 1.00 91.88 337 GLN A N 1
ATOM 2756 C CA . GLN A 1 337 ? 10.973 -7.911 9.626 1.00 91.88 337 GLN A CA 1
ATOM 2757 C C . GLN A 1 337 ? 9.735 -8.784 9.870 1.00 91.88 337 GLN A C 1
ATOM 2759 O O . GLN A 1 337 ? 8.628 -8.258 9.988 1.00 91.88 337 GLN A O 1
ATOM 2764 N N . THR A 1 338 ? 9.906 -10.103 9.955 1.00 91.50 338 THR A N 1
ATOM 2765 C CA . THR A 1 338 ? 8.805 -11.032 10.252 1.00 91.50 338 THR A CA 1
ATOM 2766 C C . THR A 1 338 ? 8.306 -10.839 11.683 1.00 91.50 338 THR A C 1
ATOM 2768 O O . THR A 1 338 ? 7.100 -10.701 11.900 1.00 91.50 338 THR A O 1
ATOM 2771 N N . SER A 1 339 ? 9.226 -10.716 12.644 1.00 90.00 339 SER A N 1
ATOM 2772 C CA . SER A 1 339 ? 8.899 -10.422 14.042 1.00 90.00 339 SER A CA 1
ATOM 2773 C C . SER A 1 339 ? 8.173 -9.084 14.192 1.00 90.00 339 SER A C 1
ATOM 2775 O O . SER A 1 339 ? 7.128 -9.036 14.836 1.00 90.00 339 SER A O 1
ATOM 2777 N N . LEU A 1 340 ? 8.647 -8.019 13.534 1.00 91.56 340 LEU A N 1
ATOM 2778 C CA . LEU A 1 340 ? 7.994 -6.704 13.535 1.00 91.56 340 LEU A CA 1
ATOM 2779 C C . LEU A 1 340 ? 6.562 -6.786 13.003 1.00 91.56 340 LEU A C 1
ATOM 2781 O O . LEU A 1 340 ? 5.657 -6.290 13.660 1.00 91.56 340 LEU A O 1
ATOM 2785 N N . LYS A 1 341 ? 6.337 -7.471 11.873 1.00 89.69 341 LYS A N 1
ATOM 2786 C CA . LYS A 1 341 ? 4.984 -7.669 11.322 1.00 89.69 341 LYS A CA 1
ATOM 2787 C C . LYS A 1 341 ? 4.053 -8.371 12.311 1.00 89.69 341 LYS A C 1
ATOM 2789 O O . LYS A 1 341 ? 2.893 -7.986 12.421 1.00 89.69 341 LYS A O 1
ATOM 2794 N N . SER A 1 342 ? 4.541 -9.396 13.013 1.00 87.06 342 SER A N 1
ATOM 2795 C CA . SER A 1 342 ? 3.740 -10.100 14.023 1.00 87.06 342 SER A CA 1
ATOM 2796 C C . SER A 1 342 ? 3.417 -9.209 15.229 1.00 87.06 342 SER A C 1
ATOM 2798 O O . SER A 1 342 ? 2.271 -9.163 15.664 1.00 87.06 342 SER A O 1
ATOM 2800 N N . LEU A 1 343 ? 4.395 -8.435 15.709 1.00 87.44 343 LEU A N 1
ATOM 2801 C CA . LEU A 1 343 ? 4.226 -7.491 16.814 1.00 87.44 343 LEU A CA 1
ATOM 2802 C C . LEU A 1 343 ? 3.254 -6.365 16.466 1.00 87.44 343 LEU A C 1
ATOM 2804 O O . LEU A 1 343 ? 2.447 -6.006 17.314 1.00 87.44 343 LEU A O 1
ATOM 2808 N N .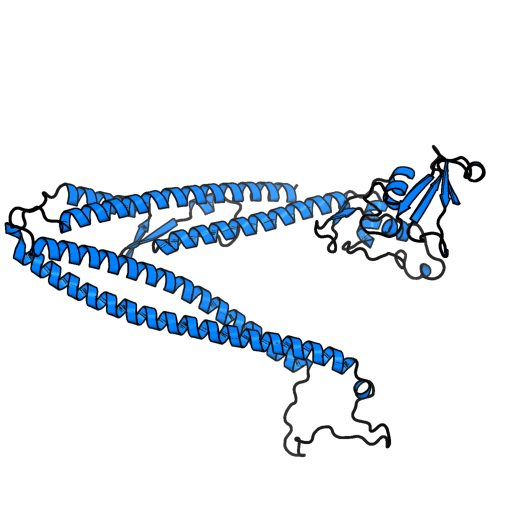 THR A 1 344 ? 3.290 -5.838 15.239 1.00 87.88 344 THR A N 1
ATOM 2809 C CA . THR A 1 344 ? 2.349 -4.802 14.792 1.00 87.88 344 THR A CA 1
ATOM 2810 C C . THR A 1 344 ? 0.905 -5.273 14.922 1.00 87.88 344 THR A C 1
ATOM 2812 O O . THR A 1 344 ? 0.115 -4.579 15.551 1.00 87.88 344 THR A O 1
ATOM 2815 N N . LYS A 1 345 ? 0.585 -6.480 14.436 1.00 82.50 345 LYS A N 1
ATOM 2816 C CA . LYS A 1 345 ? -0.771 -7.044 14.551 1.00 82.50 345 LYS A CA 1
ATOM 2817 C C . LYS A 1 345 ? -1.218 -7.176 16.008 1.00 82.50 345 LYS A C 1
ATOM 2819 O O . LYS A 1 345 ? -2.301 -6.736 16.368 1.00 82.50 345 LYS A O 1
ATOM 2824 N N . VAL A 1 346 ? -0.345 -7.711 16.865 1.00 82.50 346 VAL A N 1
ATOM 2825 C CA . VAL A 1 346 ? -0.641 -7.872 18.300 1.00 82.50 346 VAL A CA 1
ATOM 2826 C C . VAL A 1 346 ? -0.839 -6.519 18.994 1.00 82.50 346 VAL A C 1
ATOM 2828 O O . VAL A 1 346 ? -1.687 -6.396 19.876 1.00 82.50 346 VAL A O 1
ATOM 2831 N N . ILE A 1 347 ? -0.062 -5.496 18.626 1.00 85.88 347 ILE A N 1
ATOM 2832 C CA . ILE A 1 347 ? -0.204 -4.144 19.180 1.00 85.88 347 ILE A CA 1
ATOM 2833 C C . ILE A 1 347 ? -1.532 -3.522 18.738 1.00 85.88 347 ILE A C 1
ATOM 2835 O O . ILE A 1 347 ? -2.225 -2.958 19.582 1.00 85.88 347 ILE A O 1
ATOM 2839 N N . GLU A 1 348 ? -1.905 -3.661 17.465 1.00 80.69 348 GLU A N 1
ATOM 2840 C CA . GLU A 1 348 ? -3.175 -3.163 16.923 1.00 80.69 348 GLU A CA 1
ATOM 2841 C C . GLU A 1 348 ? -4.378 -3.794 17.641 1.00 80.69 348 GLU A C 1
ATOM 2843 O O . GLU A 1 348 ? -5.232 -3.072 18.156 1.00 80.69 348 GLU A O 1
ATOM 2848 N N . GLU A 1 349 ? -4.397 -5.123 17.781 1.00 76.75 349 GLU A N 1
ATOM 2849 C CA . GLU A 1 349 ? -5.438 -5.856 18.520 1.00 76.75 349 GLU A CA 1
ATOM 2850 C C . GLU A 1 349 ? -5.551 -5.379 19.978 1.00 76.75 349 GLU A C 1
ATOM 2852 O O . GLU A 1 349 ? -6.642 -5.147 20.504 1.00 76.75 349 GLU A O 1
ATOM 2857 N N . LYS A 1 350 ? -4.416 -5.180 20.655 1.00 78.62 350 LYS A N 1
ATOM 2858 C CA . LYS A 1 350 ? -4.410 -4.724 22.049 1.00 78.62 350 LYS A CA 1
ATOM 2859 C C . LYS A 1 350 ? -4.796 -3.259 22.211 1.00 78.62 350 LYS A C 1
ATOM 2861 O O . LYS A 1 350 ? -5.423 -2.921 23.213 1.00 78.62 350 LYS A O 1
ATOM 2866 N N . ASP A 1 351 ? -4.436 -2.385 21.275 1.00 80.88 351 ASP A N 1
ATOM 2867 C CA . ASP A 1 351 ? -4.851 -0.979 21.301 1.00 80.88 351 ASP A CA 1
ATOM 2868 C C . ASP A 1 351 ? -6.380 -0.859 21.186 1.00 80.88 351 ASP A C 1
ATOM 2870 O O . ASP A 1 351 ? -6.987 -0.036 21.878 1.00 80.88 351 ASP A O 1
ATOM 2874 N N . VAL A 1 352 ? -7.013 -1.720 20.384 1.00 77.25 352 VAL A N 1
ATOM 2875 C CA . VAL A 1 352 ? -8.477 -1.826 20.285 1.00 77.25 352 VAL A CA 1
ATOM 2876 C C . VAL A 1 352 ? -9.093 -2.232 21.627 1.00 77.25 352 VAL A C 1
ATOM 2878 O O . VAL A 1 352 ? -9.947 -1.520 22.161 1.00 77.25 352 VAL A O 1
ATOM 2881 N N . ILE A 1 353 ? -8.590 -3.308 22.236 1.00 75.56 353 ILE A N 1
ATOM 2882 C CA . ILE A 1 353 ? -9.061 -3.783 23.547 1.00 75.56 353 ILE A CA 1
ATOM 2883 C C . ILE A 1 353 ? -8.874 -2.707 24.634 1.00 75.56 353 ILE A C 1
ATOM 2885 O O . ILE A 1 353 ? -9.743 -2.503 25.485 1.00 75.56 353 ILE A O 1
ATOM 2889 N N . LEU A 1 354 ? -7.763 -1.962 24.607 1.00 81.06 354 LEU A N 1
ATOM 2890 C CA . LEU A 1 354 ? -7.517 -0.880 25.563 1.00 81.06 354 LEU A CA 1
ATOM 2891 C C . LEU A 1 354 ? -8.522 0.269 25.404 1.00 81.06 354 LEU A C 1
ATOM 2893 O O . LEU A 1 354 ? -8.965 0.832 26.408 1.00 81.06 354 LEU A O 1
ATOM 2897 N N . LYS A 1 355 ? -8.883 0.633 24.166 1.00 81.12 355 LYS A N 1
ATOM 2898 C CA . LYS A 1 355 ? -9.926 1.638 23.907 1.00 81.12 355 LYS A CA 1
ATOM 2899 C C . LYS A 1 355 ? -11.271 1.192 24.483 1.00 81.12 355 LYS A C 1
ATOM 2901 O O . LYS A 1 355 ? -11.921 2.000 25.146 1.00 81.12 355 LYS A O 1
ATOM 2906 N N . TYR A 1 356 ? -11.637 -0.079 24.307 1.00 76.81 356 TYR A N 1
ATOM 2907 C CA . TYR A 1 356 ? -12.857 -0.656 24.879 1.00 76.81 356 TYR A CA 1
ATOM 2908 C C . TYR A 1 356 ? -12.884 -0.535 26.405 1.00 76.81 356 TYR A C 1
ATOM 2910 O O . TYR A 1 356 ? -13.791 0.078 26.970 1.00 76.81 356 TYR A O 1
ATOM 2918 N N . TYR A 1 357 ? -11.841 -1.020 27.085 1.00 76.94 357 TYR A N 1
ATOM 2919 C CA . TYR A 1 357 ? -11.796 -0.939 28.543 1.00 76.94 357 TYR A CA 1
ATOM 2920 C C . TYR A 1 357 ? -11.819 0.505 29.058 1.00 76.94 357 TYR A C 1
ATOM 2922 O O . TYR A 1 357 ? -12.460 0.778 30.072 1.00 76.94 357 TYR A O 1
ATOM 2930 N N . LYS A 1 358 ? -11.186 1.450 28.349 1.00 80.88 358 LYS A N 1
ATOM 2931 C CA . LYS A 1 358 ? -11.269 2.882 28.679 1.00 80.88 358 LYS A CA 1
ATOM 2932 C C . LYS A 1 358 ? -12.683 3.446 28.500 1.00 80.88 358 LYS A C 1
ATOM 2934 O O . LYS A 1 358 ? -13.105 4.237 29.342 1.00 80.88 358 LYS A O 1
ATOM 2939 N N . LYS A 1 359 ? -13.420 3.044 27.453 1.00 81.00 359 LYS A N 1
ATOM 2940 C CA . LYS A 1 359 ? -14.830 3.435 27.251 1.00 81.00 359 LYS A CA 1
ATOM 2941 C C . LYS A 1 359 ? -15.699 2.907 28.394 1.00 81.00 359 LYS A C 1
ATOM 2943 O O . LYS A 1 359 ? -16.402 3.689 29.026 1.00 81.00 359 LYS A O 1
ATOM 2948 N N . ASN A 1 360 ? -15.561 1.628 28.742 1.00 78.19 360 ASN A N 1
ATOM 2949 C CA . ASN A 1 360 ? -16.303 1.023 29.853 1.00 78.19 360 ASN A CA 1
ATOM 2950 C C . ASN A 1 360 ? -15.975 1.671 31.198 1.00 78.19 360 ASN A C 1
ATOM 2952 O O . ASN A 1 360 ? -16.872 1.922 32.001 1.00 78.19 360 ASN A O 1
ATOM 2956 N N . LEU A 1 361 ? -14.700 1.986 31.438 1.00 82.81 361 LEU A N 1
ATOM 2957 C CA . LEU A 1 361 ? -14.286 2.692 32.643 1.00 82.81 361 LEU A CA 1
ATOM 2958 C C . LEU A 1 361 ? -14.938 4.078 32.724 1.00 82.81 361 LEU A C 1
ATOM 2960 O O . LEU A 1 361 ? -15.462 4.429 33.775 1.00 82.81 361 LEU A O 1
ATOM 2964 N N . ARG A 1 362 ? -14.989 4.826 31.616 1.00 80.12 362 ARG A N 1
ATOM 2965 C CA . ARG A 1 362 ? -15.673 6.126 31.556 1.00 80.12 362 ARG A CA 1
ATOM 2966 C C . ARG A 1 362 ? -17.180 6.008 31.805 1.00 80.12 362 ARG A C 1
ATOM 2968 O O . ARG A 1 362 ? -17.721 6.807 32.562 1.00 80.12 362 ARG A O 1
ATOM 2975 N N . ASN A 1 363 ? -17.841 5.002 31.234 1.00 78.56 363 ASN A N 1
ATOM 2976 C CA . ASN A 1 363 ? -19.266 4.757 31.473 1.00 78.56 363 ASN A CA 1
ATOM 2977 C C . ASN A 1 363 ? -19.538 4.452 32.955 1.00 78.56 363 ASN A C 1
ATOM 2979 O O . ASN A 1 363 ? -20.466 5.016 33.535 1.00 78.56 363 ASN A O 1
ATOM 2983 N N . LYS A 1 364 ? -18.689 3.631 33.595 1.00 78.38 364 LYS A N 1
ATOM 2984 C CA . LYS A 1 364 ? -18.761 3.373 35.042 1.00 78.38 364 LYS A CA 1
ATOM 2985 C C . LYS A 1 364 ? -18.475 4.628 35.875 1.00 78.38 364 LYS A C 1
ATOM 2987 O O . LYS A 1 364 ? -19.132 4.831 36.887 1.00 78.38 364 LYS A O 1
ATOM 2992 N N . GLU A 1 365 ? -17.562 5.511 35.461 1.00 79.62 365 GLU A N 1
ATOM 2993 C CA . GLU A 1 365 ? -17.344 6.804 36.140 1.00 79.62 365 GLU A CA 1
ATOM 2994 C C . GLU A 1 365 ? -18.565 7.720 36.067 1.00 79.62 365 GLU A C 1
ATOM 2996 O O . GLU A 1 365 ? -18.911 8.354 37.063 1.00 79.62 365 GLU A O 1
ATOM 3001 N N . GLU A 1 366 ? -19.209 7.810 34.903 1.00 76.50 366 GLU A N 1
ATOM 3002 C CA . GLU A 1 366 ? -20.441 8.586 34.726 1.00 76.50 366 GLU A CA 1
ATOM 3003 C C . GLU A 1 366 ? -21.580 8.005 35.574 1.00 76.50 366 GLU A C 1
ATOM 3005 O O . GLU A 1 366 ? -22.281 8.755 36.256 1.00 76.50 366 GLU A O 1
ATOM 3010 N N . LEU A 1 367 ? -21.690 6.675 35.630 1.00 75.00 367 LEU A N 1
ATOM 3011 C CA . LEU A 1 367 ? -22.645 5.979 36.487 1.00 75.00 367 LEU A CA 1
ATOM 3012 C C . LEU A 1 367 ? -22.385 6.260 37.975 1.00 75.00 367 LEU A C 1
ATOM 3014 O O . LEU A 1 367 ? -23.296 6.679 38.681 1.00 75.00 367 LEU A O 1
ATOM 3018 N N . ILE A 1 368 ? -21.144 6.114 38.447 1.00 76.44 368 ILE A N 1
ATOM 3019 C CA . ILE A 1 368 ? -20.752 6.398 39.838 1.00 76.44 368 ILE A CA 1
ATOM 3020 C C . ILE A 1 368 ? -21.021 7.864 40.198 1.00 76.44 368 ILE A C 1
ATOM 3022 O O . ILE A 1 368 ? -21.479 8.139 41.304 1.00 76.44 368 ILE A O 1
ATOM 3026 N N . LYS A 1 369 ? -20.771 8.810 39.282 1.00 75.69 369 LYS A N 1
ATOM 3027 C CA . LYS A 1 369 ? -21.106 10.228 39.492 1.00 75.69 369 LYS A CA 1
ATOM 3028 C C . LYS A 1 369 ? -22.613 10.437 39.625 1.00 75.69 369 LYS A C 1
ATOM 3030 O O . LYS A 1 369 ? -23.024 11.103 40.566 1.00 75.69 369 LYS A O 1
ATOM 3035 N N . SER A 1 370 ? -23.419 9.832 38.750 1.00 71.19 370 SER A N 1
ATOM 3036 C CA . SER A 1 370 ? -24.886 9.922 38.840 1.00 71.19 370 SER A CA 1
ATOM 3037 C C . SER A 1 370 ? -25.430 9.291 40.127 1.00 71.19 370 SER A C 1
ATOM 3039 O O . SER A 1 370 ? -26.246 9.897 40.805 1.00 71.19 370 SER A O 1
ATOM 3041 N N . LEU A 1 371 ? -24.899 8.134 40.541 1.00 69.00 371 LEU A N 1
ATOM 3042 C CA . LEU A 1 371 ? -25.258 7.486 41.805 1.00 69.00 371 LEU A CA 1
ATOM 3043 C C . LEU A 1 371 ? -24.825 8.325 43.016 1.00 69.00 371 LEU A C 1
ATOM 3045 O O . LEU A 1 371 ? -25.542 8.400 44.006 1.00 69.00 371 LEU A O 1
ATOM 3049 N N . SER A 1 372 ? -23.665 8.985 42.946 1.00 70.88 372 SER A N 1
ATOM 3050 C CA . SER A 1 372 ? -23.215 9.907 43.992 1.00 70.88 372 SER A CA 1
ATOM 3051 C C . SER A 1 372 ? -24.113 11.139 44.088 1.00 70.88 372 SER A C 1
ATOM 3053 O O . SER A 1 372 ? -24.367 11.596 45.197 1.00 70.88 372 SER A O 1
ATOM 3055 N N . ASN A 1 373 ? -24.572 11.681 42.959 1.00 69.06 373 ASN A N 1
ATOM 3056 C CA . ASN A 1 373 ? -25.522 12.789 42.947 1.00 69.06 373 ASN A CA 1
ATOM 3057 C C . ASN A 1 373 ? -26.878 12.354 43.516 1.00 69.06 373 ASN A C 1
ATOM 3059 O O . ASN A 1 373 ? -27.411 13.056 44.367 1.00 69.06 373 ASN A O 1
ATOM 3063 N N . ASP A 1 374 ? -27.371 11.165 43.151 1.00 65.94 374 ASP A N 1
ATOM 3064 C CA . ASP A 1 374 ? -28.611 10.578 43.687 1.00 65.94 374 ASP A CA 1
ATOM 3065 C C . ASP A 1 374 ? -28.560 10.377 45.212 1.00 65.94 374 ASP A C 1
ATOM 3067 O O . ASP A 1 374 ? -29.572 10.507 45.897 1.00 65.94 374 ASP A O 1
ATOM 3071 N N . LEU A 1 375 ? -27.379 10.085 45.770 1.00 65.25 375 LEU A N 1
ATOM 3072 C CA . LEU A 1 375 ? -27.173 9.966 47.219 1.00 65.25 375 LEU A CA 1
ATOM 3073 C C . LEU A 1 375 ? -27.135 11.324 47.947 1.00 65.25 375 LEU A C 1
ATOM 3075 O O . LEU A 1 375 ? -27.341 11.358 49.161 1.00 65.25 375 LEU A O 1
ATOM 3079 N N . ILE A 1 376 ? -26.840 12.417 47.233 1.00 66.88 376 ILE A N 1
ATOM 3080 C CA . ILE A 1 376 ? -26.722 13.786 47.771 1.00 66.88 376 ILE A CA 1
ATOM 3081 C C . ILE A 1 376 ? -28.020 14.593 47.561 1.00 66.88 376 ILE A C 1
ATOM 3083 O O . ILE A 1 376 ? -28.289 15.509 48.340 1.00 66.88 376 ILE A O 1
ATOM 3087 N N . ALA A 1 377 ? -28.802 14.269 46.527 1.00 60.75 377 ALA A N 1
ATOM 3088 C CA . ALA A 1 377 ? -30.039 14.950 46.142 1.00 60.75 377 ALA A CA 1
ATOM 3089 C C . ALA A 1 377 ? -31.179 14.788 47.171 1.00 60.75 377 ALA A C 1
ATOM 3091 O O . ALA A 1 377 ? -31.134 13.933 48.060 1.00 60.75 377 ALA A O 1
ATOM 3092 N N . ASP A 1 378 ? -32.203 15.642 47.064 1.00 55.06 378 ASP A N 1
ATOM 3093 C CA . ASP A 1 378 ? -33.345 15.653 47.984 1.00 55.06 378 ASP A CA 1
ATOM 3094 C C . ASP A 1 378 ? -34.261 14.440 47.724 1.00 55.06 378 ASP A C 1
ATOM 3096 O O . ASP A 1 378 ? -34.449 14.004 46.591 1.00 55.06 378 ASP A O 1
ATOM 3100 N N . ASP A 1 379 ? -34.888 13.895 48.769 1.00 53.00 379 ASP A N 1
ATOM 3101 C CA . ASP A 1 379 ? -35.622 12.613 48.737 1.00 53.00 379 ASP A CA 1
ATOM 3102 C C . ASP A 1 379 ? -36.815 12.582 47.755 1.00 53.00 379 ASP A C 1
ATOM 3104 O O . ASP A 1 379 ? -37.380 11.520 47.468 1.00 53.00 379 ASP A O 1
ATOM 3108 N N . ARG A 1 380 ? -37.239 13.757 47.273 1.00 56.62 380 ARG A N 1
ATOM 3109 C CA . ARG A 1 380 ? -38.368 13.948 46.349 1.00 56.62 380 ARG A CA 1
ATOM 3110 C C . ARG A 1 380 ? -37.947 14.008 44.884 1.00 56.62 380 ARG A C 1
ATOM 3112 O O . ARG A 1 380 ? -38.839 13.999 44.031 1.00 56.62 380 ARG A O 1
ATOM 3119 N N . ASP A 1 381 ? -36.649 14.080 44.612 1.00 56.38 381 ASP A N 1
ATOM 3120 C CA . ASP A 1 381 ? -36.120 14.176 43.261 1.00 56.38 381 ASP A CA 1
ATOM 3121 C C . ASP A 1 381 ? -36.136 12.814 42.552 1.00 56.38 381 ASP A C 1
ATOM 3123 O O . ASP A 1 381 ? -36.210 11.737 43.156 1.00 56.38 381 ASP A O 1
ATOM 3127 N N . PHE A 1 382 ? -36.144 12.879 41.223 1.00 58.75 382 PHE A N 1
ATOM 3128 C CA . PHE A 1 382 ? -36.056 11.714 40.351 1.00 58.75 382 PHE A CA 1
ATOM 3129 C C . PHE A 1 382 ? -34.608 11.218 40.296 1.00 58.75 382 PHE A C 1
ATOM 3131 O O . PHE A 1 382 ? -33.693 12.033 40.234 1.00 58.75 382 PHE A O 1
ATOM 3138 N N . SER A 1 383 ? -34.400 9.899 40.259 1.00 59.72 383 SER A N 1
ATOM 3139 C CA . SER A 1 383 ? -33.055 9.324 40.129 1.00 59.72 383 SER A CA 1
ATOM 3140 C C . SER A 1 383 ? -32.385 9.730 38.803 1.00 59.72 383 SER A C 1
ATOM 3142 O O . SER A 1 383 ? -32.845 9.361 37.717 1.00 59.72 383 SER A O 1
ATOM 3144 N N . GLU A 1 384 ? -31.274 10.465 38.889 1.00 61.41 384 GLU A N 1
ATOM 3145 C CA . GLU A 1 384 ? -30.406 10.833 37.768 1.00 61.41 384 GLU A CA 1
ATOM 3146 C C . GLU A 1 384 ? -29.730 9.598 37.162 1.00 61.41 384 GLU A C 1
ATOM 3148 O O . GLU A 1 384 ? -29.506 9.562 35.951 1.00 61.41 384 GLU A O 1
ATOM 3153 N N . SER A 1 385 ? -29.437 8.562 37.957 1.00 58.12 385 SER A N 1
ATOM 3154 C CA . SER A 1 385 ? -28.801 7.334 37.459 1.00 58.12 385 SER A CA 1
ATOM 3155 C C . SER A 1 385 ? -29.703 6.517 36.526 1.00 58.12 385 SER A C 1
ATOM 3157 O O . SER A 1 385 ? -29.221 5.970 35.528 1.00 58.12 385 SER A O 1
ATOM 3159 N N . ASP A 1 386 ? -31.016 6.494 36.767 1.00 61.41 386 ASP A N 1
ATOM 3160 C CA . ASP A 1 386 ? -31.983 5.861 35.861 1.00 61.41 386 ASP A CA 1
ATOM 3161 C C . ASP A 1 386 ? -32.153 6.650 34.550 1.00 61.41 386 ASP A C 1
ATOM 3163 O O . ASP A 1 386 ? -32.304 6.058 33.476 1.00 61.41 386 ASP A O 1
ATOM 3167 N N . VAL A 1 387 ? -32.073 7.984 34.602 1.00 64.31 387 VAL A N 1
ATOM 3168 C CA . VAL A 1 387 ? -32.092 8.845 33.405 1.00 64.31 387 VAL A CA 1
ATOM 3169 C C . VAL A 1 387 ? -30.795 8.697 32.607 1.00 64.31 387 VAL A C 1
ATOM 3171 O O . VAL A 1 387 ? -30.836 8.558 31.385 1.00 64.31 387 VAL A O 1
ATOM 3174 N N . LEU A 1 388 ? -29.645 8.657 33.280 1.00 65.56 388 LEU A N 1
ATOM 3175 C CA . LEU A 1 388 ? -28.339 8.478 32.651 1.00 65.56 388 LEU A CA 1
ATOM 3176 C C . LEU A 1 388 ? -28.255 7.135 31.915 1.00 65.56 388 LEU A C 1
ATOM 3178 O O . LEU A 1 388 ? -27.823 7.110 30.765 1.00 65.56 388 LEU A O 1
ATOM 3182 N N . LYS A 1 389 ? -28.747 6.042 32.515 1.00 66.31 389 LYS A N 1
ATOM 3183 C CA . LYS A 1 389 ? -28.839 4.731 31.846 1.00 66.31 389 LYS A CA 1
ATOM 3184 C C . LYS A 1 389 ? -29.714 4.777 30.596 1.00 66.31 389 LYS A C 1
ATOM 3186 O O . LYS A 1 389 ? -29.335 4.218 29.570 1.00 66.31 389 LYS A O 1
ATOM 3191 N N . LYS A 1 390 ? -30.858 5.470 30.650 1.00 66.00 390 LYS A N 1
ATOM 3192 C CA . LYS A 1 390 ? -31.739 5.651 29.481 1.00 66.00 390 LYS A CA 1
ATOM 3193 C C . LYS A 1 390 ? -31.032 6.408 28.355 1.00 66.00 390 LYS A C 1
ATOM 3195 O O . LYS A 1 390 ? -31.071 5.965 27.212 1.00 66.00 390 LYS A O 1
ATOM 3200 N N . VAL A 1 391 ? -30.336 7.496 28.682 1.00 70.31 391 VAL A N 1
ATOM 3201 C CA . VAL A 1 391 ? -29.581 8.302 27.708 1.00 70.31 391 VAL A CA 1
ATOM 3202 C C . VAL A 1 391 ? -28.370 7.54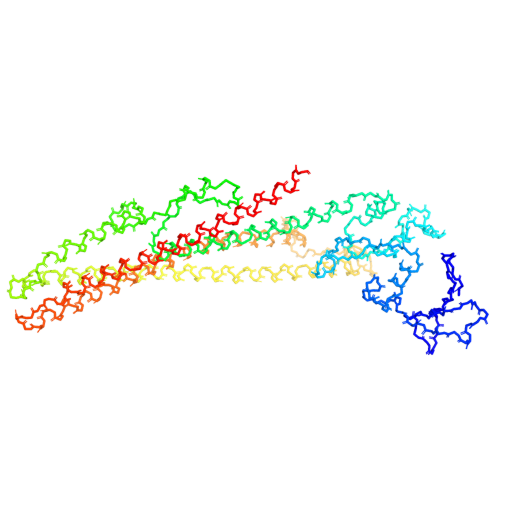3 27.154 1.00 70.31 391 VAL A C 1
ATOM 3204 O O . VAL A 1 391 ? -28.053 7.672 25.974 1.00 70.31 391 VAL A O 1
ATOM 3207 N N . GLN A 1 392 ? -27.686 6.743 27.976 1.00 68.62 392 GLN A N 1
ATOM 3208 C CA . GLN A 1 392 ? -26.571 5.900 27.535 1.00 68.62 392 GLN A CA 1
ATOM 3209 C C . GLN A 1 392 ? -27.045 4.818 26.560 1.00 68.62 392 GLN A C 1
ATOM 3211 O O . GLN A 1 392 ? -26.440 4.666 25.503 1.00 68.62 392 GLN A O 1
ATOM 3216 N N . LEU A 1 393 ? -28.163 4.146 26.849 1.00 66.50 393 LEU A N 1
ATOM 3217 C CA . LEU A 1 393 ? -28.765 3.176 25.929 1.00 66.50 393 LEU A CA 1
ATOM 3218 C C . LEU A 1 393 ? -29.234 3.829 24.625 1.00 66.50 393 LEU A C 1
ATOM 3220 O O . LEU A 1 393 ? -29.002 3.284 23.550 1.00 66.50 393 LEU A O 1
ATOM 3224 N N . GLU A 1 394 ? -29.837 5.016 24.689 1.00 69.31 394 GLU A N 1
ATOM 3225 C CA . GLU A 1 394 ? -30.251 5.757 23.492 1.00 69.31 394 GLU A CA 1
ATOM 3226 C C . GLU A 1 394 ? -29.047 6.145 22.618 1.00 69.31 394 GLU A C 1
ATOM 3228 O O . GLU A 1 394 ? -29.075 5.971 21.396 1.00 69.31 394 GLU A O 1
ATOM 3233 N N . LYS A 1 395 ? -27.948 6.590 23.240 1.00 70.88 395 LYS A N 1
ATOM 3234 C CA . LYS A 1 395 ? -26.686 6.857 22.540 1.00 70.88 395 LYS A CA 1
ATOM 3235 C C . LYS A 1 395 ? -26.085 5.590 21.938 1.00 70.88 395 LYS A C 1
ATOM 3237 O O . LYS A 1 395 ? -25.729 5.625 20.764 1.00 70.88 395 LYS A O 1
ATOM 3242 N N . GLU A 1 396 ? -26.026 4.483 22.676 1.00 68.94 396 GLU A N 1
ATOM 3243 C CA . GLU A 1 396 ? -25.541 3.195 22.158 1.00 68.94 396 GLU A CA 1
ATOM 3244 C C . GLU A 1 396 ? -26.357 2.737 20.942 1.00 68.94 396 GLU A C 1
ATOM 3246 O O . GLU A 1 396 ? -25.784 2.362 19.922 1.00 68.94 396 GLU A O 1
ATOM 3251 N N . ILE A 1 397 ? -27.688 2.848 20.992 1.00 72.25 397 ILE A N 1
ATOM 3252 C CA . ILE A 1 397 ? -28.565 2.519 19.860 1.00 72.25 397 ILE A CA 1
ATOM 3253 C C . ILE A 1 397 ? -28.294 3.450 18.669 1.00 72.25 397 ILE A C 1
ATOM 3255 O O . ILE A 1 397 ? -28.258 2.999 17.522 1.00 72.25 397 ILE A O 1
ATOM 3259 N N . SER A 1 398 ? -28.091 4.748 18.912 1.00 70.12 398 SER A N 1
ATOM 3260 C CA . SER A 1 398 ? -27.770 5.709 17.850 1.00 70.12 398 SER A CA 1
ATOM 3261 C C . SER A 1 398 ? -26.416 5.417 17.184 1.00 70.12 398 SER A C 1
ATOM 3263 O O . SER A 1 398 ? -26.320 5.454 15.956 1.00 70.12 398 SER A O 1
ATOM 3265 N N . GLU A 1 399 ? -25.400 5.047 17.973 1.00 70.25 399 GLU A N 1
ATOM 3266 C CA . GLU A 1 399 ? -24.072 4.653 17.493 1.00 70.25 399 GLU A CA 1
ATOM 3267 C C . GLU A 1 399 ? -24.163 3.369 16.656 1.00 70.25 399 GLU A C 1
ATOM 3269 O O . GLU A 1 399 ? -23.653 3.333 15.536 1.00 70.25 399 GLU A O 1
ATOM 3274 N N . LEU A 1 400 ? -24.888 2.353 17.138 1.00 69.31 400 LEU A N 1
ATOM 3275 C CA . LEU A 1 400 ? -25.093 1.089 16.421 1.00 69.31 400 LEU A CA 1
ATOM 3276 C C . LEU A 1 400 ? -25.818 1.279 15.080 1.00 69.31 400 LEU A C 1
ATOM 3278 O O . LEU A 1 400 ? -25.402 0.701 14.077 1.00 69.31 400 LEU A O 1
ATOM 3282 N N . ASN A 1 401 ? -26.846 2.132 15.020 1.00 71.31 401 ASN A N 1
ATOM 3283 C CA . ASN A 1 401 ? -27.541 2.433 13.761 1.00 71.31 401 ASN A CA 1
ATOM 3284 C C . ASN A 1 401 ? -26.648 3.184 12.759 1.00 71.31 401 ASN A C 1
ATOM 3286 O O . ASN A 1 401 ? -26.725 2.950 11.553 1.00 71.31 401 ASN A O 1
ATOM 3290 N N . PHE A 1 402 ? -25.793 4.092 13.237 1.00 73.69 402 PHE A N 1
ATOM 3291 C CA . PHE A 1 402 ? -24.846 4.801 12.374 1.00 73.69 402 PHE A CA 1
ATOM 3292 C C . PHE A 1 402 ? -23.809 3.850 11.762 1.00 73.69 402 PHE A C 1
ATOM 3294 O O . PHE A 1 402 ? -23.449 3.988 10.591 1.00 73.69 402 PHE A O 1
ATOM 3301 N N . ILE A 1 403 ? -23.358 2.863 12.536 1.00 70.44 403 ILE A N 1
ATOM 3302 C CA . ILE A 1 403 ? -22.428 1.830 12.072 1.00 70.44 403 ILE A CA 1
ATOM 3303 C C . ILE A 1 403 ? -23.103 0.903 11.069 1.00 70.44 403 ILE A C 1
ATOM 3305 O O . ILE A 1 403 ? -22.507 0.642 10.031 1.00 70.44 403 ILE A O 1
ATOM 3309 N N . ASP A 1 404 ? -24.339 0.457 11.326 1.00 71.75 404 ASP A N 1
ATOM 3310 C CA . ASP A 1 404 ? -25.092 -0.370 10.372 1.00 71.75 404 ASP A CA 1
ATOM 3311 C C . ASP A 1 404 ? -25.197 0.328 9.012 1.00 71.75 404 ASP A C 1
ATOM 3313 O O . ASP A 1 404 ? -24.911 -0.268 7.974 1.00 71.75 404 ASP A O 1
ATOM 3317 N N . LYS A 1 405 ? -25.486 1.635 9.013 1.00 74.50 405 LYS A N 1
ATOM 3318 C CA . LYS A 1 405 ? -25.507 2.432 7.785 1.00 74.50 405 LYS A CA 1
ATOM 3319 C C . LYS A 1 405 ? -24.146 2.451 7.077 1.00 74.50 405 LYS A C 1
ATOM 3321 O O . LYS A 1 405 ? -24.087 2.181 5.882 1.00 74.50 405 LYS A O 1
ATOM 3326 N N . LYS A 1 406 ? -23.054 2.720 7.801 1.00 72.19 406 LYS A N 1
ATOM 3327 C CA . LYS A 1 406 ? -21.694 2.733 7.227 1.00 72.19 406 LYS A CA 1
ATOM 3328 C C . LYS A 1 406 ? -21.254 1.372 6.695 1.00 72.19 406 LYS A C 1
ATOM 3330 O O . LYS A 1 406 ? -20.586 1.301 5.670 1.00 72.19 406 LYS A O 1
ATOM 3335 N N . ILE A 1 407 ? -21.605 0.298 7.394 1.00 71.50 407 ILE A N 1
ATOM 3336 C CA . ILE A 1 407 ? -21.307 -1.068 6.972 1.00 71.50 407 ILE A CA 1
ATOM 3337 C C . ILE A 1 407 ? -22.066 -1.384 5.677 1.00 71.50 407 ILE A C 1
ATOM 3339 O O . ILE A 1 407 ? -21.467 -1.921 4.750 1.00 71.50 407 ILE A O 1
ATOM 3343 N N . ARG A 1 408 ? -23.344 -0.993 5.565 1.00 74.69 408 ARG A N 1
ATOM 3344 C CA . ARG A 1 408 ? -24.122 -1.143 4.322 1.00 74.69 408 ARG A CA 1
ATOM 3345 C C . ARG A 1 408 ? -23.519 -0.366 3.154 1.00 74.69 408 ARG A C 1
ATOM 3347 O O . ARG A 1 408 ? -23.366 -0.948 2.088 1.00 74.69 408 ARG A O 1
ATOM 3354 N N . GLU A 1 409 ? -23.124 0.890 3.367 1.00 76.31 409 GLU A N 1
ATOM 3355 C CA . GLU A 1 409 ? -22.439 1.705 2.349 1.00 76.31 409 GLU A CA 1
ATOM 3356 C C . GLU A 1 409 ? -21.137 1.026 1.879 1.00 76.31 409 GLU A C 1
ATOM 3358 O O . GLU A 1 409 ? -20.884 0.910 0.683 1.00 76.31 409 GLU A O 1
ATOM 3363 N N . LEU A 1 410 ? -20.337 0.482 2.804 1.00 73.38 410 LEU A N 1
ATOM 3364 C CA . LEU A 1 410 ? -19.119 -0.256 2.453 1.00 73.38 410 LEU A CA 1
ATOM 3365 C C . LEU A 1 410 ? -19.404 -1.571 1.715 1.00 73.38 410 LEU A C 1
ATOM 3367 O O . LEU A 1 410 ? -18.640 -1.942 0.826 1.00 73.38 410 LEU A O 1
ATOM 3371 N N . PHE A 1 411 ? -20.486 -2.278 2.046 1.00 72.81 411 PHE A N 1
ATOM 3372 C CA . PHE A 1 411 ? -20.897 -3.468 1.300 1.00 72.81 411 PHE A CA 1
ATOM 3373 C C . PHE A 1 411 ? -21.356 -3.138 -0.123 1.00 72.81 411 PHE A C 1
ATOM 3375 O O . PHE A 1 411 ? -21.060 -3.902 -1.042 1.00 72.81 411 PHE A O 1
ATOM 3382 N N . GLU A 1 412 ? -22.050 -2.018 -0.324 1.00 76.94 412 GLU A N 1
ATOM 3383 C CA . GLU A 1 412 ? -22.409 -1.531 -1.660 1.00 76.94 412 GLU A CA 1
ATOM 3384 C C . GLU A 1 412 ? -21.154 -1.189 -2.476 1.00 76.94 412 GLU A C 1
ATOM 3386 O O . GLU A 1 412 ? -21.002 -1.702 -3.587 1.00 76.94 412 GLU A O 1
ATOM 3391 N N . ASP A 1 413 ? -20.196 -0.462 -1.889 1.00 76.81 413 ASP A N 1
ATOM 3392 C CA . ASP A 1 413 ? -18.898 -0.160 -2.514 1.00 76.81 413 ASP A CA 1
ATOM 3393 C C . ASP A 1 413 ? -18.142 -1.442 -2.927 1.00 76.81 413 ASP A C 1
ATOM 3395 O O . ASP A 1 413 ? -17.594 -1.535 -4.031 1.00 76.81 413 ASP A O 1
ATOM 3399 N N . LEU A 1 414 ? -18.120 -2.467 -2.063 1.00 74.81 414 LEU A N 1
ATOM 3400 C CA . LEU A 1 414 ? -17.491 -3.759 -2.369 1.00 74.81 414 LEU A CA 1
ATOM 3401 C C . LEU A 1 414 ? -18.207 -4.475 -3.529 1.00 74.81 414 LEU A C 1
ATOM 3403 O O . LEU A 1 414 ? -17.549 -5.014 -4.422 1.00 74.81 414 LEU A O 1
ATOM 3407 N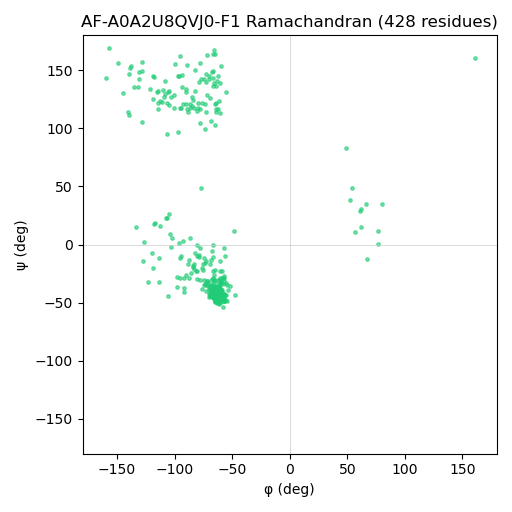 N . LYS A 1 415 ? -19.545 -4.440 -3.582 1.00 75.38 415 LYS A N 1
ATOM 3408 C CA . LYS A 1 415 ? -20.325 -5.018 -4.694 1.00 75.38 415 LYS A CA 1
ATOM 3409 C C . LYS A 1 415 ? -20.061 -4.307 -6.023 1.00 75.38 415 LYS A C 1
ATOM 3411 O O . LYS A 1 415 ? -20.009 -4.965 -7.071 1.00 75.38 415 LYS A O 1
ATOM 3416 N N . GLU A 1 416 ? -19.873 -2.990 -6.007 1.00 79.88 416 GLU A N 1
ATOM 3417 C CA . GLU A 1 416 ? -19.483 -2.232 -7.199 1.00 79.88 416 GLU A CA 1
ATOM 3418 C C . GLU A 1 416 ? -18.081 -2.615 -7.687 1.00 79.88 416 GLU A C 1
ATOM 3420 O O . GLU A 1 416 ? -17.889 -2.856 -8.883 1.00 79.88 416 GLU A O 1
ATOM 3425 N N . LEU A 1 417 ? -17.111 -2.730 -6.774 1.00 76.62 417 LEU A N 1
ATOM 3426 C CA . LEU A 1 417 ? -15.742 -3.146 -7.100 1.00 76.62 417 LEU A CA 1
ATOM 3427 C C . LEU A 1 417 ? -15.696 -4.561 -7.692 1.00 76.62 417 LEU A C 1
ATOM 3429 O O . LEU A 1 417 ? -15.036 -4.772 -8.712 1.00 76.62 417 LEU A O 1
ATOM 3433 N N . ALA A 1 418 ? -16.451 -5.505 -7.125 1.00 75.12 418 ALA A N 1
ATOM 3434 C CA . ALA A 1 418 ? -16.571 -6.861 -7.663 1.00 75.12 418 ALA A CA 1
ATOM 3435 C C . ALA A 1 418 ? -17.188 -6.873 -9.074 1.00 75.12 418 ALA A C 1
ATOM 3437 O O . ALA A 1 418 ? -16.735 -7.607 -9.953 1.00 75.12 418 ALA A O 1
ATOM 3438 N N . THR A 1 419 ? -18.173 -6.003 -9.335 1.00 77.12 419 THR A N 1
ATOM 3439 C CA . THR A 1 419 ? -18.792 -5.872 -10.667 1.00 77.12 419 THR A CA 1
ATOM 3440 C C . THR A 1 419 ? -17.797 -5.327 -11.698 1.00 77.12 419 THR A C 1
ATOM 3442 O O . THR A 1 419 ? -17.712 -5.851 -12.809 1.00 77.12 419 THR A O 1
ATOM 3445 N N . LYS A 1 420 ? -16.997 -4.316 -11.332 1.00 76.94 420 LYS A N 1
ATOM 3446 C CA . LYS A 1 420 ? -15.929 -3.783 -12.199 1.00 76.94 420 LYS A CA 1
ATOM 3447 C C . LYS A 1 420 ? -14.870 -4.843 -12.503 1.00 76.94 420 LYS A C 1
ATOM 3449 O O . LYS A 1 420 ? -14.479 -5.009 -13.654 1.00 76.94 420 LYS A O 1
ATOM 3454 N N . TYR A 1 421 ? -14.468 -5.617 -11.498 1.00 76.44 421 TYR A N 1
ATOM 3455 C CA . TYR A 1 421 ? -13.500 -6.696 -11.675 1.00 76.44 421 TYR A CA 1
ATOM 3456 C C . TYR A 1 421 ? -14.024 -7.828 -12.573 1.00 76.44 421 TYR A C 1
ATOM 3458 O O . TYR A 1 421 ? -13.295 -8.298 -13.446 1.00 76.44 421 TYR A O 1
ATOM 3466 N N . HIS A 1 422 ? -15.294 -8.224 -12.426 1.00 76.56 422 HIS A N 1
ATOM 3467 C CA . HIS A 1 422 ? -15.927 -9.206 -13.312 1.00 76.56 422 HIS A CA 1
ATOM 3468 C C . HIS A 1 422 ? -15.921 -8.742 -14.775 1.00 76.56 422 HIS A C 1
ATOM 3470 O O . HIS A 1 422 ? -15.518 -9.497 -15.658 1.00 76.56 422 HIS A O 1
ATOM 3476 N N . ASN A 1 423 ? -16.284 -7.481 -15.032 1.00 76.75 423 ASN A N 1
ATOM 3477 C CA . ASN A 1 423 ? -16.258 -6.914 -16.382 1.00 76.75 423 ASN A CA 1
ATOM 3478 C C . ASN A 1 423 ? -14.845 -6.934 -16.992 1.00 76.75 423 ASN A C 1
ATOM 3480 O O . ASN A 1 423 ? -14.691 -7.225 -18.177 1.00 76.75 423 ASN A O 1
ATOM 3484 N N . ASN A 1 424 ? -13.811 -6.690 -16.183 1.00 72.81 424 ASN A N 1
ATOM 3485 C CA . ASN A 1 424 ? -12.418 -6.737 -16.633 1.00 72.81 424 ASN A CA 1
ATOM 3486 C C . ASN A 1 424 ? -11.932 -8.164 -16.919 1.00 72.81 424 ASN A C 1
ATOM 3488 O O . ASN A 1 424 ? -11.159 -8.371 -17.850 1.00 72.81 424 ASN A O 1
ATOM 3492 N N . LEU A 1 425 ? -12.416 -9.166 -16.178 1.00 70.06 425 LEU A N 1
ATOM 3493 C CA . LEU A 1 425 ? -12.133 -10.572 -16.479 1.00 70.06 425 LEU A CA 1
ATOM 3494 C C . LEU A 1 425 ? -12.800 -11.041 -17.775 1.00 70.06 425 LEU A C 1
ATOM 3496 O O . LEU A 1 425 ? -12.168 -11.759 -18.545 1.00 70.06 425 LEU A O 1
ATOM 3500 N N . VAL A 1 426 ? -14.037 -10.611 -18.042 1.00 73.88 426 VAL A N 1
ATOM 3501 C CA . VAL A 1 426 ? -14.727 -10.913 -19.309 1.00 73.88 426 VAL A CA 1
ATOM 3502 C C . VAL A 1 426 ? -13.968 -10.319 -20.499 1.00 73.88 426 VAL A C 1
ATOM 3504 O O . VAL A 1 426 ? -13.850 -10.976 -21.526 1.00 73.88 426 VAL A O 1
ATOM 3507 N N . ARG A 1 427 ? -13.382 -9.124 -20.347 1.00 67.38 427 ARG A N 1
ATOM 3508 C CA . ARG A 1 427 ? -12.531 -8.503 -21.378 1.00 67.38 427 ARG A CA 1
ATOM 3509 C C . ARG A 1 427 ? -11.213 -9.244 -21.633 1.00 67.38 427 ARG A C 1
ATOM 3511 O O . ARG A 1 427 ? -10.711 -9.178 -22.741 1.00 67.38 427 ARG A O 1
ATOM 3518 N N . LEU A 1 428 ? -10.658 -9.947 -20.641 1.00 63.47 428 LEU A N 1
ATOM 3519 C CA . LEU A 1 428 ? -9.411 -10.719 -20.785 1.00 63.47 428 LEU A CA 1
ATOM 3520 C C . LEU A 1 428 ? -9.603 -12.120 -21.381 1.00 63.47 428 LEU A C 1
ATOM 3522 O O . LEU A 1 428 ? -8.627 -12.725 -21.817 1.00 63.47 428 LEU A O 1
ATOM 3526 N N . GLY A 1 429 ? -10.818 -12.669 -21.304 1.00 55.59 429 GLY A N 1
ATOM 3527 C CA . GLY A 1 429 ? -11.145 -14.020 -21.773 1.00 55.59 429 GLY A CA 1
ATOM 3528 C C . GLY A 1 429 ? -11.878 -14.071 -23.116 1.00 55.59 429 GLY A C 1
ATOM 3529 O O . GLY A 1 429 ? -12.331 -15.154 -23.487 1.00 55.59 429 GLY A O 1
ATOM 3530 N N . GLY A 1 430 ? -12.047 -12.919 -23.775 1.00 44.66 430 GLY A N 1
ATOM 3531 C CA . GLY A 1 430 ? -12.667 -12.772 -25.095 1.00 44.66 430 GLY A CA 1
ATOM 3532 C C . GLY A 1 430 ? -11.700 -12.996 -26.244 1.00 44.66 430 GLY A C 1
ATOM 3533 O O . GLY A 1 430 ? -10.497 -12.705 -26.058 1.00 44.66 430 GLY A O 1
#

Radius of gyration: 38.24 Å; Cα contacts (8 Å, |Δi|>4): 404; chains: 1; bounding box: 102×57×106 Å

Secondary structure (DSSP, 8-state):
-EEE-SS-EEEEE--SS-SSS-TTEEEEESS-GGGTTTS-EEEEESSSTTTTTSTTBHHHHHHHHHT-PPPEEE-TTSTTSEEE--HHHHHHHH---TTTTTS-TTTT----S-TTHHHHHHHHHTT-THHHHHHHHHHHHHHHHHHHHHHHHHHHHHHHHHHHTTEEEES--SS--S-HHHHTT-EEEEE-TTS-EEEHHHHHHHHHHHHHHHHSS---BGGGTHHHHHHHHHHHHHHHHHHHHHHHHHHHHHHHHHHHHHHHHHHHHHHHHHHHHHHHHHHHHHH-HHHHT-TTB-TTT--B----SS--TT---PPPPHHHHHHHHHHHHHHHHHHHHHHHHHHHHHHHHHHHHHHHHHHHHHHHHHHHHHHHS-TTSBPHHHHHHHHHHHHHHHHHHHHHHHHHHHHHHHHHHHHHHHHHHHHH--

pLDDT: mean 74.27, std 12.56, range 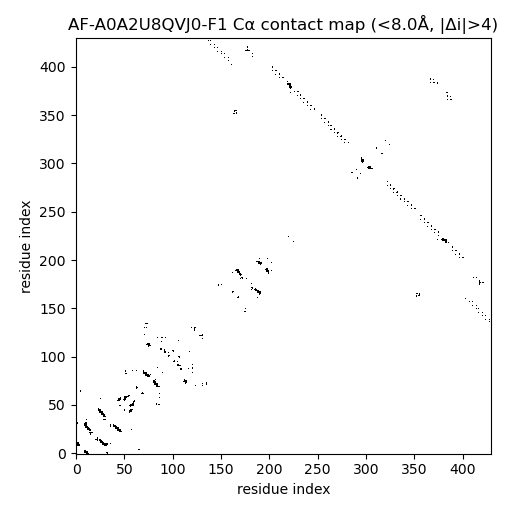[39.28, 93.38]

Nearest PDB structures (foldseek):
  5sxa-assembly1_B  TM=5.389E-01  e=3.809E-01  Homo sapiens
  8dcp-assembly1_B  TM=3.487E-01  e=1.709E-01  Homo sapiens
  6z6o-assembly1_C  TM=3.508E-01  e=3.809E-01  Saccharomyces cerevisiae S288C
  5sx9-assembly1_B  TM=3.549E-01  e=3.245E-01  Homo sapiens

Sequence (430 aa):
MEVSNSRETKTIERYIKSSSEDNKLCKVFNSNIDGVNIAEITKLFVRGNNNNENENGFYNWLSEFIGVELPLVINNSKKDGYSPLYMQTIFSSLFIEQTKGWSDFFATMPYFGIPKAKEKIIEFTLDLNELDTSLEKDEILKEKNYLSDEWNKRIKSLELIISEFNGEIQELPKELTVEKSEIDQIKVLFKTDVDEIKTLNSLIESKKDDYEILKNKPISKIQDNKLEVLEKFESEKAEYKLLRQKIDTFSNNLSLQKLQFENLNSQKEKITKEIKDHNSLIKVFDENFLNRNNGNICPTCTQKVSYDLISSAEIHIPKLTLEDNKVFLVGQEKLIQTSLKSLTKVIEEKDVILKYYKKNLRNKEELIKSLSNDLIADDRDFSESDVLKKVQLEKEISELNFIDKKIRELFEDLKELATKYHNNLVRLGG

Foldseek 3Di:
DWDALPPAIKDKDADCDDPPDDNQKIWIFRDDPVCRVPTDIQIAGDDDPCLCPDPSRPNVVVCVRNVHDFDKAAAPPDPVRIDTLGVQQLVLQVDQDPPQRPVDSNRPGDDRRGPPSVVVSVCVVVVHCVRVVVVLVVVLVVVLVVLFVVLVVLVVVLVVLLLLQQWDWPQDDPGQDLDLVSLVVTFIWHQDPPRDTDTLVRVLVVLVVVLVVLVPDDQDQLQPCVVVLVVVLVVLVVVLVVLVVVLVVLVVVLVVLVVVLVVLVVVLVVLVVVLVVLVVVVVVCVVDPCPVVPVLADPPPRHGHDPDPPDDPVDDDDDQDSVRVSVVSVVVSVVSVVVSVVSVVVSVSSVSVSSVSVVVSVLSVVLSVQSVVSNVDDSRDGRSNSVSVSVVSVVVSVSSVVSVVVVVVSSVVSVVSSVVSNVSVVVVVD

Organism: NCBI:txid2201181

Mean predicted aligned error: 17.99 Å

=== Feature glossary ===
The features interleaved in this record are:

— What the protein is —

Sequence gives the chain of amino acids in standard one-letter code (A=alanine, C=cysteine, …, Y=tyrosine), read N→C. It is the only feature that is directly encoded by the gene; all structural features are derived from the folded form of this sequence.

Database cross-references. InterPro integrates a dozen domain/family signature databases into unified entries with residue-range hits. GO terms attach function/process/location labels with evidence codes. CATH codes position the fold in a four-level structural taxonomy. Organism is the NCBI-taxonomy species name.

— Where its atoms are —

Atomic coordinates in PDBx/mmCIF format — the same representation the Protein Data Bank distributes. Each line of the _atom_site loop places one backbone atom in Cartesian space (units: ångströms, origin: arbitrary).

The six renders are orthographic views along the three Cartesian axes in both directions. Representation (cartoon, sticks, or surface) and color scheme (sequence-rainbow or by-chain) vary across proteins so the training set covers all the common visualization conventions.

— Local backbone conformation —

Eight-state secondary structure (DSSP): H is the canonical α-helix, G the tighter 3₁₀-helix, I the wider π-helix; E/B are β-structure, T and S are turns and bends, and '-' is everything else. DSSP derives these from the pattern of main-chain N–H···O=C hydrogen bonds, not from the sequence.

P-SEA three-state annotation labels each residue as helix, strand, or coil based purely on the geometry of the Cα trace. It serves as a fallback when the full backbone (and thus DSSP) is unavailable.

The φ/ψ torsion pair specifies the backbone conformation at each residue. φ rotates about the N–Cα bond, ψ about the Cα–C bond. Steric clashes forbid most of the (φ, ψ) plane — the allowed regions (α-helix basin, β-sheet basin, left-handed helix) are the Ramachandran-allowed regions.

— Global shape and packing —

The geometric summary reports three shape descriptors. Rg (radius of gyration) measures how spread out the Cα atoms are about their centre of mass; compact globular proteins have small Rg, elongated or unfolded ones large. Cα contacts (<8 Å, |i−j|>4) count long-range residue pairs in spatial proximity — high for tightly packed folds, near zero for rods or random coil. The bounding-box extents give the protein's footprint along x, y, z in Å.

Solvent-accessible surface area (SASA) is the area in Å² traced out by the centre of a 1.4 Å probe sphere (a water molecule) rolled over the protein's van der Waals surface (Shrake–Rupley / Lee–Richards construction). Buried residues have near-zero SASA; fully exposed residues can exceed 200 Å². The total SASA scales roughly with the number of surface residues.

The contact map is a binary N×N matrix image: pixel (i, j) is dark where Cα_i and Cα_j are within 8 Å and |i−j|>4. Because the |i−j|>4 filter removes local helical contacts, off-diagonal stripes parallel to the main diagonal indicate parallel β-sheets; stripes perpendicular to it indicate antiparallel β-sheets. The Ramachandran plot scatters every residue's (φ, ψ) pair against the sterically allowed regions. The PAE heatmap renders the predicted-aligned-error matrix.

— Structural neighborhood —

3Di is Foldseek's structural alphabet. Each residue is assigned one of twenty discrete states based on how its Cα sits relative to its spatial (not sequential) neighbors. Aligning 3Di strings finds structural homologs roughly as well as full 3D superposition, but orders of magnitude faster.

Nearest PDB neighbors are the top structural matches found by Foldseek when searching this structure against the entire Protein Data Bank. Each hit reports a TM-score (0 to 1; >0.5 almost always implies the same fold) and an E-value. These are *structural* homologs — they may share no detectable sequence similarity.

— Confidence and disorder —

For AlphaFold models, the B-factor field carries pLDDT — the model's own estimate of local accuracy on a 0–100 scale. Regions with pLDDT<50 should be treated as essentially unmodeled; they often correspond to intrinsically disordered segments.

Crystallographic B-factors measure how much each atom's electron density is smeared out, in Å². They rise in mobile loops and surface residues and fall in the buried interior. In AlphaFold models this column is repurposed to hold pLDDT instead.

Predicted aligned error is AlphaFold's pairwise confidence. Unlike pLDDT (per-residue), PAE is per-residue-pair and captures whether two parts of the structure are correctly placed relative to each other. Units are ångströms of expected positional error.